Protein AF-A0A917WLJ3-F1 (afdb_monomer_lite)

Radius of gyration: 28.86 Å; chains: 1; bounding box: 69×100×86 Å

Structure (mmCIF, N/CA/C/O backbone):
data_AF-A0A917WLJ3-F1
#
_entry.id   AF-A0A917WLJ3-F1
#
loop_
_atom_site.group_PDB
_atom_site.id
_atom_site.type_symbol
_atom_site.label_atom_id
_atom_site.label_alt_id
_atom_site.label_comp_id
_atom_site.label_asym_id
_atom_site.label_entity_id
_atom_site.label_seq_id
_atom_site.pdbx_PDB_ins_code
_atom_site.Cartn_x
_atom_site.Cartn_y
_atom_site.Cartn_z
_atom_site.occupancy
_atom_site.B_iso_or_equiv
_atom_site.auth_seq_id
_atom_site.auth_comp_id
_atom_site.auth_asym_id
_atom_site.auth_atom_id
_atom_site.pdbx_PDB_model_num
ATOM 1 N N . MET A 1 1 ? -34.549 -80.863 -61.207 1.00 37.41 1 MET A N 1
ATOM 2 C CA . MET A 1 1 ? -33.464 -80.667 -60.216 1.00 37.41 1 MET A CA 1
ATOM 3 C C . MET A 1 1 ? -32.487 -79.665 -60.824 1.00 37.41 1 MET A C 1
ATOM 5 O O . MET A 1 1 ? -32.091 -79.893 -61.950 1.00 37.41 1 MET A O 1
ATOM 9 N N . GLY A 1 2 ? -32.108 -78.539 -60.227 1.00 48.56 2 GLY A N 1
ATOM 10 C CA . GLY A 1 2 ? -32.461 -77.982 -58.923 1.00 48.56 2 GLY A CA 1
ATOM 11 C C . GLY A 1 2 ? -31.238 -77.309 -58.293 1.00 48.56 2 GLY A C 1
ATOM 12 O O . GLY A 1 2 ? -30.263 -78.007 -58.033 1.00 48.56 2 GLY A O 1
ATOM 13 N N . ARG A 1 3 ? -31.310 -75.990 -58.057 1.00 46.38 3 ARG A N 1
ATOM 14 C CA . ARG A 1 3 ? -30.699 -75.239 -56.937 1.00 46.38 3 ARG A CA 1
ATOM 15 C C . ARG A 1 3 ? -30.848 -73.735 -57.172 1.00 46.38 3 ARG A C 1
ATOM 17 O O . ARG A 1 3 ? -30.334 -73.199 -58.146 1.00 46.38 3 ARG A O 1
ATOM 24 N N . HIS A 1 4 ? -31.514 -73.064 -56.237 1.00 51.62 4 HIS A N 1
ATOM 25 C CA . HIS A 1 4 ? -31.329 -71.632 -56.035 1.00 51.62 4 HIS A CA 1
ATOM 26 C C . HIS A 1 4 ? -30.008 -71.419 -55.290 1.00 51.62 4 HIS A C 1
ATOM 28 O O . HIS A 1 4 ? -29.732 -72.132 -54.327 1.00 51.62 4 HIS A O 1
ATOM 34 N N . THR A 1 5 ? -29.241 -70.404 -55.675 1.00 56.09 5 THR A N 1
ATOM 35 C CA . THR A 1 5 ? -28.225 -69.795 -54.807 1.00 56.09 5 THR A CA 1
ATOM 36 C C . THR A 1 5 ? -28.383 -68.285 -54.875 1.00 56.09 5 THR A C 1
ATOM 38 O O . THR A 1 5 ? -27.941 -67.636 -55.821 1.00 56.09 5 THR A O 1
ATOM 41 N N . THR A 1 6 ? -29.053 -67.731 -53.871 1.00 64.44 6 THR A N 1
ATOM 42 C CA . THR A 1 6 ? -29.092 -66.294 -53.599 1.00 64.44 6 THR A CA 1
ATOM 43 C C . THR A 1 6 ? -27.697 -65.804 -53.224 1.00 64.44 6 THR A C 1
ATOM 45 O O . THR A 1 6 ? -27.104 -66.317 -52.277 1.00 64.44 6 THR A O 1
ATOM 48 N N . ALA A 1 7 ? -27.191 -64.791 -53.925 1.00 54.91 7 ALA A N 1
ATOM 49 C CA . ALA A 1 7 ? -25.973 -64.081 -53.549 1.00 54.91 7 ALA A CA 1
ATOM 50 C C . ALA A 1 7 ? -26.327 -62.642 -53.147 1.00 54.91 7 ALA A C 1
ATOM 52 O O . ALA A 1 7 ? -26.515 -61.770 -53.998 1.00 54.91 7 ALA A O 1
ATOM 53 N N . GLU A 1 8 ? -26.429 -62.392 -51.841 1.00 55.44 8 GLU A N 1
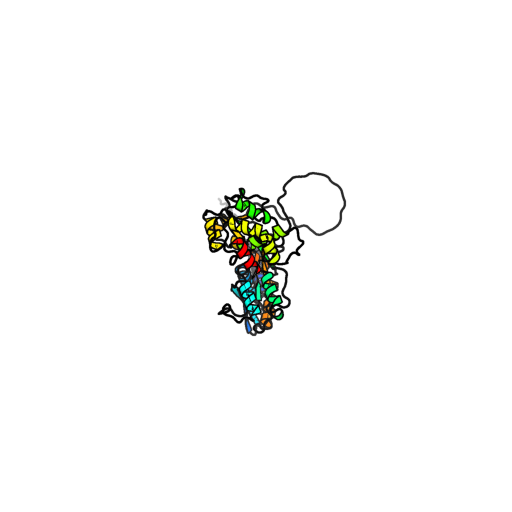ATOM 54 C CA . GLU A 1 8 ? -26.617 -61.049 -51.290 1.00 55.44 8 GLU A CA 1
ATOM 55 C C . GLU A 1 8 ? -25.382 -60.181 -51.563 1.00 55.44 8 GLU A C 1
ATOM 57 O O . GLU A 1 8 ? -24.353 -60.283 -50.889 1.00 55.44 8 GLU A O 1
ATOM 62 N N . ARG A 1 9 ? -25.467 -59.280 -52.544 1.00 50.19 9 ARG A N 1
ATOM 63 C CA . ARG A 1 9 ? -24.374 -58.346 -52.834 1.00 50.19 9 ARG A CA 1
ATOM 64 C C . ARG A 1 9 ? -24.465 -57.128 -51.912 1.00 50.19 9 ARG A C 1
ATOM 66 O O . ARG A 1 9 ? -25.058 -56.109 -52.267 1.00 50.19 9 ARG A O 1
ATOM 73 N N . ARG A 1 10 ? -23.872 -57.236 -50.716 1.00 55.09 10 ARG A N 1
ATOM 74 C CA . ARG A 1 10 ? -23.729 -56.110 -49.774 1.00 55.09 10 ARG A CA 1
ATOM 75 C C . ARG A 1 10 ? -23.063 -54.926 -50.483 1.00 55.09 10 ARG A C 1
ATOM 77 O O . ARG A 1 10 ? -21.943 -55.043 -50.977 1.00 55.09 10 ARG A O 1
ATOM 84 N N . ARG A 1 11 ? -23.753 -53.782 -50.540 1.00 56.56 11 ARG A N 1
ATOM 85 C CA . ARG A 1 11 ? -23.188 -52.526 -51.051 1.00 56.56 11 ARG A CA 1
ATOM 86 C C . ARG A 1 11 ? -22.161 -52.018 -50.042 1.00 56.56 11 ARG A C 1
ATOM 88 O O . ARG A 1 11 ? -22.536 -51.495 -48.998 1.00 56.56 11 ARG A O 1
ATOM 95 N N . GLY A 1 12 ? -20.877 -52.195 -50.346 1.00 53.56 12 GLY A N 1
ATOM 96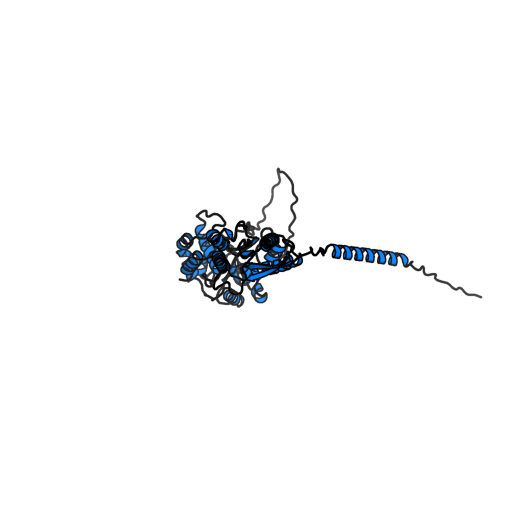 C CA . GLY A 1 12 ? -19.804 -51.585 -49.567 1.00 53.56 12 GLY A CA 1
ATOM 97 C C . GLY A 1 12 ? -19.906 -50.065 -49.655 1.00 53.56 12 GLY A C 1
ATOM 98 O O . GLY A 1 12 ? -19.843 -49.508 -50.751 1.00 53.56 12 GLY A O 1
ATOM 99 N N . VAL A 1 13 ? -20.077 -49.400 -48.512 1.00 59.03 13 VAL A N 1
ATOM 100 C CA . VAL A 1 13 ? -19.950 -47.941 -48.425 1.00 59.03 13 VAL A CA 1
ATOM 101 C C . VAL A 1 13 ? -18.511 -47.600 -48.798 1.00 59.03 13 VAL A C 1
ATOM 103 O O . VAL A 1 13 ? -17.577 -48.111 -48.180 1.00 59.03 13 VAL A O 1
ATOM 106 N N . ALA A 1 14 ? -18.320 -46.785 -49.837 1.00 62.69 14 ALA A N 1
ATOM 107 C CA . ALA A 1 14 ? -16.986 -46.382 -50.260 1.00 62.69 14 ALA A CA 1
ATOM 108 C C . ALA A 1 14 ? -16.281 -45.681 -49.089 1.00 62.69 14 ALA A C 1
ATOM 110 O O . ALA A 1 14 ? -16.811 -44.712 -48.556 1.00 62.69 14 ALA A O 1
ATOM 111 N N . ALA A 1 15 ? -15.097 -46.156 -48.692 1.00 60.97 15 ALA A N 1
ATOM 112 C CA . ALA A 1 15 ? -14.347 -45.611 -47.551 1.00 60.97 15 ALA A CA 1
ATOM 113 C C . ALA A 1 15 ? -13.700 -44.236 -47.833 1.00 60.97 15 ALA A C 1
ATOM 115 O O . ALA A 1 15 ? -13.217 -43.563 -46.925 1.00 60.97 15 ALA A O 1
ATOM 116 N N . TRP A 1 16 ? -13.725 -43.798 -49.094 1.00 67.12 16 TRP A N 1
ATOM 117 C CA . TRP A 1 16 ? -13.101 -42.570 -49.586 1.00 67.12 16 TRP A CA 1
ATOM 118 C C . TRP A 1 16 ? -13.481 -41.256 -48.856 1.00 67.12 16 TRP A C 1
ATOM 120 O O . TRP A 1 16 ? -12.560 -40.495 -48.556 1.00 67.12 16 TRP A O 1
ATOM 130 N N . PRO A 1 17 ? -14.751 -40.960 -48.488 1.00 78.00 17 PRO A N 1
ATOM 131 C CA . PRO A 1 17 ? -15.084 -39.692 -47.839 1.00 78.00 17 PRO A CA 1
ATOM 132 C C . PRO A 1 17 ? -14.521 -39.598 -46.412 1.00 78.00 17 PRO A C 1
ATOM 134 O O . PRO A 1 17 ? -14.191 -38.503 -45.967 1.00 78.00 17 PRO A O 1
ATOM 137 N N . PHE A 1 18 ? -14.332 -40.727 -45.715 1.00 78.94 18 PHE A N 1
ATOM 138 C CA . PHE A 1 18 ? -13.687 -40.745 -44.397 1.00 78.94 18 PHE A CA 1
ATOM 139 C C . PHE A 1 18 ? -12.198 -40.393 -44.488 1.00 78.94 18 PHE A C 1
ATOM 141 O O . PHE A 1 18 ? -11.689 -39.671 -43.634 1.00 78.94 18 PHE A O 1
ATOM 148 N N . VAL A 1 19 ? -11.512 -40.841 -45.546 1.00 81.06 19 VAL A N 1
ATOM 149 C CA . VAL A 1 19 ? -10.104 -40.490 -45.800 1.00 81.06 19 VAL A CA 1
ATOM 150 C C . VAL A 1 19 ? -9.968 -38.996 -46.106 1.00 81.06 19 VAL A C 1
ATOM 152 O O . VAL A 1 19 ? -9.120 -38.330 -45.518 1.00 81.06 19 VAL A O 1
ATOM 155 N N . VAL A 1 20 ? -10.835 -38.445 -46.964 1.00 84.56 20 VAL A N 1
ATOM 156 C CA . VAL A 1 20 ? -10.838 -37.005 -47.289 1.00 84.56 20 VAL A CA 1
ATOM 157 C C . VAL A 1 20 ? -11.118 -36.152 -46.045 1.00 84.56 20 VAL A C 1
ATOM 159 O O . VAL A 1 20 ? -10.416 -35.169 -45.806 1.00 84.56 20 VAL A O 1
ATOM 162 N N . LEU A 1 21 ? -12.088 -36.549 -45.213 1.00 86.06 21 LEU A N 1
ATOM 163 C CA . LEU A 1 21 ? -12.398 -35.853 -43.962 1.00 86.06 21 LEU A CA 1
ATOM 164 C C . LEU A 1 21 ? -11.223 -35.898 -42.972 1.00 86.06 21 LEU A C 1
ATOM 166 O O . LEU A 1 21 ? -10.883 -34.870 -42.390 1.00 86.06 21 LEU A O 1
ATOM 170 N N . ALA A 1 22 ? -10.567 -37.051 -42.812 1.00 84.75 22 ALA A N 1
ATOM 171 C CA . ALA A 1 22 ? -9.403 -37.188 -41.936 1.00 84.75 22 ALA A CA 1
ATOM 172 C C . ALA A 1 22 ? -8.232 -36.292 -42.379 1.00 84.75 22 ALA A C 1
ATOM 174 O O . ALA A 1 22 ? -7.613 -35.637 -41.542 1.00 84.75 22 ALA A O 1
ATOM 175 N N . VAL A 1 23 ? -7.966 -36.200 -43.689 1.00 89.38 23 VAL A N 1
ATOM 176 C CA . VAL A 1 23 ? -6.935 -35.302 -44.241 1.00 89.38 23 VAL A CA 1
ATOM 177 C C . VAL A 1 23 ? -7.280 -33.831 -43.989 1.00 89.38 23 VAL A C 1
ATOM 179 O O . VAL A 1 23 ? -6.404 -33.072 -43.581 1.00 89.38 23 VAL A O 1
ATOM 182 N N . LEU A 1 24 ? -8.544 -33.423 -44.159 1.00 89.56 24 LEU A N 1
ATOM 183 C CA . LEU A 1 24 ? -8.983 -32.053 -43.862 1.00 89.56 24 LEU A CA 1
ATOM 184 C C . LEU A 1 24 ? -8.859 -31.705 -42.372 1.00 89.56 24 LEU A C 1
ATOM 186 O O . LEU A 1 24 ? -8.386 -30.619 -42.041 1.00 89.56 24 LEU A O 1
ATOM 190 N N . VAL A 1 25 ? -9.224 -32.623 -41.471 1.00 90.75 25 VAL A N 1
ATOM 191 C CA . VAL A 1 25 ? -9.071 -32.428 -40.019 1.00 90.75 25 VAL A CA 1
ATOM 192 C C . VAL A 1 25 ? -7.594 -32.336 -39.629 1.00 90.75 25 VAL A C 1
ATOM 194 O O . VAL A 1 25 ? -7.232 -31.456 -38.853 1.00 90.75 25 VAL A O 1
ATOM 197 N N . LEU A 1 26 ? -6.724 -33.176 -40.199 1.00 90.56 26 LEU A N 1
ATOM 198 C CA . LEU A 1 26 ? -5.276 -33.100 -39.974 1.00 90.56 26 LEU A CA 1
ATOM 199 C C . LEU A 1 26 ? -4.671 -31.800 -40.521 1.00 90.56 26 LEU A C 1
ATOM 201 O O . LEU A 1 26 ? -3.852 -31.189 -39.841 1.00 90.56 26 LEU A O 1
ATOM 205 N N . ALA A 1 27 ? -5.096 -31.334 -41.698 1.00 88.00 27 ALA A N 1
ATOM 206 C CA . ALA A 1 27 ? -4.652 -30.060 -42.266 1.00 88.00 27 ALA A CA 1
ATOM 207 C C . ALA A 1 27 ? -5.114 -28.858 -41.421 1.00 88.00 27 ALA A C 1
ATOM 209 O O . ALA A 1 27 ? -4.328 -27.945 -41.158 1.00 88.00 27 ALA A O 1
ATOM 210 N N . ALA A 1 28 ? -6.361 -28.872 -40.942 1.00 86.31 28 ALA A N 1
ATOM 211 C CA . ALA A 1 28 ? -6.888 -27.854 -40.038 1.00 86.31 28 ALA A CA 1
ATOM 212 C C . ALA A 1 28 ? -6.156 -27.865 -38.686 1.00 86.31 28 ALA A C 1
ATOM 214 O O . ALA A 1 28 ? -5.726 -26.812 -38.224 1.00 86.31 28 ALA A O 1
ATOM 215 N N . ALA A 1 29 ? -5.929 -29.040 -38.091 1.00 83.69 29 ALA A N 1
ATOM 216 C CA . ALA A 1 29 ? -5.155 -29.183 -36.859 1.00 83.69 29 ALA A CA 1
ATOM 217 C C . ALA A 1 29 ? -3.704 -28.710 -37.041 1.00 83.69 29 ALA A C 1
ATOM 219 O O . ALA A 1 29 ? -3.207 -27.953 -36.213 1.00 83.69 29 ALA A O 1
ATOM 220 N N . ALA A 1 30 ? -3.048 -29.069 -38.148 1.00 82.62 30 ALA A N 1
ATOM 221 C CA . ALA A 1 30 ? -1.709 -28.590 -38.481 1.00 82.62 30 ALA A CA 1
ATOM 222 C C . ALA A 1 30 ? -1.676 -27.069 -38.690 1.00 82.62 30 ALA A C 1
ATOM 224 O O . ALA A 1 30 ? -0.732 -26.423 -38.250 1.00 82.62 30 ALA A O 1
ATOM 225 N N . THR A 1 31 ? -2.718 -26.479 -39.283 1.00 80.62 31 THR A N 1
ATOM 226 C CA . THR A 1 31 ? -2.833 -25.022 -39.461 1.00 80.62 31 THR A CA 1
ATOM 227 C C . THR A 1 31 ? -3.089 -24.314 -38.132 1.00 80.62 31 THR A C 1
ATOM 229 O O . THR A 1 31 ? -2.493 -23.274 -37.878 1.00 80.62 31 THR A O 1
ATOM 232 N N . VAL A 1 32 ? -3.908 -24.879 -37.240 1.00 82.00 32 VAL A N 1
ATOM 233 C CA . VAL A 1 32 ? -4.105 -24.349 -35.881 1.00 82.00 32 VAL A CA 1
ATOM 234 C C . VAL A 1 32 ? -2.815 -24.454 -35.070 1.00 82.00 32 VAL A C 1
ATOM 236 O O . VAL A 1 32 ? -2.413 -23.463 -34.471 1.00 82.00 32 VAL A O 1
ATOM 239 N N . VAL A 1 33 ? -2.117 -25.593 -35.100 1.00 80.06 33 VAL A N 1
ATOM 240 C CA . VAL A 1 33 ? -0.803 -25.754 -34.453 1.00 80.06 33 VAL A CA 1
ATOM 241 C C . VAL A 1 33 ? 0.205 -24.762 -35.030 1.00 80.06 33 VAL A C 1
ATOM 243 O O . VAL A 1 33 ? 0.860 -24.077 -34.257 1.00 80.06 33 VAL A O 1
ATOM 246 N N . TYR A 1 34 ? 0.279 -24.614 -36.355 1.00 75.81 34 TYR A N 1
ATOM 247 C CA . TYR A 1 34 ? 1.152 -23.654 -37.036 1.00 75.81 34 TYR A CA 1
ATOM 248 C C . TYR A 1 34 ? 0.831 -22.201 -36.671 1.00 75.81 34 TYR A C 1
ATOM 250 O O . TYR A 1 34 ? 1.738 -21.418 -36.417 1.00 75.81 34 TYR A O 1
ATOM 258 N N . LEU A 1 35 ? -0.448 -21.826 -36.589 1.00 76.88 35 LEU A N 1
ATOM 259 C CA . LEU A 1 35 ? -0.851 -20.489 -36.152 1.00 76.88 35 LEU A CA 1
ATOM 260 C C . LEU A 1 35 ? -0.588 -20.276 -34.658 1.00 76.88 35 LEU A C 1
ATOM 262 O O . LEU A 1 35 ? -0.244 -19.167 -34.272 1.00 76.88 35 LEU A O 1
ATOM 266 N N . VAL A 1 36 ? -0.703 -21.306 -33.816 1.00 72.75 36 VAL A N 1
ATOM 267 C CA . VAL A 1 36 ? -0.371 -21.237 -32.382 1.00 72.75 36 VAL A CA 1
ATOM 268 C C . VAL A 1 36 ? 1.143 -21.185 -32.153 1.00 72.75 36 VAL A C 1
ATOM 270 O O . VAL A 1 36 ? 1.576 -20.506 -31.226 1.00 72.75 36 VAL A O 1
ATOM 273 N N . THR A 1 37 ? 1.964 -21.832 -32.986 1.00 65.00 37 THR A N 1
ATOM 274 C CA . THR A 1 37 ? 3.430 -21.728 -32.906 1.00 65.00 37 THR A CA 1
ATOM 275 C C . THR A 1 37 ? 3.954 -20.430 -33.517 1.00 65.00 37 THR A C 1
ATOM 277 O O . THR A 1 37 ? 4.784 -19.795 -32.883 1.00 65.00 37 THR A O 1
ATOM 280 N N . GLN A 1 38 ? 3.424 -19.970 -34.656 1.00 55.38 38 GLN A N 1
ATOM 281 C CA . GLN A 1 38 ? 3.753 -18.661 -35.254 1.00 55.38 38 GLN A CA 1
ATOM 282 C C . GLN A 1 38 ? 3.247 -17.468 -34.423 1.00 55.38 38 GLN A C 1
ATOM 284 O O . GLN A 1 38 ? 3.805 -16.379 -34.502 1.00 55.38 38 GLN A O 1
ATOM 289 N N . ARG A 1 39 ? 2.184 -17.644 -33.620 1.00 50.78 39 ARG A N 1
ATOM 290 C CA . ARG A 1 39 ? 1.721 -16.630 -32.650 1.00 50.78 39 ARG A CA 1
ATOM 291 C C . ARG A 1 39 ? 2.501 -16.633 -31.338 1.00 50.78 39 ARG A C 1
ATOM 293 O O . ARG A 1 39 ? 2.240 -15.772 -30.503 1.00 50.78 39 ARG A O 1
ATOM 300 N N . ARG A 1 40 ? 3.465 -17.540 -31.145 1.00 44.22 40 ARG A N 1
ATOM 301 C CA . ARG A 1 40 ? 4.542 -17.287 -30.185 1.00 44.22 40 ARG A CA 1
ATOM 302 C C . ARG A 1 40 ? 5.494 -16.310 -30.871 1.00 44.22 40 ARG A C 1
ATOM 304 O O . ARG A 1 40 ? 6.042 -16.684 -31.907 1.00 44.22 40 ARG A O 1
ATOM 311 N N . PRO A 1 41 ? 5.719 -15.095 -30.345 1.00 44.91 41 PRO A N 1
ATOM 312 C CA . PRO A 1 41 ? 6.754 -14.216 -30.865 1.00 44.91 41 PRO A CA 1
ATOM 313 C C . PRO A 1 41 ? 8.134 -14.778 -30.492 1.00 44.91 41 PRO A C 1
ATOM 315 O O . PRO A 1 41 ? 8.822 -14.260 -29.624 1.00 44.91 41 PRO A O 1
ATOM 318 N N . SER A 1 42 ? 8.562 -15.846 -31.169 1.00 45.91 42 SER A N 1
ATOM 319 C CA . SER A 1 42 ? 9.942 -16.335 -31.138 1.00 45.91 42 SER A CA 1
ATOM 320 C C . SER A 1 42 ? 10.815 -15.600 -32.159 1.00 45.91 42 SER A C 1
ATOM 322 O O . SER A 1 42 ? 11.727 -16.179 -32.745 1.00 45.91 42 SER A O 1
ATOM 324 N N . THR A 1 43 ? 10.552 -14.309 -32.360 1.00 46.88 43 THR A N 1
ATOM 325 C CA . THR A 1 43 ? 11.627 -13.347 -32.575 1.00 46.88 43 THR A CA 1
ATOM 326 C C . THR A 1 43 ? 12.209 -13.047 -31.202 1.00 46.88 43 THR A C 1
ATOM 328 O O . THR A 1 43 ? 11.789 -12.097 -30.541 1.00 46.88 43 THR A O 1
ATOM 331 N N . VAL A 1 44 ? 13.174 -13.864 -30.770 1.00 51.53 44 VAL A N 1
ATOM 332 C CA . VAL A 1 44 ? 14.158 -13.379 -29.800 1.00 51.53 44 VAL A CA 1
ATOM 333 C C . VAL A 1 44 ? 14.778 -12.165 -30.478 1.00 51.53 44 VAL A C 1
ATOM 335 O O . VAL A 1 44 ? 15.461 -12.317 -31.487 1.00 51.53 44 VAL A O 1
ATOM 338 N N . ALA A 1 45 ? 14.443 -10.960 -30.020 1.00 57.19 45 ALA A N 1
ATOM 339 C CA . ALA A 1 45 ? 15.125 -9.773 -30.507 1.00 57.19 45 ALA A CA 1
ATOM 340 C C . ALA A 1 45 ? 16.609 -9.957 -30.172 1.00 57.19 45 ALA A C 1
ATOM 342 O O . ALA A 1 45 ? 16.918 -10.339 -29.043 1.00 57.19 45 ALA A O 1
ATOM 343 N N . ASP A 1 46 ? 17.497 -9.757 -31.150 1.00 68.62 46 ASP A N 1
ATOM 344 C CA . ASP A 1 46 ? 18.923 -10.081 -31.030 1.00 68.62 46 ASP A CA 1
ATOM 345 C C . ASP A 1 46 ? 19.595 -9.223 -29.946 1.00 68.62 46 ASP A C 1
ATOM 347 O O . ASP A 1 46 ? 20.145 -8.146 -30.189 1.00 68.62 46 ASP A O 1
ATOM 351 N N . CYS A 1 47 ? 19.506 -9.702 -28.709 1.00 84.00 47 CYS A N 1
ATOM 352 C CA . CYS A 1 47 ? 20.043 -9.055 -27.532 1.00 84.00 47 CYS A CA 1
ATOM 353 C C . CYS A 1 47 ? 21.561 -9.193 -27.523 1.00 84.00 47 CYS A C 1
ATOM 355 O O . CYS A 1 47 ? 22.109 -10.286 -27.393 1.00 84.00 47 CYS A O 1
ATOM 357 N N . THR A 1 48 ? 22.250 -8.058 -27.590 1.00 87.69 48 THR A N 1
ATOM 358 C CA . THR A 1 48 ? 23.708 -7.987 -27.458 1.00 87.69 48 THR A CA 1
ATOM 359 C C . THR A 1 48 ? 24.171 -8.163 -26.010 1.00 87.69 48 THR A C 1
ATOM 361 O O . THR A 1 48 ? 25.358 -8.371 -25.770 1.00 87.69 48 THR A O 1
ATOM 364 N N . ALA A 1 49 ? 23.254 -8.065 -25.041 1.00 87.94 49 ALA A N 1
ATOM 365 C CA . ALA A 1 49 ? 23.511 -8.272 -23.619 1.00 87.94 49 ALA A CA 1
ATOM 366 C C . ALA A 1 49 ? 22.264 -8.791 -22.877 1.00 87.94 49 ALA A C 1
ATOM 368 O O . ALA A 1 49 ? 21.133 -8.643 -23.341 1.00 87.94 49 ALA A O 1
ATOM 369 N N . THR A 1 50 ? 22.474 -9.343 -21.681 1.00 90.62 50 THR A N 1
ATOM 370 C CA . THR A 1 50 ? 21.422 -9.717 -20.722 1.00 90.62 50 THR A CA 1
ATOM 371 C C . THR A 1 50 ? 21.651 -8.993 -19.401 1.00 90.62 50 THR A C 1
ATOM 373 O O . THR A 1 50 ? 22.781 -8.985 -18.908 1.00 90.62 50 THR A O 1
ATOM 376 N N . ALA A 1 51 ? 20.606 -8.431 -18.799 1.00 92.38 51 ALA A N 1
ATOM 377 C CA . ALA A 1 51 ? 20.692 -7.722 -17.526 1.00 92.38 51 ALA A CA 1
ATOM 378 C C . ALA A 1 51 ? 19.496 -8.015 -16.612 1.00 92.38 51 ALA A C 1
ATOM 380 O O . ALA A 1 51 ? 18.430 -8.447 -17.043 1.00 92.38 51 ALA A O 1
ATOM 381 N N . VAL A 1 52 ? 19.670 -7.742 -15.321 1.00 94.12 52 VAL A N 1
ATOM 382 C CA . VAL A 1 52 ? 18.586 -7.803 -14.337 1.00 94.12 52 VAL A CA 1
ATOM 383 C C . VAL A 1 52 ? 17.973 -6.412 -14.178 1.00 94.12 52 VAL A C 1
ATOM 385 O O . VAL A 1 52 ? 18.695 -5.414 -14.085 1.00 94.12 52 VAL A O 1
ATOM 388 N N . LEU A 1 53 ? 16.643 -6.354 -14.109 1.00 97.12 53 LEU A N 1
ATOM 389 C CA . LEU A 1 53 ? 15.897 -5.194 -13.633 1.00 97.12 53 LEU A CA 1
ATOM 390 C C . LEU A 1 53 ? 15.678 -5.365 -12.115 1.00 97.12 53 LEU A C 1
ATOM 392 O O . LEU A 1 53 ? 14.838 -6.178 -11.723 1.00 97.12 53 LEU A O 1
ATOM 396 N N . PRO A 1 54 ? 16.440 -4.677 -11.239 1.00 96.56 54 PRO A N 1
ATOM 397 C CA . PRO A 1 54 ? 16.242 -4.776 -9.797 1.00 96.56 54 PRO A CA 1
ATOM 398 C C . PRO A 1 54 ? 14.973 -4.020 -9.391 1.00 96.56 54 PRO A C 1
ATOM 400 O O . PRO A 1 54 ? 14.876 -2.803 -9.568 1.00 96.56 54 PRO A O 1
ATOM 403 N N . VAL A 1 55 ? 14.012 -4.753 -8.831 1.00 97.75 55 VAL A N 1
ATOM 404 C CA . VAL A 1 55 ? 12.729 -4.230 -8.357 1.00 97.75 55 VAL A CA 1
ATOM 405 C C . VAL A 1 55 ? 12.663 -4.393 -6.842 1.00 97.75 55 VAL A C 1
ATOM 407 O O . VAL A 1 55 ? 12.773 -5.507 -6.331 1.00 97.75 55 VAL A O 1
ATOM 410 N N . VAL A 1 56 ? 12.452 -3.303 -6.110 1.00 97.31 56 VAL A N 1
ATOM 411 C CA . VAL A 1 56 ? 12.169 -3.357 -4.668 1.00 97.31 56 VAL A CA 1
ATOM 412 C C . VAL A 1 56 ? 10.683 -3.102 -4.471 1.00 97.31 56 VAL A C 1
ATOM 414 O O . VAL A 1 56 ? 10.187 -2.060 -4.882 1.00 97.31 56 VAL A O 1
ATOM 417 N N . ALA A 1 57 ? 9.968 -4.051 -3.871 1.00 97.19 57 ALA A N 1
ATOM 418 C CA . ALA A 1 57 ? 8.526 -3.969 -3.660 1.00 97.19 57 ALA A CA 1
ATOM 419 C C . ALA A 1 57 ? 8.185 -3.989 -2.167 1.00 97.19 57 ALA A C 1
ATOM 421 O O . ALA A 1 57 ? 8.742 -4.778 -1.398 1.00 97.19 57 ALA A O 1
ATOM 422 N N . ALA A 1 58 ? 7.242 -3.139 -1.776 1.00 95.31 58 ALA A N 1
ATOM 423 C CA . ALA A 1 58 ? 6.719 -3.096 -0.422 1.00 95.31 58 ALA A CA 1
ATOM 424 C C . ALA A 1 58 ? 5.725 -4.246 -0.151 1.00 95.31 58 ALA A C 1
ATOM 426 O O . ALA A 1 58 ? 5.125 -4.758 -1.105 1.00 95.31 58 ALA A O 1
ATOM 427 N N . PRO A 1 59 ? 5.564 -4.712 1.109 1.00 92.50 59 PRO A N 1
ATOM 428 C CA . PRO A 1 59 ? 4.941 -6.002 1.429 1.00 92.50 59 PRO A CA 1
ATOM 429 C C . PRO A 1 59 ? 3.581 -6.255 0.771 1.00 92.50 59 PRO A C 1
ATOM 431 O O . PRO A 1 59 ? 3.361 -7.352 0.259 1.00 92.50 59 PRO A O 1
ATOM 434 N N . ALA A 1 60 ? 2.722 -5.232 0.701 1.00 92.00 60 ALA A N 1
ATOM 435 C CA . ALA A 1 60 ? 1.408 -5.309 0.060 1.00 92.00 60 ALA A CA 1
ATOM 436 C C . ALA A 1 60 ? 1.463 -5.702 -1.428 1.00 92.00 60 ALA A C 1
ATOM 438 O O . ALA A 1 60 ? 0.561 -6.364 -1.934 1.00 92.00 6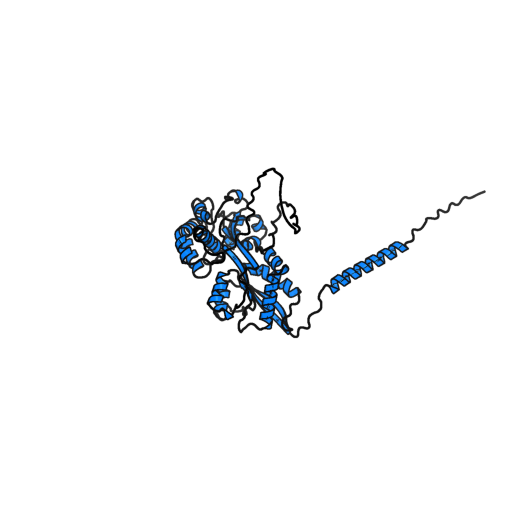0 ALA A O 1
ATOM 439 N N . ALA A 1 61 ? 2.528 -5.310 -2.132 1.00 94.88 61 ALA A N 1
ATOM 440 C CA . ALA A 1 61 ? 2.684 -5.500 -3.569 1.00 94.88 61 ALA A CA 1
ATOM 441 C C . ALA A 1 61 ? 3.567 -6.705 -3.942 1.00 94.88 61 ALA A C 1
ATOM 443 O O . ALA A 1 61 ? 3.463 -7.202 -5.062 1.00 94.88 61 ALA A O 1
ATOM 444 N N . VAL A 1 62 ? 4.428 -7.199 -3.037 1.00 95.81 62 VAL A N 1
ATOM 445 C CA . VAL A 1 62 ? 5.477 -8.199 -3.347 1.00 95.81 62 VAL A CA 1
ATOM 446 C C . VAL A 1 62 ? 4.944 -9.417 -4.103 1.00 95.81 62 VAL A C 1
ATOM 448 O O . VAL A 1 62 ? 5.552 -9.815 -5.097 1.00 95.81 62 VAL A O 1
ATOM 451 N N . GLN A 1 63 ? 3.826 -10.014 -3.674 1.00 94.81 63 GLN A N 1
ATOM 452 C CA . GLN A 1 63 ? 3.286 -11.211 -4.327 1.00 94.81 63 GLN A CA 1
ATOM 453 C C . GLN A 1 63 ? 2.781 -10.909 -5.746 1.00 94.81 63 GLN A C 1
ATOM 455 O O . GLN A 1 63 ? 3.203 -11.577 -6.690 1.00 94.81 63 GLN A O 1
ATOM 460 N N . GLY A 1 64 ? 1.922 -9.896 -5.902 1.00 95.44 64 GLY A N 1
ATOM 461 C CA . GLY A 1 64 ? 1.358 -9.507 -7.198 1.00 95.44 64 GLY A CA 1
ATOM 462 C C . GLY A 1 64 ? 2.424 -9.026 -8.185 1.00 95.44 64 GLY A C 1
ATOM 463 O O . GLY A 1 64 ? 2.435 -9.458 -9.333 1.00 95.44 64 GLY A O 1
ATOM 464 N N . VAL A 1 65 ? 3.395 -8.230 -7.723 1.00 97.81 65 VAL A N 1
ATOM 465 C CA . VAL A 1 65 ? 4.539 -7.777 -8.535 1.00 97.81 65 VAL A CA 1
ATOM 466 C C . VAL A 1 65 ? 5.458 -8.942 -8.907 1.00 97.81 65 VAL A C 1
ATOM 468 O O . VAL A 1 65 ? 5.968 -8.969 -10.019 1.00 97.81 65 VAL A O 1
ATOM 471 N N . THR A 1 66 ? 5.646 -9.942 -8.037 1.00 97.88 66 THR A N 1
ATOM 472 C CA . THR A 1 66 ? 6.428 -11.152 -8.374 1.00 97.88 66 THR A CA 1
ATOM 473 C C . THR A 1 66 ? 5.712 -12.040 -9.394 1.00 97.88 66 THR A C 1
ATOM 475 O O . THR A 1 66 ? 6.373 -12.676 -10.212 1.00 97.88 66 THR A O 1
ATOM 478 N N . ALA A 1 67 ? 4.377 -12.093 -9.373 1.00 96.44 67 ALA A N 1
ATOM 479 C CA . ALA A 1 67 ? 3.598 -12.765 -10.412 1.00 96.44 67 ALA A CA 1
ATOM 480 C C . ALA A 1 67 ? 3.683 -11.998 -11.745 1.00 96.44 67 ALA A C 1
ATOM 482 O O . ALA A 1 67 ? 4.081 -12.581 -12.751 1.00 96.44 67 ALA A O 1
ATOM 483 N N . ALA A 1 68 ? 3.439 -10.683 -11.725 1.00 97.25 68 ALA A N 1
ATOM 484 C CA . ALA A 1 68 ? 3.553 -9.812 -12.894 1.00 97.25 68 ALA A CA 1
ATOM 485 C C . ALA A 1 68 ? 4.966 -9.814 -13.506 1.00 97.25 68 ALA A C 1
ATOM 487 O O . ALA A 1 68 ? 5.101 -9.794 -14.722 1.00 97.25 68 ALA A O 1
ATOM 488 N N . ALA A 1 69 ? 6.017 -9.882 -12.682 1.00 97.81 69 ALA A N 1
ATOM 489 C CA . ALA A 1 69 ? 7.404 -9.989 -13.134 1.00 97.81 69 ALA A CA 1
ATOM 490 C C . ALA A 1 69 ? 7.633 -11.235 -13.999 1.00 97.81 69 ALA A C 1
ATOM 492 O O . ALA A 1 69 ? 8.259 -11.129 -15.044 1.00 97.81 69 ALA A O 1
ATOM 493 N N . ARG A 1 70 ? 7.071 -12.391 -13.619 1.00 97.25 70 ARG A N 1
ATOM 494 C CA . ARG A 1 70 ? 7.188 -13.634 -14.405 1.00 97.25 70 ARG A CA 1
ATOM 495 C C . ARG A 1 70 ? 6.464 -13.525 -15.744 1.00 97.25 70 ARG A C 1
ATOM 497 O O . ARG A 1 70 ? 7.029 -13.884 -16.768 1.00 97.25 70 ARG A O 1
ATOM 504 N N . GLU A 1 71 ? 5.243 -12.991 -15.737 1.00 96.31 71 GLU A N 1
ATOM 505 C CA . GLU A 1 71 ? 4.480 -12.764 -16.971 1.00 96.31 71 GLU A CA 1
ATOM 506 C C . GLU A 1 71 ? 5.163 -11.738 -17.891 1.00 96.31 71 GLU A C 1
ATOM 508 O O . GLU A 1 71 ? 5.100 -11.870 -19.110 1.00 96.31 71 GLU A O 1
ATOM 513 N N . TRP A 1 72 ? 5.840 -10.736 -17.322 1.00 96.44 72 TRP A N 1
ATOM 514 C CA . TRP A 1 72 ? 6.648 -9.769 -18.065 1.00 96.44 72 TRP A CA 1
ATOM 515 C C . TRP A 1 72 ? 7.920 -10.405 -18.636 1.00 96.44 72 TRP A C 1
ATOM 517 O O . TRP A 1 72 ? 8.205 -10.209 -19.815 1.00 96.44 72 TRP A O 1
ATOM 527 N N . ASP A 1 73 ? 8.638 -11.217 -17.856 1.00 94.69 73 ASP A N 1
ATOM 528 C CA . ASP A 1 73 ? 9.823 -11.962 -18.300 1.00 94.69 73 ASP A CA 1
ATOM 529 C C . ASP A 1 73 ? 9.492 -12.902 -19.476 1.00 94.69 73 ASP A C 1
ATOM 531 O O . ASP A 1 73 ? 10.240 -12.954 -20.455 1.00 94.69 73 ASP A O 1
ATOM 535 N N . ASP A 1 74 ? 8.326 -13.562 -19.448 1.00 93.81 74 ASP A N 1
ATOM 536 C CA . ASP A 1 74 ? 7.818 -14.396 -20.549 1.00 93.81 74 ASP A CA 1
ATOM 537 C C . ASP A 1 74 ? 7.605 -13.600 -21.859 1.00 93.81 74 ASP A C 1
ATOM 539 O O . ASP A 1 74 ? 7.665 -14.173 -22.953 1.00 93.81 74 ASP A O 1
ATOM 543 N N . THR A 1 75 ? 7.429 -12.270 -21.798 1.00 92.50 75 THR A N 1
ATOM 544 C CA . THR A 1 75 ? 7.377 -11.408 -23.000 1.00 92.50 75 THR A CA 1
ATOM 545 C C . THR A 1 75 ? 8.744 -11.137 -23.637 1.00 92.50 75 THR A C 1
ATOM 547 O O . THR A 1 75 ? 8.792 -10.536 -24.708 1.00 92.50 75 THR A O 1
ATOM 550 N N . HIS A 1 76 ? 9.838 -11.609 -23.024 1.00 91.00 76 HIS A N 1
ATOM 551 C CA . HIS A 1 76 ? 11.225 -11.389 -23.455 1.00 91.00 76 HIS A CA 1
ATOM 552 C C . HIS A 1 76 ? 11.547 -9.888 -23.628 1.00 91.00 76 HIS A C 1
ATOM 554 O O . HIS A 1 76 ? 11.844 -9.428 -24.735 1.00 91.00 76 HIS A O 1
ATOM 560 N N . PRO A 1 77 ? 11.459 -9.090 -22.548 1.00 92.44 77 PRO A N 1
ATOM 561 C CA . PRO A 1 77 ? 11.501 -7.637 -22.622 1.00 92.44 77 PRO A CA 1
ATOM 562 C C . PRO A 1 77 ? 12.899 -7.132 -22.995 1.00 92.44 77 PRO A C 1
ATOM 564 O O . PRO A 1 77 ? 13.903 -7.505 -22.385 1.00 92.44 77 PRO A O 1
ATOM 567 N N . VAL A 1 78 ? 12.961 -6.231 -23.981 1.00 91.69 78 VAL A N 1
ATOM 568 C CA . VAL A 1 78 ? 14.218 -5.661 -24.486 1.00 91.69 78 VAL A CA 1
ATOM 569 C C . VAL A 1 78 ? 14.208 -4.142 -24.405 1.00 91.69 78 VAL A C 1
ATOM 571 O O . VAL A 1 78 ? 13.310 -3.480 -24.924 1.00 91.69 78 VAL A O 1
ATOM 574 N N . ALA A 1 79 ? 15.265 -3.578 -23.823 1.00 92.88 79 ALA A N 1
ATOM 575 C CA . ALA A 1 79 ? 15.558 -2.149 -23.872 1.00 92.88 79 ALA A CA 1
ATOM 576 C C . ALA A 1 79 ? 17.031 -1.942 -24.244 1.00 92.88 79 ALA A C 1
ATOM 578 O O . ALA A 1 79 ? 17.908 -2.617 -23.713 1.00 92.88 79 ALA A O 1
ATOM 579 N N . ARG A 1 80 ? 17.317 -1.025 -25.182 1.00 91.31 80 ARG A N 1
ATOM 580 C CA . ARG A 1 80 ? 18.685 -0.726 -25.671 1.00 91.31 80 ARG A CA 1
ATOM 581 C C . ARG A 1 80 ? 19.507 -1.987 -26.019 1.00 91.31 80 ARG A C 1
ATOM 583 O O . ARG A 1 80 ? 20.626 -2.154 -25.541 1.00 91.31 80 ARG A O 1
ATOM 590 N N . SER A 1 81 ? 18.924 -2.895 -26.807 1.00 91.25 81 SER A N 1
ATOM 591 C CA . SER A 1 81 ? 19.529 -4.187 -27.201 1.00 91.25 81 SER A CA 1
ATOM 592 C C . SER A 1 81 ? 19.940 -5.100 -26.033 1.00 91.25 81 SER A C 1
ATOM 594 O O . SER A 1 81 ? 20.732 -6.025 -26.207 1.00 91.25 81 SER A O 1
ATOM 596 N N . THR A 1 82 ? 19.399 -4.854 -24.838 1.00 92.69 82 THR A N 1
ATOM 597 C CA . THR A 1 82 ? 19.617 -5.660 -23.638 1.00 92.69 82 THR A CA 1
ATOM 598 C C . THR A 1 82 ? 18.322 -6.375 -23.276 1.00 92.69 82 THR A C 1
ATOM 600 O O . THR A 1 82 ? 17.290 -5.726 -23.102 1.00 92.69 82 THR A O 1
ATOM 603 N N . CYS A 1 83 ? 18.380 -7.701 -23.167 1.00 94.12 83 CYS A N 1
ATOM 604 C CA . CYS A 1 83 ? 17.286 -8.523 -22.656 1.00 94.12 83 CYS A CA 1
ATOM 605 C C . CYS A 1 83 ? 17.236 -8.400 -21.132 1.00 94.12 83 CYS A C 1
ATOM 607 O O . CYS A 1 83 ? 18.276 -8.520 -20.476 1.00 94.12 83 CYS A O 1
ATOM 609 N N . PHE A 1 84 ? 16.049 -8.182 -20.573 1.00 95.44 84 PHE A N 1
ATOM 610 C CA . PHE A 1 84 ? 15.856 -8.012 -19.137 1.00 95.44 84 PHE A CA 1
ATOM 611 C C . PHE A 1 84 ? 15.149 -9.197 -18.478 1.00 95.44 84 PHE A C 1
ATOM 613 O O . PHE A 1 84 ? 14.342 -9.889 -19.090 1.00 95.44 84 PHE A O 1
ATOM 620 N N . THR A 1 85 ? 15.453 -9.395 -17.197 1.00 96.06 85 THR A N 1
ATOM 621 C CA . THR A 1 85 ? 14.690 -10.258 -16.285 1.00 96.06 85 THR A CA 1
ATOM 622 C C . THR A 1 85 ? 14.419 -9.487 -14.997 1.00 96.06 85 THR A C 1
ATOM 624 O O . THR A 1 85 ? 15.347 -8.913 -14.413 1.00 96.06 85 THR A O 1
ATOM 627 N N . ALA A 1 86 ? 13.168 -9.431 -14.550 1.00 97.19 86 ALA A N 1
ATOM 628 C CA . ALA A 1 86 ? 12.761 -8.703 -13.357 1.00 97.19 86 ALA A CA 1
ATOM 629 C C . ALA A 1 86 ? 13.105 -9.484 -12.080 1.00 97.19 86 ALA A C 1
ATOM 631 O O . ALA A 1 86 ? 12.693 -10.622 -11.868 1.00 97.19 86 ALA A O 1
ATOM 632 N N . GLN A 1 87 ? 13.849 -8.849 -11.172 1.00 96.44 87 GLN A N 1
ATOM 633 C CA . GLN A 1 87 ? 14.187 -9.432 -9.877 1.00 96.44 87 GLN A CA 1
ATOM 634 C C . GLN A 1 87 ? 13.547 -8.635 -8.746 1.00 96.44 87 GLN A C 1
ATOM 636 O O . GLN A 1 87 ? 14.067 -7.601 -8.330 1.00 96.44 87 GLN A O 1
ATOM 641 N N . VAL A 1 88 ? 12.449 -9.167 -8.210 1.00 97.12 88 VAL A N 1
ATOM 642 C CA . VAL A 1 88 ? 11.728 -8.574 -7.079 1.00 97.12 88 VAL A CA 1
ATOM 643 C C . VAL A 1 88 ? 12.419 -8.900 -5.748 1.00 97.12 88 VAL A C 1
ATOM 645 O O . VAL A 1 88 ? 12.869 -10.030 -5.506 1.00 97.12 88 VAL A O 1
ATOM 648 N N . ARG A 1 89 ? 12.510 -7.902 -4.866 1.00 95.12 89 ARG A N 1
ATOM 649 C CA . ARG A 1 89 ? 12.981 -8.015 -3.480 1.00 95.12 89 ARG A CA 1
ATOM 650 C C . ARG A 1 89 ? 12.013 -7.308 -2.523 1.00 95.12 89 ARG A C 1
ATOM 652 O O . ARG A 1 89 ? 11.644 -6.169 -2.801 1.00 95.12 89 ARG A O 1
ATOM 659 N N . PRO A 1 90 ? 11.604 -7.948 -1.412 1.00 94.25 90 PRO A N 1
ATOM 660 C CA . PRO A 1 90 ? 10.759 -7.313 -0.409 1.00 94.25 90 PRO A CA 1
ATOM 661 C C . PRO A 1 90 ? 11.560 -6.318 0.442 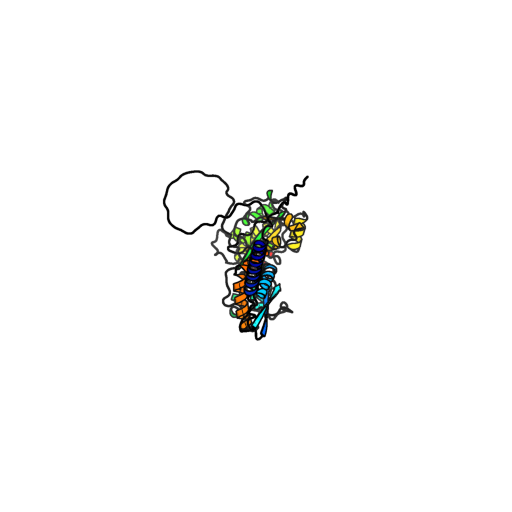1.00 94.25 90 PRO A C 1
ATOM 663 O O . PRO A 1 90 ? 12.638 -6.653 0.933 1.00 94.25 90 PRO A O 1
ATOM 666 N N . MET A 1 91 ? 11.016 -5.122 0.665 1.00 92.62 91 MET A N 1
ATOM 667 C CA . MET A 1 91 ? 11.531 -4.142 1.633 1.00 92.62 91 MET A CA 1
ATOM 668 C C . MET A 1 91 ? 10.389 -3.214 2.064 1.00 92.62 91 MET A C 1
ATOM 670 O O . MET A 1 91 ? 9.584 -2.825 1.229 1.00 92.62 91 MET A O 1
ATOM 674 N N . ALA A 1 92 ? 10.294 -2.845 3.344 1.00 90.62 92 ALA A N 1
ATOM 675 C CA . ALA A 1 92 ? 9.239 -1.936 3.812 1.00 90.62 92 ALA A CA 1
ATOM 676 C C . ALA A 1 92 ? 9.311 -0.563 3.107 1.00 90.62 92 ALA A C 1
ATOM 678 O O . ALA A 1 92 ? 10.417 -0.059 2.877 1.00 90.62 92 ALA A O 1
ATOM 679 N N . GLY A 1 93 ? 8.156 0.047 2.801 1.00 91.62 93 GLY A N 1
ATOM 680 C CA . GLY A 1 93 ? 8.050 1.336 2.100 1.00 91.62 93 GLY A CA 1
ATOM 681 C C . GLY A 1 93 ? 8.926 2.422 2.728 1.00 91.62 93 GLY A C 1
ATOM 682 O O . GLY A 1 93 ? 9.874 2.888 2.098 1.00 91.62 93 GLY A O 1
ATOM 683 N N . GLU A 1 94 ? 8.719 2.709 4.015 1.00 90.38 94 GLU A N 1
ATOM 684 C CA . GLU A 1 94 ? 9.477 3.716 4.772 1.00 90.38 94 GLU A CA 1
ATOM 685 C C . GLU A 1 94 ? 10.995 3.440 4.796 1.00 90.38 94 GLU A C 1
ATOM 687 O O . GLU A 1 94 ? 11.816 4.361 4.761 1.00 90.38 94 GLU A O 1
ATOM 692 N N . ALA A 1 95 ? 11.400 2.166 4.840 1.00 91.25 95 ALA A N 1
ATOM 693 C CA . ALA A 1 95 ? 12.812 1.788 4.804 1.00 91.25 95 ALA A CA 1
ATOM 694 C C . ALA A 1 95 ? 13.418 2.018 3.409 1.00 91.25 95 ALA A C 1
ATOM 696 O O . ALA A 1 95 ? 14.553 2.485 3.304 1.00 91.25 95 ALA A O 1
ATOM 697 N N . THR A 1 96 ? 12.650 1.740 2.352 1.00 94.06 96 THR A N 1
ATOM 698 C CA . THR A 1 96 ? 13.037 1.990 0.957 1.00 94.06 96 THR A CA 1
ATOM 699 C C . THR A 1 96 ? 13.121 3.488 0.675 1.00 94.06 96 THR A C 1
ATOM 701 O O . THR A 1 96 ? 14.125 3.946 0.136 1.00 94.06 96 THR A O 1
ATOM 704 N N . ALA A 1 97 ? 12.139 4.274 1.124 1.00 93.88 97 ALA A N 1
ATOM 705 C CA . ALA A 1 97 ? 12.134 5.730 1.002 1.00 93.88 97 ALA A CA 1
ATOM 706 C C . ALA A 1 97 ? 13.357 6.360 1.689 1.00 93.88 97 ALA A C 1
ATOM 708 O O . ALA A 1 97 ? 14.097 7.130 1.073 1.00 93.88 97 ALA A O 1
ATOM 709 N N . ARG A 1 98 ? 13.652 5.959 2.937 1.00 92.94 98 ARG A N 1
ATOM 710 C CA . ARG A 1 98 ? 14.872 6.388 3.644 1.00 92.94 98 ARG A CA 1
ATOM 711 C C . ARG A 1 98 ? 16.152 5.973 2.916 1.00 92.94 98 ARG A C 1
ATOM 713 O O . ARG A 1 98 ? 17.096 6.759 2.872 1.00 92.94 98 ARG A O 1
ATOM 720 N N . ALA A 1 99 ? 16.196 4.776 2.331 1.00 94.12 99 ALA A N 1
ATOM 721 C CA . ALA A 1 99 ? 17.342 4.321 1.547 1.00 94.12 99 ALA A CA 1
ATOM 722 C C . ALA A 1 99 ? 17.528 5.134 0.252 1.00 94.12 99 ALA A C 1
ATOM 724 O O . ALA A 1 99 ? 18.659 5.503 -0.059 1.00 94.12 99 ALA A O 1
ATOM 725 N N . LEU A 1 100 ? 16.451 5.469 -0.468 1.00 95.06 100 LEU A N 1
ATOM 726 C CA . LEU A 1 100 ? 16.494 6.310 -1.671 1.00 95.06 100 LEU A CA 1
ATOM 727 C C . LEU A 1 100 ? 16.981 7.731 -1.354 1.00 95.06 100 LEU A C 1
ATOM 729 O O . LEU A 1 100 ? 17.904 8.209 -2.012 1.00 95.06 100 LEU A O 1
ATOM 733 N N . VAL A 1 101 ? 16.451 8.363 -0.299 1.00 94.50 101 VAL A N 1
ATOM 734 C CA . VAL A 1 101 ? 16.905 9.690 0.168 1.00 94.50 101 VAL A CA 1
ATOM 735 C C . VAL A 1 101 ? 18.375 9.665 0.613 1.00 94.50 101 VAL A C 1
ATOM 737 O O . VAL A 1 101 ? 19.125 10.593 0.322 1.00 94.50 101 VAL A O 1
ATOM 740 N N . ALA A 1 102 ? 18.838 8.574 1.232 1.00 92.88 102 ALA A N 1
ATOM 741 C CA . ALA A 1 102 ? 20.252 8.359 1.561 1.00 92.88 102 ALA A CA 1
ATOM 742 C C . ALA A 1 102 ? 21.137 7.977 0.347 1.00 92.88 102 ALA A C 1
ATOM 744 O O . ALA A 1 102 ? 22.303 7.606 0.514 1.00 92.88 102 ALA A O 1
ATOM 745 N N . GLY A 1 103 ? 20.608 8.017 -0.882 1.00 91.81 103 GLY A N 1
ATOM 746 C CA . GLY A 1 103 ? 21.336 7.658 -2.101 1.00 91.81 103 GLY A CA 1
ATOM 747 C C . GLY A 1 103 ? 21.802 6.198 -2.121 1.00 91.81 103 GLY A C 1
ATOM 748 O O . GLY A 1 103 ? 22.922 5.930 -2.556 1.00 91.81 103 GLY A O 1
ATOM 749 N N . TRP A 1 104 ? 20.972 5.296 -1.592 1.00 91.75 104 TRP A N 1
ATOM 750 C CA . TRP A 1 104 ? 21.174 3.850 -1.425 1.00 91.75 104 TRP A CA 1
ATOM 751 C C . TRP A 1 104 ? 22.434 3.440 -0.641 1.00 91.75 104 TRP A C 1
ATOM 753 O O . TRP A 1 104 ? 23.061 2.416 -0.912 1.00 91.75 104 TRP A O 1
ATOM 763 N N . ARG A 1 105 ? 22.823 4.248 0.354 1.00 74.69 105 ARG A N 1
ATOM 764 C CA . ARG A 1 105 ? 23.981 3.997 1.228 1.00 74.69 105 ARG A CA 1
ATOM 765 C C . ARG A 1 105 ? 23.531 3.913 2.688 1.00 74.69 105 ARG A C 1
ATOM 767 O O . ARG A 1 105 ? 23.247 4.935 3.303 1.00 74.69 105 ARG A O 1
ATOM 774 N N . GLY A 1 106 ? 23.487 2.713 3.274 1.00 61.88 106 GLY A N 1
ATOM 775 C CA . GLY A 1 106 ? 23.178 2.580 4.704 1.00 61.88 106 GLY A CA 1
ATOM 776 C C . GLY A 1 106 ? 22.997 1.154 5.228 1.00 61.88 106 GLY A C 1
ATOM 777 O O . GLY A 1 106 ? 22.860 0.199 4.463 1.00 61.88 106 GLY A O 1
ATOM 778 N N . ALA A 1 107 ? 22.931 1.029 6.557 1.00 51.72 107 ALA A N 1
ATOM 779 C CA . ALA A 1 107 ? 22.888 -0.239 7.301 1.00 51.72 107 ALA A CA 1
ATOM 780 C C . ALA A 1 107 ? 21.618 -1.103 7.099 1.00 51.72 107 ALA A C 1
ATOM 782 O O . ALA A 1 107 ? 21.513 -2.169 7.694 1.00 51.72 107 ALA A O 1
ATOM 783 N N . GLY A 1 108 ? 20.664 -0.656 6.273 1.00 57.09 108 GLY A N 1
ATOM 784 C CA . GLY A 1 108 ? 19.470 -1.413 5.865 1.00 57.09 108 GLY A CA 1
ATOM 785 C C . GLY A 1 108 ? 19.450 -1.834 4.388 1.00 57.09 108 GLY A C 1
ATOM 786 O O . GLY A 1 108 ? 18.465 -2.407 3.944 1.00 57.09 108 GLY A O 1
ATOM 787 N N . THR A 1 109 ? 20.510 -1.541 3.623 1.00 64.94 109 THR A N 1
ATOM 788 C CA . THR A 1 109 ? 20.639 -1.903 2.189 1.00 64.94 109 THR A CA 1
ATOM 789 C C . THR A 1 109 ? 21.614 -3.065 1.949 1.00 64.94 109 THR A C 1
ATOM 791 O O . THR A 1 109 ? 21.873 -3.456 0.813 1.00 64.94 109 THR A O 1
ATOM 794 N N . SER A 1 110 ? 22.171 -3.644 3.016 1.00 58.78 110 SER A N 1
ATOM 795 C CA . SER A 1 110 ? 23.152 -4.730 2.965 1.00 58.78 110 SER A CA 1
ATOM 796 C C . SER A 1 110 ? 22.592 -5.974 2.265 1.00 58.78 110 SER A C 1
ATOM 798 O O . SER A 1 110 ? 21.769 -6.701 2.813 1.00 58.78 110 SER A O 1
ATOM 800 N N . GLY A 1 111 ? 23.074 -6.232 1.046 1.00 69.75 111 GLY A N 1
ATOM 801 C CA . GLY A 1 111 ? 22.658 -7.369 0.217 1.00 69.75 111 GLY A CA 1
ATOM 802 C C . GLY A 1 111 ? 21.469 -7.101 -0.716 1.00 69.75 111 GLY A C 1
ATOM 803 O O . GLY A 1 111 ? 21.120 -7.989 -1.493 1.00 69.75 111 GLY A O 1
ATOM 804 N N . VAL A 1 112 ? 20.880 -5.898 -0.700 1.00 79.69 112 VAL A N 1
ATOM 805 C CA . VAL A 1 112 ? 19.826 -5.490 -1.647 1.00 79.69 112 VAL A CA 1
ATOM 806 C C . VAL A 1 112 ? 20.399 -4.445 -2.616 1.00 79.69 112 VAL A C 1
ATOM 808 O O . VAL A 1 112 ? 20.734 -3.340 -2.180 1.00 79.69 112 VAL A O 1
ATOM 811 N N . PRO A 1 113 ? 20.550 -4.758 -3.919 1.00 84.00 113 PRO A N 1
ATOM 812 C CA . PRO A 1 113 ? 21.051 -3.793 -4.895 1.00 84.00 113 PRO A CA 1
ATOM 813 C C . PRO A 1 113 ? 20.084 -2.613 -5.046 1.00 84.00 113 PRO A C 1
ATOM 815 O O . PRO A 1 113 ? 18.883 -2.755 -4.816 1.00 84.00 113 PRO A O 1
ATOM 818 N N . GLY A 1 114 ? 20.613 -1.458 -5.456 1.00 90.69 114 GLY A N 1
ATOM 819 C CA . GLY A 1 114 ? 19.802 -0.270 -5.714 1.00 90.69 114 GLY A CA 1
ATOM 820 C C . GLY A 1 114 ? 18.715 -0.558 -6.758 1.00 90.69 114 GLY A C 1
ATOM 821 O O . GLY A 1 114 ? 19.047 -1.078 -7.828 1.00 90.69 114 GLY A O 1
ATOM 822 N N . PRO A 1 115 ? 17.433 -0.260 -6.478 1.00 96.31 115 PRO A N 1
ATOM 823 C CA . PRO A 1 115 ? 16.353 -0.512 -7.418 1.00 96.31 115 PRO A CA 1
ATOM 824 C C . PRO A 1 115 ? 16.474 0.379 -8.653 1.00 96.31 115 PRO A C 1
ATOM 826 O O . PRO A 1 115 ? 16.934 1.519 -8.576 1.00 96.31 115 PRO A O 1
ATOM 829 N N . ALA A 1 116 ? 16.000 -0.160 -9.771 1.00 96.94 116 ALA A N 1
ATOM 830 C CA . ALA A 1 116 ? 15.628 0.570 -10.978 1.00 96.94 116 ALA A CA 1
ATOM 831 C C . ALA A 1 116 ? 14.113 0.849 -11.002 1.00 96.94 116 ALA A C 1
ATOM 833 O O . ALA A 1 116 ? 13.670 1.814 -11.615 1.00 96.94 116 ALA A O 1
ATOM 834 N N . LEU A 1 117 ? 13.327 0.028 -10.295 1.00 97.75 117 LEU A N 1
ATOM 835 C CA . LEU A 1 117 ? 11.918 0.269 -9.999 1.00 97.75 117 LEU A CA 1
ATOM 836 C C . LEU A 1 117 ? 11.671 0.054 -8.502 1.00 97.75 117 LEU A C 1
ATOM 838 O O . LEU A 1 117 ? 12.002 -1.001 -7.954 1.00 97.75 117 LEU A O 1
ATOM 842 N N . TRP A 1 118 ? 11.065 1.037 -7.850 1.00 98.00 118 TRP A N 1
ATOM 843 C CA . TRP A 1 118 ? 10.473 0.883 -6.528 1.00 98.00 118 TRP A CA 1
ATOM 844 C C . TRP A 1 118 ? 8.961 0.720 -6.689 1.00 98.00 118 TRP A C 1
ATOM 846 O O . TRP A 1 118 ? 8.332 1.488 -7.407 1.00 98.00 118 TRP A O 1
ATOM 856 N N . VAL A 1 119 ? 8.370 -0.284 -6.046 1.00 97.69 119 VAL A N 1
ATOM 857 C CA . VAL A 1 119 ? 6.917 -0.396 -5.903 1.00 97.69 119 VAL A CA 1
ATOM 858 C C . VAL A 1 119 ? 6.559 -0.086 -4.454 1.00 97.69 119 VAL A C 1
ATOM 860 O O . VAL A 1 119 ? 6.756 -0.921 -3.566 1.00 97.69 119 VAL A O 1
ATOM 863 N N . ALA A 1 120 ? 6.094 1.138 -4.221 1.00 96.25 120 ALA A N 1
ATOM 864 C CA . ALA A 1 120 ? 5.663 1.631 -2.919 1.00 96.25 120 ALA A CA 1
ATOM 865 C C . ALA A 1 120 ? 4.262 1.109 -2.567 1.00 96.25 120 ALA A C 1
ATOM 867 O O . ALA A 1 120 ? 3.479 0.790 -3.460 1.00 96.25 120 ALA A O 1
ATOM 868 N N . ASP A 1 121 ? 3.946 1.053 -1.273 1.00 93.56 121 ASP A N 1
ATOM 869 C CA . ASP A 1 121 ? 2.613 0.769 -0.725 1.00 93.56 121 ASP A CA 1
ATOM 870 C C . ASP A 1 121 ? 1.979 1.969 0.008 1.00 93.56 121 ASP A C 1
ATOM 872 O O . ASP A 1 121 ? 0.884 1.841 0.559 1.00 93.56 121 ASP A O 1
ATOM 876 N N . SER A 1 122 ? 2.627 3.140 -0.012 1.00 91.62 122 SER A N 1
ATOM 877 C CA . SER A 1 122 ? 2.061 4.411 0.452 1.00 91.62 122 SER A CA 1
ATOM 878 C C . SER A 1 122 ? 2.560 5.594 -0.374 1.00 91.62 122 SER A C 1
ATOM 880 O O . SER A 1 122 ? 3.769 5.769 -0.552 1.00 91.62 122 SER A O 1
ATOM 882 N N . SER A 1 123 ? 1.649 6.479 -0.785 1.00 91.81 123 SER A N 1
ATOM 883 C CA . SER A 1 123 ? 2.011 7.766 -1.391 1.00 91.81 123 SER A CA 1
ATOM 884 C C . SER A 1 123 ? 2.728 8.717 -0.417 1.00 91.81 123 SER A C 1
ATOM 886 O O . SER A 1 123 ? 3.490 9.575 -0.863 1.00 91.81 123 SER A O 1
ATOM 888 N N . SER A 1 124 ? 2.584 8.545 0.907 1.00 89.12 124 SER A N 1
ATOM 889 C CA . SER A 1 124 ? 3.314 9.350 1.908 1.00 89.12 124 SER A CA 1
ATOM 890 C C . SER A 1 124 ? 4.821 9.075 1.910 1.00 89.12 124 SER A C 1
ATOM 892 O O . SER A 1 124 ? 5.631 9.980 2.134 1.00 89.12 124 SER A O 1
ATOM 894 N N . ASP A 1 125 ? 5.208 7.830 1.631 1.00 91.88 125 ASP A N 1
ATOM 895 C CA . ASP A 1 125 ? 6.609 7.437 1.522 1.00 91.88 125 ASP A CA 1
ATOM 896 C C . ASP A 1 125 ? 7.205 7.944 0.207 1.00 91.88 125 ASP A C 1
ATOM 898 O O . ASP A 1 125 ? 8.338 8.426 0.202 1.00 91.88 125 ASP A O 1
ATOM 902 N N . VAL A 1 126 ? 6.432 7.932 -0.887 1.00 94.00 126 VAL A N 1
ATOM 903 C CA . VAL A 1 126 ? 6.839 8.539 -2.167 1.00 94.00 126 VAL A CA 1
ATOM 904 C C . VAL A 1 126 ? 7.060 10.046 -2.001 1.00 94.00 126 VAL A C 1
ATOM 906 O O . VAL A 1 126 ? 8.153 10.527 -2.290 1.00 94.00 126 VAL A O 1
ATOM 909 N N . ALA A 1 127 ? 6.116 10.757 -1.374 1.00 91.88 127 ALA A N 1
ATOM 910 C CA . ALA A 1 127 ? 6.245 12.184 -1.067 1.00 91.88 127 ALA A CA 1
ATOM 911 C C . ALA A 1 127 ? 7.455 12.517 -0.166 1.00 91.88 127 ALA A C 1
ATOM 913 O O . ALA A 1 127 ? 8.013 13.614 -0.235 1.00 91.88 127 ALA A O 1
ATOM 914 N N . THR A 1 128 ? 7.904 11.570 0.667 1.00 91.44 128 THR A N 1
ATOM 915 C CA . THR A 1 128 ? 9.144 11.713 1.448 1.00 91.44 128 THR A CA 1
ATOM 916 C C . THR A 1 128 ? 10.386 11.677 0.547 1.00 91.44 128 THR A C 1
ATOM 918 O O . THR A 1 128 ? 11.341 12.422 0.785 1.00 91.44 128 THR A O 1
ATOM 921 N N . VAL A 1 129 ? 10.379 10.857 -0.511 1.00 94.94 129 VAL A N 1
ATOM 922 C CA . VAL A 1 129 ? 11.450 10.831 -1.521 1.00 94.94 129 VAL A CA 1
ATOM 923 C C . VAL A 1 129 ? 11.378 12.051 -2.442 1.00 94.94 129 VAL A C 1
ATOM 925 O O . VAL A 1 129 ? 12.425 12.629 -2.716 1.00 94.94 129 VAL A O 1
ATOM 928 N N . ASP A 1 130 ? 10.190 12.521 -2.829 1.00 94.81 130 ASP A N 1
ATOM 929 C CA . ASP A 1 130 ? 10.032 13.774 -3.588 1.00 94.81 130 ASP A CA 1
ATOM 930 C C . ASP A 1 130 ? 10.603 14.985 -2.840 1.00 94.81 130 ASP A C 1
ATOM 932 O O . ASP A 1 130 ? 11.259 15.842 -3.429 1.00 94.81 130 ASP A O 1
ATOM 936 N N . ALA A 1 131 ? 10.391 15.055 -1.523 1.00 93.88 131 ALA A N 1
ATOM 937 C CA . ALA A 1 131 ? 10.920 16.137 -0.699 1.00 93.88 131 ALA A CA 1
ATOM 938 C C . ALA A 1 131 ? 12.440 16.030 -0.465 1.00 93.88 131 ALA A C 1
ATOM 940 O O . ALA A 1 131 ? 13.126 17.051 -0.405 1.00 93.88 131 ALA A O 1
ATOM 941 N N . GLY A 1 132 ? 12.972 14.813 -0.295 1.00 95.31 132 GLY A N 1
ATOM 942 C CA . GLY A 1 132 ? 14.375 14.585 0.076 1.00 95.31 132 GLY A CA 1
ATOM 943 C C . GLY A 1 132 ? 15.342 14.367 -1.094 1.00 95.31 132 GLY A C 1
ATOM 944 O O . GLY A 1 132 ? 16.522 14.694 -0.982 1.00 95.31 132 GLY A O 1
ATOM 945 N N . ALA A 1 133 ? 14.867 13.801 -2.203 1.00 95.12 133 ALA A N 1
ATOM 946 C CA . ALA A 1 133 ? 15.667 13.396 -3.358 1.00 95.12 133 ALA A CA 1
ATOM 947 C C . ALA A 1 133 ? 14.837 13.369 -4.670 1.00 95.12 133 ALA A C 1
ATOM 949 O O . ALA A 1 133 ? 14.816 12.344 -5.355 1.00 95.12 133 ALA A O 1
ATOM 950 N N . PRO A 1 134 ? 14.197 14.481 -5.088 1.00 95.00 134 PRO A N 1
ATOM 951 C CA . PRO A 1 134 ? 13.243 14.498 -6.210 1.00 95.00 134 PRO A CA 1
ATOM 952 C C . PRO A 1 134 ? 13.824 13.989 -7.539 1.00 95.00 134 PRO A C 1
ATOM 954 O O . PRO A 1 134 ? 13.127 13.373 -8.337 1.00 95.00 134 PRO A O 1
ATOM 957 N N . ALA A 1 135 ? 15.124 14.190 -7.777 1.00 94.00 135 ALA A N 1
ATOM 958 C CA . ALA A 1 135 ? 15.806 13.707 -8.981 1.00 94.00 135 ALA A CA 1
ATOM 959 C C . ALA A 1 135 ? 15.912 12.168 -9.075 1.00 94.00 135 ALA A C 1
ATOM 961 O O . ALA A 1 135 ? 16.208 11.645 -10.146 1.00 94.00 135 ALA A O 1
ATOM 962 N N . VAL A 1 136 ? 15.692 11.440 -7.972 1.00 94.62 136 VAL A N 1
ATOM 963 C CA . VAL A 1 136 ? 15.766 9.969 -7.907 1.00 94.62 136 VAL A CA 1
ATOM 964 C C . VAL A 1 136 ? 14.480 9.305 -8.405 1.00 94.62 136 VAL A C 1
ATOM 966 O O . VAL A 1 136 ? 14.543 8.165 -8.851 1.00 94.62 136 VAL A O 1
ATOM 969 N N . VAL A 1 137 ? 13.341 10.001 -8.352 1.00 94.06 137 VAL A N 1
ATOM 970 C CA . VAL A 1 137 ? 12.002 9.475 -8.696 1.00 94.06 137 VAL A CA 1
ATOM 971 C C . VAL A 1 137 ? 11.274 10.338 -9.739 1.00 94.06 137 VAL A C 1
ATOM 973 O O . VAL A 1 137 ? 10.069 10.210 -9.944 1.00 94.06 137 VAL A O 1
ATOM 976 N N . ALA A 1 138 ? 11.994 11.248 -10.398 1.00 90.06 138 ALA A N 1
ATOM 977 C CA . ALA A 1 138 ? 11.416 12.311 -11.213 1.00 90.06 138 ALA A CA 1
ATOM 978 C C . ALA A 1 138 ? 10.482 11.787 -12.322 1.00 90.06 138 ALA A C 1
ATOM 980 O O . ALA A 1 138 ? 10.887 11.011 -13.186 1.00 90.06 138 ALA A O 1
ATOM 981 N N . GLY A 1 139 ? 9.241 12.284 -12.335 1.00 85.19 139 GLY A N 1
ATOM 982 C CA . GLY A 1 139 ? 8.244 11.945 -13.356 1.00 85.19 139 GLY A CA 1
ATOM 983 C C . GLY A 1 139 ? 7.453 10.657 -13.099 1.00 85.19 139 GLY A C 1
ATOM 984 O O . GLY A 1 139 ? 6.773 10.195 -14.013 1.00 85.19 139 GLY A O 1
ATOM 985 N N . HIS A 1 140 ? 7.519 10.085 -11.892 1.00 92.56 140 HIS A N 1
ATOM 986 C CA . HIS A 1 140 ? 6.672 8.955 -11.502 1.00 92.56 140 HIS A CA 1
ATOM 987 C C . HIS A 1 140 ? 5.164 9.291 -11.546 1.00 92.56 140 HIS A C 1
ATOM 989 O O . HIS A 1 140 ? 4.750 10.449 -11.452 1.00 92.56 140 HIS A O 1
ATOM 995 N N . SER A 1 141 ? 4.322 8.257 -11.647 1.00 89.19 141 SER A N 1
ATOM 996 C CA . SER A 1 141 ? 2.867 8.404 -11.517 1.00 89.19 141 SER A CA 1
ATOM 997 C C . SER A 1 141 ? 2.463 8.664 -10.063 1.00 89.19 141 SER A C 1
ATOM 999 O O . SER A 1 141 ? 2.954 8.006 -9.145 1.00 89.19 141 SER A O 1
ATOM 1001 N N . THR A 1 142 ? 1.514 9.577 -9.850 1.00 86.88 142 THR A N 1
ATOM 1002 C CA . THR A 1 142 ? 0.843 9.793 -8.554 1.00 86.88 142 THR A CA 1
ATOM 1003 C C . THR A 1 142 ? -0.447 8.980 -8.402 1.00 86.88 142 THR A C 1
ATOM 1005 O O . THR A 1 142 ? -1.086 9.036 -7.355 1.00 86.88 142 THR A O 1
ATOM 1008 N N . VAL A 1 143 ? -0.849 8.228 -9.433 1.00 87.94 143 VAL A N 1
ATOM 1009 C CA . VAL A 1 143 ? -2.057 7.391 -9.428 1.00 87.94 143 VAL A CA 1
ATOM 1010 C C . VAL A 1 143 ? -1.678 5.955 -9.046 1.00 87.94 143 VAL A C 1
ATOM 1012 O O . VAL A 1 143 ? -0.901 5.340 -9.782 1.00 87.94 143 VAL A O 1
ATOM 1015 N N . PRO A 1 144 ? -2.225 5.387 -7.951 1.00 91.88 144 PRO A N 1
ATOM 1016 C CA . PRO A 1 144 ? -1.976 3.996 -7.583 1.00 91.88 144 PRO A CA 1
ATOM 1017 C C . PRO A 1 144 ? -2.516 3.013 -8.632 1.00 91.88 144 PRO A C 1
ATOM 1019 O O . PRO A 1 144 ? -3.659 3.130 -9.081 1.00 91.88 144 PRO A O 1
ATOM 1022 N N . VAL A 1 145 ? -1.719 2.001 -8.986 1.00 93.50 145 VAL A N 1
ATOM 1023 C CA . VAL A 1 145 ? -2.130 0.916 -9.902 1.00 93.50 145 VAL A CA 1
ATOM 1024 C C . VAL A 1 145 ? -3.042 -0.103 -9.216 1.00 93.50 145 VAL A C 1
ATOM 1026 O O . VAL A 1 145 ? -3.842 -0.771 -9.872 1.00 93.50 145 VAL A O 1
ATOM 1029 N N . ALA A 1 146 ? -2.942 -0.203 -7.890 1.00 94.81 146 ALA A N 1
ATOM 1030 C CA . ALA A 1 146 ? -3.808 -1.008 -7.043 1.00 94.81 146 ALA A CA 1
ATOM 1031 C C . ALA A 1 146 ? -3.898 -0.395 -5.636 1.00 94.81 146 ALA A C 1
ATOM 1033 O O . ALA A 1 146 ? -3.054 0.410 -5.249 1.00 94.81 146 ALA A O 1
ATOM 1034 N N . THR A 1 147 ? -4.892 -0.786 -4.848 1.00 94.81 147 THR A N 1
ATOM 1035 C CA . THR A 1 147 ? -5.045 -0.378 -3.448 1.00 94.81 147 THR A CA 1
ATOM 1036 C C . THR A 1 147 ? -5.489 -1.549 -2.576 1.00 94.81 147 THR A C 1
ATOM 1038 O O . THR A 1 147 ? -5.923 -2.590 -3.064 1.00 94.81 147 THR A O 1
ATOM 1041 N N . SER A 1 148 ? -5.381 -1.398 -1.262 1.00 95.00 148 SER A N 1
ATOM 1042 C CA . SER A 1 148 ? -5.956 -2.326 -0.292 1.00 95.00 148 SER A CA 1
ATOM 1043 C C . SER A 1 148 ? -6.404 -1.539 0.939 1.00 95.00 148 SER A C 1
ATOM 1045 O O . SER A 1 148 ? -5.566 -1.276 1.808 1.00 95.00 148 SER A O 1
ATOM 1047 N N . PRO A 1 149 ? -7.688 -1.147 1.037 1.00 94.44 149 PRO A N 1
ATOM 1048 C CA . PRO A 1 149 ? -8.218 -0.468 2.214 1.00 94.44 149 PRO A CA 1
ATOM 1049 C C . PRO A 1 149 ? -8.025 -1.289 3.494 1.00 94.44 149 PRO A C 1
ATOM 1051 O O . PRO A 1 149 ? -7.952 -2.524 3.468 1.00 94.44 149 PRO A O 1
ATOM 1054 N N . ALA A 1 150 ? -7.996 -0.589 4.626 1.00 95.25 150 ALA A N 1
ATOM 1055 C CA . ALA A 1 150 ? -8.219 -1.200 5.922 1.00 95.25 150 ALA A CA 1
ATOM 1056 C C . ALA A 1 150 ? -9.642 -1.758 6.027 1.00 95.25 150 ALA A C 1
ATOM 1058 O O . ALA A 1 150 ? -10.610 -1.196 5.514 1.00 95.25 150 ALA A O 1
ATOM 1059 N N . VAL A 1 151 ? -9.758 -2.861 6.750 1.00 94.81 151 VAL A N 1
ATOM 1060 C CA . VAL A 1 151 ? -10.996 -3.555 7.088 1.00 94.81 151 VAL A CA 1
ATOM 1061 C C . VAL A 1 151 ? -10.899 -4.059 8.523 1.00 94.81 151 VAL A C 1
ATOM 1063 O O . VAL A 1 151 ? -9.816 -4.144 9.107 1.00 94.81 151 VAL A O 1
ATOM 1066 N N . LEU A 1 152 ? -12.034 -4.436 9.100 1.00 94.31 152 LEU A N 1
ATOM 1067 C CA . LEU A 1 152 ? -12.051 -5.239 10.315 1.00 94.31 152 LEU A CA 1
ATOM 1068 C C . LEU A 1 152 ? -12.243 -6.697 9.919 1.00 94.31 152 LEU A C 1
ATOM 1070 O O . LEU A 1 152 ? -13.299 -7.090 9.425 1.00 94.31 152 LEU A O 1
ATOM 1074 N N . ALA A 1 153 ? -11.215 -7.504 10.143 1.00 94.50 153 ALA A N 1
ATOM 1075 C CA . ALA A 1 153 ? -11.336 -8.946 10.109 1.00 94.50 153 ALA A CA 1
ATOM 1076 C C . ALA A 1 153 ? -12.153 -9.389 11.323 1.00 94.50 153 ALA A C 1
ATOM 1078 O O . ALA A 1 153 ? -11.782 -9.096 12.459 1.00 94.50 153 ALA A O 1
ATOM 1079 N N . VAL A 1 154 ? -13.256 -10.092 11.093 1.00 93.06 154 VAL A N 1
ATOM 1080 C CA . VAL A 1 154 ? -14.104 -10.685 12.139 1.00 93.06 154 VAL A CA 1
ATOM 1081 C C . VAL A 1 154 ? -14.285 -12.170 11.855 1.00 93.06 154 VAL A C 1
ATOM 1083 O O . VAL A 1 154 ? -14.117 -12.602 10.714 1.00 93.06 154 VAL A O 1
ATOM 1086 N N . THR A 1 155 ? -14.637 -12.979 12.854 1.00 90.25 155 THR A N 1
ATOM 1087 C CA . THR A 1 155 ? -14.999 -14.377 12.571 1.00 90.25 155 THR A CA 1
ATOM 1088 C C . THR A 1 155 ? -16.313 -14.429 11.788 1.00 90.25 155 THR A C 1
ATOM 1090 O O . THR A 1 155 ? -17.208 -13.608 11.998 1.00 90.25 155 THR A O 1
ATOM 1093 N N . THR A 1 156 ? -16.472 -15.408 10.895 1.00 84.62 156 THR A N 1
ATOM 1094 C CA . THR A 1 156 ? -17.712 -15.589 10.115 1.00 84.62 156 THR A CA 1
ATOM 1095 C C . THR A 1 156 ? -18.939 -15.789 11.008 1.00 84.62 156 THR A C 1
ATOM 1097 O O . THR A 1 156 ? -20.027 -15.343 10.654 1.00 84.62 156 THR A O 1
ATOM 1100 N N . ALA A 1 157 ? -18.756 -16.377 12.195 1.00 81.19 157 ALA A N 1
ATOM 1101 C CA . ALA A 1 157 ? -19.796 -16.512 13.213 1.00 81.19 157 ALA A CA 1
ATOM 1102 C C . ALA A 1 157 ? -20.147 -15.188 13.924 1.00 81.19 157 ALA A C 1
ATOM 1104 O O . ALA A 1 157 ? -21.295 -15.006 14.320 1.00 81.19 157 ALA A O 1
ATOM 1105 N N . ALA A 1 158 ? -19.192 -14.263 14.085 1.00 80.69 158 ALA A N 1
ATOM 1106 C CA . ALA A 1 158 ? -19.432 -12.954 14.701 1.00 80.69 158 ALA A CA 1
ATOM 1107 C C . ALA A 1 158 ? -19.951 -11.901 13.707 1.00 80.69 158 ALA A C 1
ATOM 1109 O O . ALA A 1 158 ? -20.587 -10.939 14.130 1.00 80.69 158 ALA A O 1
ATOM 1110 N N . ALA A 1 159 ? -19.714 -12.080 12.401 1.00 78.12 159 ALA A N 1
ATOM 1111 C CA . ALA A 1 159 ? -20.086 -11.117 11.363 1.00 78.12 159 ALA A CA 1
ATOM 1112 C C . ALA A 1 159 ? -21.560 -10.640 11.407 1.00 78.12 159 ALA A C 1
ATOM 1114 O O . ALA A 1 159 ? -21.763 -9.437 11.263 1.00 78.12 159 ALA A O 1
ATOM 1115 N N . PRO A 1 160 ? -22.583 -11.487 11.671 1.00 77.31 160 PRO A N 1
ATOM 1116 C CA . PRO A 1 160 ? -23.975 -11.030 11.785 1.00 77.31 160 PRO A CA 1
ATOM 1117 C C . PRO A 1 160 ? -24.260 -10.132 13.000 1.00 77.31 160 PRO A C 1
ATOM 1119 O O . PRO A 1 160 ? -25.291 -9.470 13.038 1.00 77.31 160 PRO A O 1
ATOM 1122 N N . GLY A 1 161 ? -23.378 -10.128 14.006 1.00 75.31 161 GLY A N 1
ATOM 1123 C CA . GLY A 1 161 ? -23.467 -9.256 15.181 1.00 75.31 161 GLY A CA 1
ATOM 1124 C C . GLY A 1 161 ? -22.780 -7.899 15.004 1.00 75.31 161 GLY A C 1
ATOM 1125 O O . GLY A 1 161 ? -22.848 -7.064 15.905 1.00 75.31 161 GLY A O 1
ATOM 1126 N N . VAL A 1 162 ? -22.108 -7.669 13.871 1.00 78.31 162 VAL A N 1
ATOM 1127 C CA . VAL A 1 162 ? -21.479 -6.382 13.555 1.00 78.31 162 VAL A CA 1
ATOM 1128 C C . VAL A 1 162 ? -22.511 -5.482 12.864 1.00 78.31 162 VAL A C 1
ATOM 1130 O O . VAL A 1 162 ? -23.135 -5.934 11.903 1.00 78.31 162 VAL A O 1
ATOM 1133 N N . PRO A 1 163 ? -22.709 -4.222 13.304 1.00 80.25 163 PRO A N 1
ATOM 1134 C CA . PRO A 1 163 ? -23.635 -3.304 12.644 1.00 80.25 163 PRO A CA 1
ATOM 1135 C C . PRO A 1 163 ? -23.282 -3.114 11.162 1.00 80.25 163 PRO A C 1
ATOM 1137 O O . PRO A 1 163 ? -22.128 -2.844 10.829 1.00 80.25 163 PRO A O 1
ATOM 1140 N N . GLY A 1 164 ? -24.269 -3.248 10.271 1.00 77.50 164 GLY A N 1
ATOM 1141 C CA . GLY A 1 164 ? -24.069 -3.082 8.822 1.00 77.50 164 GLY A CA 1
ATOM 1142 C C . GLY A 1 164 ? -23.769 -1.638 8.398 1.00 77.50 164 GLY A C 1
ATOM 1143 O O . GLY A 1 164 ? -23.282 -1.407 7.297 1.00 77.50 164 GLY A O 1
ATOM 1144 N N . ASP A 1 165 ? -24.038 -0.685 9.287 1.00 82.62 165 ASP A N 1
ATOM 1145 C CA . ASP A 1 165 ? -23.780 0.752 9.193 1.00 82.62 165 ASP A CA 1
ATOM 1146 C C . ASP A 1 165 ? -22.545 1.200 10.002 1.00 82.62 165 ASP A C 1
ATOM 1148 O O . ASP A 1 165 ? -22.296 2.399 10.129 1.00 82.62 165 ASP A O 1
ATOM 1152 N N . LEU A 1 166 ? -21.757 0.256 10.539 1.00 89.31 166 LEU A N 1
ATOM 1153 C CA . LEU A 1 166 ? -20.524 0.529 11.283 1.00 89.31 166 LEU A CA 1
ATOM 1154 C C . LEU A 1 166 ? -19.633 1.526 10.530 1.00 89.31 166 LEU A C 1
ATOM 1156 O O . LEU A 1 166 ? -19.168 1.216 9.438 1.00 89.31 166 LEU A O 1
ATOM 1160 N N . SER A 1 167 ? -19.311 2.671 11.136 1.00 91.94 167 SER A N 1
ATOM 1161 C CA . SER A 1 167 ? -18.318 3.612 10.605 1.00 91.94 167 SER A CA 1
ATOM 1162 C C . SER A 1 167 ? -16.985 3.540 11.357 1.00 91.94 167 SER A C 1
ATOM 1164 O O . SER A 1 167 ? -16.925 3.131 12.522 1.00 91.94 167 SER A O 1
ATOM 1166 N N . TRP A 1 168 ? -15.901 4.006 10.728 1.00 92.69 168 TRP A N 1
ATOM 1167 C CA . TRP A 1 168 ? -14.623 4.185 11.431 1.00 92.69 168 TRP A CA 1
ATOM 1168 C C . TRP A 1 168 ? -14.729 5.172 12.603 1.00 92.69 168 TRP A C 1
ATOM 1170 O O . TRP A 1 168 ? -14.064 4.984 13.619 1.00 92.69 168 TRP A O 1
ATOM 1180 N N . ALA A 1 169 ? -15.588 6.192 12.510 1.00 90.75 169 ALA A N 1
ATOM 1181 C CA . ALA A 1 169 ? -15.782 7.169 13.583 1.00 90.75 169 ALA A CA 1
ATOM 1182 C C . ALA A 1 169 ? -16.467 6.561 14.827 1.00 90.75 169 ALA A C 1
ATOM 1184 O O . ALA A 1 169 ? -16.187 6.980 15.954 1.00 90.75 169 ALA A O 1
ATOM 1185 N N . ASP A 1 170 ? -17.312 5.542 14.641 1.00 91.19 170 ASP A N 1
ATOM 1186 C CA . ASP A 1 170 ? -18.028 4.855 15.724 1.00 91.19 170 ASP A CA 1
ATOM 1187 C C . ASP A 1 170 ? -17.203 3.765 16.413 1.00 91.19 170 ASP A C 1
ATOM 1189 O O . ASP A 1 170 ? -17.475 3.423 17.570 1.00 91.19 170 ASP A O 1
ATOM 1193 N N . LEU A 1 171 ? -16.179 3.232 15.735 1.00 91.94 171 LEU A N 1
ATOM 1194 C CA . LEU A 1 171 ? -15.368 2.113 16.216 1.00 91.94 171 LEU A CA 1
ATOM 1195 C C . LEU A 1 171 ? -14.806 2.311 17.642 1.00 91.94 171 LEU A C 1
ATOM 1197 O O . LEU A 1 171 ? -14.969 1.391 18.446 1.00 91.94 171 LEU A O 1
ATOM 1201 N N . PRO A 1 172 ? -14.235 3.472 18.039 1.00 92.62 172 PRO A N 1
ATOM 1202 C CA . PRO A 1 172 ? -13.773 3.677 19.415 1.00 92.62 172 PRO A CA 1
ATOM 1203 C C . PRO A 1 172 ? -14.900 3.550 20.450 1.00 92.62 172 PRO A C 1
ATOM 1205 O O . PRO A 1 172 ? -14.693 3.030 21.545 1.00 92.62 172 PRO A O 1
ATOM 1208 N N . SER A 1 173 ? -16.108 4.003 20.107 1.00 91.62 173 SER A N 1
ATOM 1209 C CA . SER A 1 173 ? -17.280 3.972 20.990 1.00 91.62 173 SER A CA 1
ATOM 1210 C C . SER A 1 173 ? -17.888 2.568 21.088 1.00 91.62 173 SER A C 1
ATOM 1212 O O . SER A 1 173 ? -18.327 2.157 22.161 1.00 91.62 173 SER A O 1
ATOM 1214 N N . LEU A 1 174 ? -17.901 1.814 19.984 1.00 90.19 174 LEU A N 1
ATOM 1215 C CA . LEU A 1 174 ? -18.340 0.414 19.949 1.00 90.19 174 LEU A CA 1
ATOM 1216 C C . LEU A 1 174 ? -17.359 -0.519 20.662 1.00 90.19 174 LEU A C 1
ATOM 1218 O O . LEU A 1 174 ? -17.794 -1.445 21.350 1.00 90.19 174 LEU A O 1
ATOM 1222 N N . ALA A 1 175 ? -16.059 -0.243 20.554 1.00 89.81 175 ALA A N 1
ATOM 1223 C CA . ALA A 1 175 ? -15.035 -0.959 21.298 1.00 89.81 175 ALA A CA 1
ATOM 1224 C C . ALA A 1 175 ? -15.177 -0.716 22.809 1.00 89.81 175 ALA A C 1
ATOM 1226 O O . ALA A 1 175 ? -15.225 -1.671 23.581 1.00 89.81 175 ALA A O 1
ATOM 1227 N N . GLN A 1 176 ? -15.353 0.540 23.243 1.00 90.31 176 GLN A N 1
ATOM 1228 C CA . GLN A 1 176 ? -15.547 0.858 24.666 1.00 90.31 176 GLN A CA 1
ATOM 1229 C C . GLN A 1 176 ? -16.799 0.229 25.287 1.00 90.31 176 GLN A C 1
ATOM 1231 O O . GLN A 1 176 ? -16.782 -0.123 26.464 1.00 90.31 176 GLN A O 1
ATOM 1236 N N . ARG A 1 177 ? -17.880 0.058 24.516 1.00 89.12 177 ARG A N 1
ATOM 1237 C CA . ARG A 1 177 ? -19.086 -0.656 24.971 1.00 89.12 177 ARG A CA 1
ATOM 1238 C C . ARG A 1 177 ? -18.931 -2.183 24.981 1.00 89.12 177 ARG A C 1
ATOM 1240 O O . ARG A 1 177 ? -19.872 -2.875 25.353 1.00 89.12 177 ARG A O 1
ATOM 1247 N N . GLY A 1 178 ? -17.795 -2.718 24.530 1.00 85.69 178 GLY A N 1
ATOM 1248 C CA . GLY A 1 178 ? -17.572 -4.156 24.365 1.00 85.69 178 GLY A CA 1
ATOM 1249 C C . GLY A 1 178 ? -18.348 -4.789 23.204 1.00 85.69 178 GLY A C 1
ATOM 1250 O O . GLY A 1 178 ? -18.268 -6.000 23.023 1.00 85.69 178 GLY A O 1
ATOM 1251 N N . THR A 1 179 ? -19.072 -3.995 22.401 1.00 86.38 179 THR A N 1
ATOM 1252 C CA . THR A 1 179 ? -19.814 -4.464 21.217 1.00 86.38 179 THR A CA 1
ATOM 1253 C C . THR A 1 179 ? -18.865 -4.992 20.141 1.00 86.38 179 THR A C 1
ATOM 1255 O O . THR A 1 179 ? -19.179 -5.961 19.459 1.00 86.38 179 THR A O 1
ATOM 1258 N N . VAL A 1 180 ? -17.681 -4.383 20.018 1.00 87.00 180 VAL A N 1
ATOM 1259 C CA . VAL A 1 180 ? -16.583 -4.868 19.173 1.00 87.00 180 VAL A CA 1
ATOM 1260 C C . VAL A 1 180 ? -15.359 -5.097 20.055 1.00 87.00 180 VAL A C 1
ATOM 1262 O O . VAL A 1 180 ? -14.684 -4.153 20.452 1.00 87.00 180 VAL A O 1
ATOM 1265 N N . ARG A 1 181 ? -15.045 -6.355 20.370 1.00 89.50 181 ARG A N 1
ATOM 1266 C CA . ARG A 1 181 ? -13.838 -6.705 21.127 1.00 89.50 181 ARG A CA 1
ATOM 1267 C C . ARG A 1 181 ? -12.634 -6.686 20.185 1.00 89.50 181 ARG A C 1
ATOM 1269 O O . ARG A 1 181 ? -12.360 -7.666 19.497 1.00 89.50 181 ARG A O 1
ATOM 1276 N N . LEU A 1 182 ? -11.956 -5.545 20.120 1.00 90.88 182 LEU A N 1
ATOM 1277 C CA . LEU A 1 182 ? -10.844 -5.307 19.202 1.00 90.88 182 LEU A CA 1
ATOM 1278 C C . LEU A 1 182 ? -9.531 -5.881 19.757 1.00 90.88 182 LEU A C 1
ATOM 1280 O O . LEU A 1 182 ? -9.115 -5.491 20.846 1.00 90.88 182 LEU A O 1
ATOM 1284 N N . ALA A 1 183 ? -8.852 -6.745 19.009 1.00 93.38 183 ALA A N 1
ATOM 1285 C CA . ALA A 1 183 ? -7.432 -7.014 19.225 1.00 93.38 183 ALA A CA 1
ATOM 1286 C C . ALA A 1 183 ? -6.618 -6.085 18.313 1.00 93.38 183 ALA A C 1
ATOM 1288 O O . ALA A 1 183 ? -6.876 -6.021 17.111 1.00 93.38 183 ALA A O 1
ATOM 1289 N N . LEU A 1 184 ? -5.676 -5.334 18.888 1.00 93.81 184 LEU A N 1
ATOM 1290 C CA . LEU A 1 184 ? -5.003 -4.222 18.211 1.00 93.81 184 LEU A CA 1
ATOM 1291 C C . LEU A 1 184 ? -3.472 -4.387 18.271 1.00 93.81 184 LEU A C 1
ATOM 1293 O O . LEU A 1 184 ? -2.880 -4.087 19.314 1.00 93.81 184 LEU A O 1
ATOM 1297 N N . PRO A 1 185 ? -2.840 -4.868 17.181 1.00 94.50 185 PRO A N 1
ATOM 1298 C CA . PRO A 1 185 ? -1.384 -4.912 17.032 1.00 94.50 185 PRO A CA 1
ATOM 1299 C C . PRO A 1 185 ? -0.686 -3.545 17.208 1.00 94.50 185 PRO A C 1
ATOM 1301 O O . PRO A 1 185 ? -1.347 -2.500 17.239 1.00 94.50 185 PRO A O 1
ATOM 1304 N N . PRO A 1 186 ? 0.657 -3.500 17.334 1.00 94.38 186 PRO A N 1
ATOM 1305 C CA . PRO A 1 186 ? 1.382 -2.254 17.561 1.00 94.38 186 PRO A CA 1
ATOM 1306 C C . PRO A 1 186 ? 1.270 -1.287 16.372 1.00 94.38 186 PRO A C 1
ATOM 1308 O O . PRO A 1 186 ? 1.823 -1.528 15.302 1.00 94.38 186 PRO A O 1
ATOM 1311 N N . VAL A 1 187 ? 0.617 -0.141 16.574 1.00 94.62 187 VAL A N 1
ATOM 1312 C CA . VAL A 1 187 ? 0.367 0.892 15.544 1.00 94.62 187 VAL A CA 1
ATOM 1313 C C . VAL A 1 187 ? 1.671 1.458 14.962 1.00 94.62 187 VAL A C 1
ATOM 1315 O O . VAL A 1 187 ? 1.702 1.924 13.826 1.00 94.62 187 VAL A O 1
ATOM 1318 N N . ALA A 1 188 ? 2.768 1.395 15.720 1.00 92.00 188 ALA A N 1
ATOM 1319 C CA . ALA A 1 188 ? 4.088 1.822 15.263 1.00 92.00 188 ALA A CA 1
ATOM 1320 C C . ALA A 1 188 ? 4.684 0.917 14.167 1.00 92.00 188 ALA A C 1
ATOM 1322 O O . ALA A 1 188 ? 5.494 1.393 13.372 1.00 92.00 188 ALA A O 1
ATOM 1323 N N . THR A 1 189 ? 4.314 -0.368 14.125 1.00 90.00 189 THR A N 1
ATOM 1324 C CA . THR A 1 189 ? 4.957 -1.386 13.270 1.00 90.00 189 THR A CA 1
ATOM 1325 C C . THR A 1 189 ? 3.986 -2.195 12.411 1.00 90.00 189 THR A C 1
ATOM 1327 O O . THR A 1 189 ? 4.442 -2.963 11.572 1.00 90.00 189 THR A O 1
ATOM 1330 N N . ASP A 1 190 ? 2.676 -2.044 12.610 1.00 92.75 190 ASP A N 1
ATOM 1331 C CA . ASP A 1 190 ? 1.636 -2.747 11.861 1.00 92.75 190 ASP A CA 1
ATOM 1332 C C . ASP A 1 190 ? 0.800 -1.782 11.006 1.00 92.75 190 ASP A C 1
ATOM 1334 O O . ASP A 1 190 ? 0.070 -0.932 11.526 1.00 92.75 190 ASP A O 1
ATOM 1338 N N . ASP A 1 191 ? 0.888 -1.934 9.682 1.00 92.69 191 ASP A N 1
ATOM 1339 C CA . ASP A 1 191 ? 0.224 -1.052 8.714 1.00 92.69 191 ASP A CA 1
ATOM 1340 C C . ASP A 1 191 ? -1.306 -1.099 8.818 1.00 92.69 191 ASP A C 1
ATOM 1342 O O . ASP A 1 191 ? -1.962 -0.075 8.645 1.00 92.69 191 ASP A O 1
ATOM 1346 N N . ALA A 1 192 ? -1.891 -2.254 9.150 1.00 94.44 192 ALA A N 1
ATOM 1347 C CA . ALA A 1 192 ? -3.339 -2.396 9.295 1.00 94.44 192 ALA A CA 1
ATOM 1348 C C . ALA A 1 192 ? -3.875 -1.631 10.513 1.00 94.44 192 ALA A C 1
ATOM 1350 O O . ALA A 1 192 ? -4.869 -0.907 10.419 1.00 94.44 192 ALA A O 1
ATOM 1351 N N . SER A 1 193 ? -3.187 -1.738 11.650 1.00 95.31 193 SER A N 1
ATOM 1352 C CA . SER A 1 193 ? -3.496 -0.989 12.870 1.00 95.31 193 SER A CA 1
ATOM 1353 C C . SER A 1 193 ? -3.284 0.514 12.674 1.00 95.31 193 SER A C 1
ATOM 1355 O O . SER A 1 193 ? -4.109 1.317 13.118 1.00 95.31 193 SER A O 1
ATOM 1357 N N . ALA A 1 194 ? -2.230 0.904 11.952 1.00 95.12 194 ALA A N 1
ATOM 1358 C CA . ALA A 1 194 ? -1.973 2.292 11.581 1.00 95.12 194 ALA A CA 1
ATOM 1359 C C . ALA A 1 194 ? -3.042 2.856 10.627 1.00 95.12 194 ALA A C 1
ATOM 1361 O O . ALA A 1 194 ? -3.521 3.971 10.839 1.00 95.12 194 ALA A O 1
ATOM 1362 N N . ALA A 1 195 ? -3.478 2.080 9.631 1.00 95.12 195 ALA A N 1
ATOM 1363 C CA . ALA A 1 195 ? -4.547 2.452 8.708 1.00 95.12 195 ALA A CA 1
ATOM 1364 C C . ALA A 1 195 ? -5.913 2.558 9.405 1.00 95.12 195 ALA A C 1
ATOM 1366 O O . ALA A 1 195 ? -6.646 3.519 9.177 1.00 95.12 195 ALA A O 1
ATOM 1367 N N . ALA A 1 196 ? -6.251 1.633 10.306 1.00 95.38 196 ALA A N 1
ATOM 1368 C CA . ALA A 1 196 ? -7.473 1.720 11.105 1.00 95.38 196 ALA A CA 1
ATOM 1369 C C . ALA A 1 196 ? -7.469 2.965 12.009 1.00 95.38 196 ALA A C 1
ATOM 1371 O O . ALA A 1 196 ? -8.438 3.725 12.014 1.00 95.38 196 ALA A O 1
ATOM 1372 N N . ALA A 1 197 ? -6.362 3.234 12.712 1.00 95.75 197 ALA A N 1
ATOM 1373 C CA . ALA A 1 197 ? -6.218 4.440 13.527 1.00 95.75 197 ALA A CA 1
ATOM 1374 C C . ALA A 1 197 ? -6.311 5.724 12.678 1.00 95.75 197 ALA A C 1
ATOM 1376 O O . ALA A 1 197 ? -7.034 6.647 13.047 1.00 95.75 197 ALA A O 1
ATOM 1377 N N . ALA A 1 198 ? -5.665 5.766 11.507 1.00 94.56 198 ALA A N 1
ATOM 1378 C CA . ALA A 1 198 ? -5.792 6.871 10.556 1.00 94.56 198 ALA A CA 1
ATOM 1379 C C . ALA A 1 198 ? -7.236 7.064 10.066 1.00 94.56 198 ALA A C 1
ATOM 1381 O O . ALA A 1 198 ? -7.714 8.194 10.013 1.00 94.56 198 ALA A O 1
ATOM 1382 N N . SER A 1 199 ? -7.959 5.980 9.778 1.00 94.06 199 SER A N 1
ATOM 1383 C CA . SER A 1 199 ? -9.363 6.022 9.341 1.00 94.06 199 SER A CA 1
ATOM 1384 C C . SER A 1 199 ? -10.288 6.598 10.422 1.00 94.06 199 SER A C 1
ATOM 1386 O O . SER A 1 199 ? -11.190 7.373 10.110 1.00 94.06 199 SER A O 1
ATOM 1388 N N . VAL A 1 200 ? -10.015 6.329 11.708 1.00 94.00 200 VAL A N 1
ATOM 1389 C CA . VAL A 1 200 ? -10.692 7.006 12.835 1.00 94.00 200 VAL A CA 1
ATOM 1390 C C . VAL A 1 200 ? -10.425 8.519 12.813 1.00 94.00 200 VAL A C 1
ATOM 1392 O O . VAL A 1 200 ? -11.359 9.301 12.995 1.00 94.00 200 VAL A O 1
ATOM 1395 N N . VAL A 1 201 ? -9.182 8.957 12.562 1.00 93.38 201 VAL A N 1
ATOM 1396 C CA . VAL A 1 201 ? -8.841 10.393 12.464 1.00 93.38 201 VAL A CA 1
ATOM 1397 C C . VAL A 1 201 ? -9.523 11.047 11.263 1.00 93.38 201 VAL A C 1
ATOM 1399 O O . VAL A 1 201 ? -10.117 12.115 11.415 1.00 93.38 201 VAL A O 1
ATOM 1402 N N . TYR A 1 202 ? -9.483 10.418 10.086 1.00 88.62 202 TYR A N 1
ATOM 1403 C CA . TYR A 1 202 ? -10.139 10.934 8.885 1.00 88.62 202 TYR A CA 1
ATOM 1404 C C . TYR A 1 202 ? -11.665 11.010 9.059 1.00 88.62 202 TYR A C 1
ATOM 1406 O O . TYR A 1 202 ? -12.259 12.036 8.735 1.00 88.62 202 TYR A O 1
ATOM 1414 N N . GLY A 1 203 ? -12.293 9.984 9.647 1.00 84.62 203 GLY A N 1
ATOM 1415 C CA . GLY A 1 203 ? -13.721 9.985 9.979 1.00 84.62 203 GLY A CA 1
ATOM 1416 C C . GLY A 1 203 ? -14.109 11.087 10.970 1.00 84.62 203 GLY A C 1
ATOM 1417 O O . GLY A 1 203 ? -15.099 11.783 10.759 1.00 84.62 203 GLY A O 1
ATOM 1418 N N . ALA A 1 204 ? -13.294 11.323 12.004 1.00 80.06 204 ALA A N 1
ATOM 1419 C CA . ALA A 1 204 ? -13.485 12.436 12.939 1.00 80.06 204 ALA A CA 1
ATOM 1420 C C . ALA A 1 204 ? -13.236 13.823 12.307 1.00 80.06 204 ALA A C 1
ATOM 1422 O O . ALA A 1 204 ? -13.748 14.825 12.804 1.00 80.06 204 ALA A O 1
ATOM 1423 N N . SER A 1 205 ? -12.463 13.884 11.218 1.00 70.50 205 SER A N 1
ATOM 1424 C CA . SER A 1 205 ? -12.074 15.122 10.525 1.00 70.50 205 SER A CA 1
ATOM 1425 C C . SER A 1 205 ? -12.968 15.479 9.334 1.00 70.50 205 SER A C 1
ATOM 1427 O O . SER A 1 205 ? -12.728 16.503 8.700 1.00 70.50 205 SER A O 1
ATOM 1429 N N . ALA A 1 206 ? -14.000 14.686 9.022 1.00 58.94 206 ALA A N 1
ATOM 1430 C CA . ALA A 1 206 ? -14.839 14.844 7.826 1.00 58.94 206 ALA A CA 1
ATOM 1431 C C . ALA A 1 206 ? -15.647 16.165 7.751 1.00 58.94 206 ALA A C 1
ATOM 1433 O O . ALA A 1 206 ? -16.281 16.447 6.738 1.00 58.94 206 ALA A O 1
ATOM 1434 N N . SER A 1 207 ? -15.608 16.997 8.797 1.00 46.44 207 SER A N 1
ATOM 1435 C CA . SER A 1 207 ? -16.108 18.379 8.802 1.00 46.44 207 SER A CA 1
ATOM 1436 C C . SER A 1 207 ? -15.129 19.406 8.203 1.00 46.44 207 SER A C 1
ATOM 1438 O O . SER A 1 207 ? -15.521 20.547 7.963 1.00 46.44 207 SER A O 1
ATOM 1440 N N . GLY A 1 208 ? -13.871 19.028 7.950 1.00 40.28 208 GLY A N 1
ATOM 1441 C CA . GLY A 1 208 ? -12.861 19.845 7.274 1.00 40.28 208 GLY A CA 1
ATOM 1442 C C . GLY A 1 208 ? -12.515 19.269 5.902 1.00 40.28 208 GLY A C 1
ATOM 1443 O O . GLY A 1 208 ? -12.027 18.145 5.809 1.00 40.28 208 GLY A O 1
ATOM 1444 N N . GLY A 1 209 ? -12.748 20.043 4.838 1.00 36.44 209 GLY A N 1
ATOM 1445 C CA . GLY A 1 209 ? -12.572 19.625 3.440 1.00 36.44 209 GLY A CA 1
ATOM 1446 C C . GLY A 1 209 ? -11.115 19.424 3.012 1.00 36.44 209 GLY A C 1
ATOM 1447 O O . GLY A 1 209 ? -10.583 20.214 2.238 1.00 36.44 209 GLY A O 1
ATOM 1448 N N . GLY A 1 210 ? -10.471 18.368 3.510 1.00 42.38 210 GLY A N 1
ATOM 1449 C CA . GLY A 1 210 ? -9.185 17.897 3.004 1.00 42.38 210 GLY A CA 1
ATOM 1450 C C . GLY A 1 210 ? -9.329 17.293 1.606 1.00 42.38 210 GLY A C 1
ATOM 1451 O O . GLY A 1 210 ? -10.245 16.511 1.351 1.00 42.38 210 GLY A O 1
ATOM 1452 N N . SER A 1 211 ? -8.414 17.641 0.703 1.00 44.19 211 SER A N 1
ATOM 1453 C CA . SER A 1 211 ? -8.338 17.050 -0.635 1.00 44.19 211 SER A CA 1
ATOM 1454 C C . SER A 1 211 ? -8.111 15.538 -0.549 1.00 44.19 211 SER A C 1
ATOM 1456 O O . SER A 1 211 ? -7.231 15.086 0.188 1.00 44.19 211 SER A O 1
ATOM 1458 N N . ALA A 1 212 ? -8.852 14.755 -1.336 1.00 46.16 212 ALA A N 1
ATOM 1459 C CA . ALA A 1 212 ? -8.564 13.331 -1.500 1.00 46.16 212 ALA A CA 1
ATOM 1460 C C . ALA A 1 212 ? -7.107 13.142 -1.972 1.00 46.16 212 ALA A C 1
ATOM 1462 O O . ALA A 1 212 ? -6.661 13.841 -2.881 1.00 46.16 212 ALA A O 1
ATOM 1463 N N . GLY A 1 213 ? -6.369 12.236 -1.323 1.00 52.78 213 GLY A N 1
ATOM 1464 C CA . GLY A 1 213 ? -4.933 12.017 -1.553 1.00 52.78 213 GLY A CA 1
ATOM 1465 C C . GLY A 1 213 ? -3.987 12.814 -0.640 1.00 52.78 213 GLY A C 1
ATOM 1466 O O . GLY A 1 213 ? -2.791 12.545 -0.633 1.00 52.78 213 GLY A O 1
ATOM 1467 N N . ALA A 1 214 ? -4.476 13.753 0.181 1.00 66.69 214 ALA A N 1
ATOM 1468 C CA . ALA A 1 214 ? -3.642 14.381 1.207 1.00 66.69 214 ALA A CA 1
ATOM 1469 C C . ALA A 1 214 ? -3.448 13.444 2.421 1.00 66.69 214 ALA A C 1
ATOM 1471 O O . ALA A 1 214 ? -4.408 13.054 3.095 1.00 66.69 214 ALA A O 1
ATOM 1472 N N . GLY A 1 215 ? -2.193 13.097 2.722 1.00 76.12 215 GLY A N 1
ATOM 1473 C CA . GLY A 1 215 ? -1.832 12.327 3.918 1.00 76.12 215 GLY A CA 1
ATOM 1474 C C . GLY A 1 215 ? -2.136 13.073 5.227 1.00 76.12 215 GLY A C 1
ATOM 1475 O O . GLY A 1 215 ? -2.184 14.304 5.263 1.00 76.12 215 GLY A O 1
ATOM 1476 N N . LEU A 1 216 ? -2.337 12.328 6.320 1.00 87.88 216 LEU A N 1
ATOM 1477 C CA . LEU A 1 216 ? -2.545 12.910 7.652 1.00 87.88 216 LEU A CA 1
ATOM 1478 C C . LEU A 1 216 ? -1.354 13.755 8.112 1.00 87.88 216 LEU A C 1
ATOM 1480 O O . LEU A 1 216 ? -0.197 13.387 7.935 1.00 87.88 216 LEU A O 1
ATOM 1484 N N . THR A 1 217 ? -1.650 14.840 8.823 1.00 89.75 217 THR A N 1
ATOM 1485 C CA . THR A 1 217 ? -0.663 15.631 9.565 1.00 89.75 217 THR A CA 1
ATOM 1486 C C . THR A 1 217 ? -0.674 15.281 11.054 1.00 89.75 217 THR A C 1
ATOM 1488 O O . THR A 1 217 ? -1.703 14.911 11.624 1.00 89.75 217 THR A O 1
ATOM 1491 N N . VAL A 1 218 ? 0.457 15.497 11.734 1.00 91.88 218 VAL A N 1
ATOM 1492 C CA . VAL A 1 218 ? 0.571 15.363 13.202 1.00 91.88 218 VAL A CA 1
ATOM 1493 C C . VAL A 1 218 ? -0.463 16.236 13.938 1.00 91.88 218 VAL A C 1
ATOM 1495 O O . VAL A 1 218 ? -0.975 15.842 14.982 1.00 91.88 218 VAL A O 1
ATOM 1498 N N . ALA A 1 219 ? -0.831 17.397 13.384 1.00 90.81 219 ALA A N 1
ATOM 1499 C CA . ALA A 1 219 ? -1.851 18.273 13.962 1.00 90.81 219 ALA A CA 1
ATOM 1500 C C . ALA A 1 219 ? -3.262 17.649 13.935 1.00 90.81 219 ALA A C 1
ATOM 1502 O O . ALA A 1 219 ? -3.968 17.719 14.940 1.00 90.81 219 ALA A O 1
ATOM 1503 N N . GLN A 1 220 ? -3.650 16.996 12.832 1.00 91.62 220 GLN A N 1
ATOM 1504 C CA . GLN A 1 220 ? -4.923 16.263 12.724 1.00 91.62 220 GLN A CA 1
ATOM 1505 C C . GLN A 1 220 ? -4.949 15.027 13.634 1.00 91.62 220 GLN A C 1
ATOM 1507 O O . GLN A 1 220 ? -5.958 14.734 14.270 1.00 91.62 220 GLN A O 1
ATOM 1512 N N . VAL A 1 221 ? -3.822 14.322 13.758 1.00 94.12 221 VAL A N 1
ATOM 1513 C CA . VAL A 1 221 ? -3.699 13.198 14.697 1.00 94.12 221 VAL A CA 1
ATOM 1514 C C . VAL A 1 221 ? -3.887 13.673 16.147 1.00 94.12 221 VAL A C 1
ATOM 1516 O O . VAL A 1 221 ? -4.651 13.071 16.901 1.00 94.12 221 VAL A O 1
ATOM 1519 N N . ARG A 1 222 ? -3.280 14.808 16.524 1.00 94.12 222 ARG A N 1
ATOM 1520 C CA . ARG A 1 222 ? -3.432 15.411 17.861 1.00 94.12 222 ARG A CA 1
ATOM 1521 C C . ARG A 1 222 ? -4.841 15.925 18.150 1.00 94.12 222 ARG A C 1
ATOM 1523 O O . ARG A 1 222 ? -5.309 15.751 19.273 1.00 94.12 222 ARG A O 1
ATOM 1530 N N . SER A 1 223 ? -5.548 16.513 17.181 1.00 92.44 223 SER A N 1
ATOM 1531 C CA . SER A 1 223 ? -6.946 16.924 17.396 1.00 92.44 223 SER A CA 1
ATOM 1532 C C . SER A 1 223 ? -7.877 15.722 17.622 1.00 92.44 223 SER A C 1
ATOM 1534 O O . SER A 1 223 ? -8.838 15.823 18.385 1.00 92.44 223 SER A O 1
ATOM 1536 N N . ALA A 1 224 ? -7.543 14.554 17.064 1.00 93.00 224 ALA A N 1
ATOM 1537 C CA . ALA A 1 224 ? -8.240 13.286 17.283 1.00 93.00 224 ALA A CA 1
ATOM 1538 C C . ALA A 1 224 ? -7.754 12.474 18.510 1.00 93.00 224 ALA A C 1
ATOM 1540 O O . ALA A 1 224 ? -8.172 11.326 18.692 1.00 93.00 224 ALA A O 1
ATOM 1541 N N . ALA A 1 225 ? -6.932 13.047 19.401 1.00 94.81 225 ALA A N 1
ATOM 1542 C CA . ALA A 1 225 ? -6.372 12.343 20.563 1.00 94.81 225 ALA A CA 1
ATOM 1543 C C . ALA A 1 225 ? -7.423 11.687 21.481 1.00 94.81 225 ALA A C 1
ATOM 1545 O O . ALA A 1 225 ? -7.180 10.614 22.031 1.00 94.81 225 ALA A O 1
ATOM 1546 N N . GLY A 1 226 ? -8.602 12.300 21.639 1.00 94.31 226 GLY A N 1
ATOM 1547 C CA . GLY A 1 226 ? -9.707 11.731 22.418 1.00 94.31 226 GLY A CA 1
ATOM 1548 C C . GLY A 1 226 ? -10.192 10.384 21.856 1.00 94.31 226 GLY A C 1
ATOM 1549 O O . GLY A 1 226 ? -10.078 9.373 22.550 1.00 94.31 226 GLY A O 1
ATOM 1550 N N . PRO A 1 227 ? -10.723 10.339 20.618 1.00 93.44 227 PRO A N 1
ATOM 1551 C CA . PRO A 1 227 ? -11.053 9.096 19.916 1.00 93.44 227 PRO A CA 1
ATOM 1552 C C . PRO A 1 227 ? -9.929 8.048 19.893 1.00 93.44 227 PRO A C 1
ATOM 1554 O O . PRO A 1 227 ? -10.202 6.881 20.171 1.00 93.44 227 PRO A O 1
ATOM 1557 N N . LEU A 1 228 ? -8.680 8.449 19.628 1.00 95.31 228 LEU A N 1
ATOM 1558 C CA . LEU A 1 228 ? -7.535 7.529 19.547 1.00 95.31 228 LEU A CA 1
ATOM 1559 C C . LEU A 1 228 ? -7.234 6.841 20.888 1.00 95.31 228 LEU A C 1
ATOM 1561 O O . LEU A 1 228 ? -7.140 5.614 20.941 1.00 95.31 228 LEU A O 1
ATOM 1565 N N . ARG A 1 229 ? -7.205 7.598 21.993 1.00 95.62 229 ARG A N 1
ATOM 1566 C CA . ARG A 1 229 ? -7.046 7.030 23.344 1.00 95.62 229 ARG A CA 1
ATOM 1567 C C . ARG A 1 229 ? -8.199 6.103 23.719 1.00 95.62 229 ARG A C 1
ATOM 1569 O O . ARG A 1 229 ? -7.981 5.082 24.367 1.00 95.62 229 ARG A O 1
ATOM 1576 N N . ARG A 1 230 ? -9.431 6.423 23.296 1.00 93.62 230 ARG A N 1
ATOM 1577 C CA . ARG A 1 230 ? -10.599 5.552 23.519 1.00 93.62 230 ARG A CA 1
ATOM 1578 C C . ARG A 1 230 ? -10.480 4.222 22.776 1.00 93.62 230 ARG A C 1
ATOM 1580 O O . ARG A 1 230 ? -10.782 3.196 23.375 1.00 93.62 230 ARG A O 1
ATOM 1587 N N . LEU A 1 231 ? -10.011 4.236 21.525 1.00 93.56 231 LEU A N 1
ATOM 1588 C CA . LEU A 1 231 ? -9.733 3.031 20.735 1.00 93.56 231 LEU A CA 1
ATOM 1589 C C . LEU A 1 231 ? -8.674 2.154 21.425 1.00 93.56 231 LEU A C 1
ATOM 1591 O O . LEU A 1 231 ? -8.883 0.960 21.625 1.00 93.56 231 LEU A O 1
ATOM 1595 N N . GLY A 1 232 ? -7.570 2.772 21.846 1.00 91.31 232 GLY A N 1
ATOM 1596 C CA . GLY A 1 232 ? -6.441 2.118 22.505 1.00 91.31 232 GLY A CA 1
ATOM 1597 C C . GLY A 1 232 ? -6.749 1.478 23.859 1.00 91.31 232 GLY A C 1
ATOM 1598 O O . GLY A 1 232 ? -6.314 0.357 24.148 1.00 91.31 232 GLY A O 1
ATOM 1599 N N . ALA A 1 233 ? -7.531 2.179 24.682 1.00 90.44 233 ALA A N 1
ATOM 1600 C CA . ALA A 1 233 ? -7.997 1.697 25.980 1.00 90.44 233 ALA A CA 1
ATOM 1601 C C . ALA A 1 233 ? -9.059 0.588 25.866 1.00 90.44 233 ALA A C 1
ATOM 1603 O O . ALA A 1 233 ? -9.237 -0.179 26.808 1.00 90.44 233 ALA A O 1
ATOM 1604 N N . ALA A 1 234 ? -9.757 0.502 24.730 1.00 86.06 234 ALA A N 1
ATOM 1605 C CA . ALA A 1 234 ? -10.784 -0.502 24.464 1.00 86.06 234 ALA A CA 1
ATOM 1606 C C . ALA A 1 234 ? -10.263 -1.776 23.772 1.00 86.06 234 ALA A C 1
ATOM 1608 O O . ALA A 1 234 ? -11.025 -2.728 23.595 1.00 86.06 234 ALA A O 1
ATOM 1609 N N . ALA A 1 235 ? -8.988 -1.807 23.370 1.00 88.19 235 ALA A N 1
ATOM 1610 C CA . ALA A 1 235 ? -8.369 -3.008 22.828 1.00 88.19 235 ALA A CA 1
ATOM 1611 C C . ALA A 1 235 ? -8.319 -4.105 23.907 1.00 88.19 235 ALA A C 1
ATOM 1613 O O . ALA A 1 235 ? -7.696 -3.925 24.954 1.00 88.19 235 ALA A O 1
ATOM 1614 N N . VAL A 1 236 ? -8.980 -5.236 23.650 1.00 85.81 236 VAL A N 1
ATOM 1615 C CA . VAL A 1 236 ? -9.074 -6.359 24.600 1.00 85.81 236 VAL A CA 1
ATOM 1616 C C . VAL A 1 236 ? -7.811 -7.214 24.623 1.00 85.81 236 VAL A C 1
ATOM 1618 O O . VAL A 1 236 ? -7.540 -7.855 25.630 1.00 85.81 236 VAL A O 1
ATOM 1621 N N . ASP A 1 237 ? -7.051 -7.192 23.527 1.00 84.94 237 ASP A N 1
ATOM 1622 C CA . ASP A 1 237 ? -5.814 -7.937 23.318 1.00 84.94 237 ASP A CA 1
ATOM 1623 C C . ASP A 1 237 ? -4.823 -7.061 22.529 1.00 84.94 237 ASP A C 1
ATOM 1625 O O . ASP A 1 237 ? -5.221 -6.284 21.654 1.00 84.94 237 ASP A O 1
ATOM 1629 N N . ARG A 1 238 ? -3.522 -7.201 22.813 1.00 86.25 238 ARG A N 1
ATOM 1630 C CA . ARG A 1 238 ? -2.425 -6.514 22.100 1.00 86.25 238 ARG A CA 1
ATOM 1631 C C . ARG A 1 238 ? -1.388 -7.533 21.605 1.00 86.25 238 ARG A C 1
ATOM 1633 O O . ARG A 1 238 ? -0.352 -7.693 22.241 1.00 86.25 238 ARG A O 1
ATOM 1640 N N . PRO A 1 239 ? -1.693 -8.284 20.533 1.00 88.50 239 PRO A N 1
ATOM 1641 C CA . PRO A 1 239 ? -0.775 -9.263 19.950 1.00 88.50 239 PRO A CA 1
ATOM 1642 C C . PRO A 1 239 ? 0.393 -8.569 19.239 1.00 88.50 239 PRO A C 1
ATOM 1644 O O . PRO A 1 239 ? 0.188 -7.550 18.589 1.00 88.50 239 PRO A O 1
ATOM 1647 N N . ASP A 1 240 ? 1.594 -9.151 19.281 1.00 86.62 240 ASP A N 1
ATOM 1648 C CA . ASP A 1 240 ? 2.816 -8.516 18.749 1.00 86.62 240 ASP A CA 1
ATOM 1649 C C . ASP A 1 240 ? 2.797 -8.266 17.226 1.00 86.62 240 ASP A C 1
ATOM 1651 O O . ASP A 1 240 ? 3.539 -7.426 16.721 1.00 86.62 240 ASP A O 1
ATOM 1655 N N . THR A 1 241 ? 1.964 -8.996 16.471 1.00 85.94 241 THR A N 1
ATOM 1656 C CA . THR A 1 241 ? 1.840 -8.878 15.005 1.00 85.94 241 THR A CA 1
ATOM 1657 C C . THR A 1 241 ? 0.397 -9.092 14.540 1.00 85.94 241 THR A C 1
ATOM 1659 O O . THR A 1 241 ? -0.340 -9.877 15.145 1.00 85.94 241 THR A O 1
ATOM 1662 N N . ALA A 1 242 ? -0.001 -8.479 13.416 1.00 86.00 242 ALA A N 1
ATOM 1663 C CA . ALA A 1 242 ? -1.298 -8.759 12.790 1.00 86.00 242 ALA A CA 1
ATOM 1664 C C . ALA A 1 242 ? -1.452 -10.228 12.365 1.00 86.00 242 ALA A C 1
ATOM 1666 O O . ALA A 1 242 ? -2.531 -10.793 12.517 1.00 86.00 242 ALA A O 1
ATOM 1667 N N . THR A 1 243 ? -0.385 -10.897 11.916 1.00 86.88 243 THR A N 1
ATOM 1668 C CA . THR A 1 243 ? -0.441 -12.329 11.571 1.00 86.88 243 THR A CA 1
ATOM 1669 C C . THR A 1 243 ? -0.819 -13.187 12.782 1.00 86.88 243 THR A C 1
ATOM 1671 O O . THR A 1 243 ? -1.680 -14.060 12.669 1.00 86.88 243 THR A O 1
ATOM 1674 N N . ALA A 1 244 ? -0.239 -12.913 13.957 1.00 88.56 244 ALA A N 1
ATOM 1675 C CA . ALA A 1 244 ? -0.621 -13.583 15.200 1.00 88.56 244 ALA A CA 1
ATOM 1676 C C . ALA A 1 244 ? -2.058 -13.227 15.623 1.00 88.56 244 ALA A C 1
ATOM 1678 O O . ALA A 1 244 ? -2.808 -14.110 16.037 1.00 88.56 244 ALA A O 1
ATOM 1679 N N . ALA A 1 245 ? -2.465 -11.964 15.461 1.00 91.25 245 ALA A N 1
ATOM 1680 C CA . ALA A 1 245 ? -3.821 -11.497 15.748 1.00 91.25 245 ALA A CA 1
ATOM 1681 C C . ALA A 1 245 ? -4.886 -12.220 14.903 1.00 91.25 245 ALA A C 1
ATOM 1683 O O . ALA A 1 245 ? -5.863 -12.742 15.437 1.00 91.25 245 ALA A O 1
ATOM 1684 N N . LEU A 1 246 ? -4.670 -12.301 13.587 1.00 92.06 246 LEU A N 1
ATOM 1685 C CA . LEU A 1 246 ? -5.558 -12.969 12.634 1.00 92.06 246 LEU A CA 1
ATOM 1686 C C . LEU A 1 246 ? -5.601 -14.484 12.860 1.00 92.06 246 LEU A C 1
ATOM 1688 O O . LEU A 1 246 ? -6.679 -15.077 12.817 1.00 92.06 246 LEU A O 1
ATOM 1692 N N . ALA A 1 247 ? -4.459 -15.110 13.160 1.00 89.75 247 ALA A N 1
ATOM 1693 C CA . ALA A 1 247 ? -4.407 -16.527 13.513 1.00 89.75 247 ALA A CA 1
ATOM 1694 C C . ALA A 1 247 ? -5.177 -16.823 14.814 1.00 89.75 247 ALA A C 1
ATOM 1696 O O . ALA A 1 247 ? -5.966 -17.768 14.853 1.00 89.75 247 ALA A O 1
ATOM 1697 N N . ALA A 1 248 ? -5.010 -15.994 15.851 1.00 90.50 248 ALA A N 1
ATOM 1698 C CA . ALA A 1 248 ? -5.749 -16.116 17.106 1.00 90.50 248 ALA A CA 1
ATOM 1699 C C . ALA A 1 248 ? -7.261 -15.910 16.904 1.00 90.50 248 ALA A C 1
ATOM 1701 O O . ALA A 1 248 ? -8.060 -16.693 17.416 1.00 90.50 248 ALA A O 1
ATOM 1702 N N . LEU A 1 249 ? -7.665 -14.922 16.100 1.00 91.56 249 LEU A N 1
ATOM 1703 C CA . LEU A 1 249 ? -9.066 -14.689 15.741 1.00 91.56 249 LEU A CA 1
ATOM 1704 C C . LEU A 1 249 ? -9.668 -15.901 15.003 1.00 91.56 249 LEU A C 1
ATOM 1706 O O . LEU A 1 249 ? -10.731 -16.389 15.384 1.00 91.56 249 LEU A O 1
ATOM 1710 N N . ALA A 1 250 ? -8.970 -16.453 14.003 1.00 90.62 250 ALA A N 1
ATOM 1711 C CA . ALA A 1 250 ? -9.411 -17.640 13.256 1.00 90.62 250 ALA A CA 1
ATOM 1712 C C . ALA A 1 250 ? -9.442 -18.932 14.106 1.00 90.62 250 ALA A C 1
ATOM 1714 O O . ALA A 1 250 ? -10.147 -19.895 13.771 1.00 90.62 250 ALA A O 1
ATOM 1715 N N . ALA A 1 251 ? -8.694 -18.959 15.211 1.00 89.94 251 ALA A N 1
ATOM 1716 C CA . ALA A 1 251 ? -8.713 -20.022 16.212 1.00 89.94 251 ALA A CA 1
ATOM 1717 C C . ALA A 1 251 ? -9.825 -19.861 17.271 1.00 89.94 251 ALA A C 1
ATOM 1719 O O . ALA A 1 251 ? -10.018 -20.775 18.069 1.00 89.94 251 ALA A O 1
ATOM 1720 N N . GLY A 1 252 ? -10.577 -18.751 17.268 1.00 84.88 252 GLY A N 1
ATOM 1721 C CA . GLY A 1 252 ? -11.617 -18.472 18.266 1.00 84.88 252 GLY A CA 1
ATOM 1722 C C . GLY A 1 252 ? -11.085 -17.841 19.557 1.00 84.88 252 GLY A C 1
ATOM 1723 O O . GLY A 1 252 ? -11.581 -18.149 20.638 1.00 84.88 252 GLY A O 1
ATOM 1724 N N . GLY A 1 253 ? -10.055 -16.997 19.449 1.00 83.25 253 GLY A N 1
ATOM 1725 C CA . GLY A 1 253 ? -9.499 -16.225 20.560 1.00 83.25 253 GLY A CA 1
ATOM 1726 C C . GLY A 1 253 ? -10.460 -15.185 21.154 1.00 83.25 253 GLY A C 1
ATOM 1727 O O . GLY A 1 253 ? -11.632 -15.085 20.797 1.00 83.25 253 GLY A O 1
ATOM 1728 N N . THR A 1 254 ? -9.952 -14.389 22.093 1.00 77.00 254 THR A N 1
ATOM 1729 C CA . THR A 1 254 ? -10.741 -13.424 22.875 1.00 77.00 254 THR A CA 1
ATOM 1730 C C . THR A 1 254 ? -11.189 -12.182 22.101 1.00 77.00 254 THR A C 1
ATOM 1732 O O . THR A 1 254 ? -12.221 -11.603 22.448 1.00 77.00 254 THR A O 1
ATOM 1735 N N . GLY A 1 255 ? -10.479 -11.780 21.047 1.00 80.19 255 GLY A N 1
ATOM 1736 C CA . GLY A 1 255 ? -10.946 -10.750 20.119 1.00 80.19 255 GLY A CA 1
ATOM 1737 C C . GLY A 1 255 ? -12.127 -11.225 19.261 1.00 80.19 255 GLY A C 1
ATOM 1738 O O . GLY A 1 255 ? -12.187 -12.379 18.849 1.00 80.19 255 GLY A O 1
ATOM 1739 N N . THR A 1 256 ? -13.053 -10.320 18.943 1.00 85.81 256 THR A N 1
ATOM 1740 C CA . THR A 1 256 ? -14.086 -10.520 17.907 1.00 85.81 256 THR A CA 1
ATOM 1741 C C . THR A 1 256 ? -13.748 -9.797 16.604 1.00 85.81 256 THR A C 1
ATOM 1743 O O . THR A 1 256 ? -14.327 -10.124 15.570 1.00 85.81 256 THR A O 1
ATOM 1746 N N . ALA A 1 257 ? -12.832 -8.822 16.650 1.00 91.75 257 ALA A N 1
ATOM 1747 C CA . ALA A 1 257 ? -12.355 -8.071 15.496 1.00 91.75 257 ALA A CA 1
ATOM 1748 C C . ALA A 1 257 ? -10.846 -7.787 15.581 1.00 91.75 257 ALA A C 1
ATOM 1750 O O . ALA A 1 257 ? -10.313 -7.567 16.669 1.00 91.75 257 ALA A O 1
ATOM 1751 N N . VAL A 1 258 ? -10.181 -7.738 14.428 1.00 94.81 258 VAL A N 1
ATOM 1752 C CA . VAL A 1 258 ? -8.764 -7.378 14.252 1.00 94.81 258 VAL A CA 1
ATOM 1753 C C . VAL A 1 258 ? -8.659 -6.445 13.037 1.00 94.81 258 VAL A C 1
ATOM 1755 O O . VAL A 1 258 ? -9.237 -6.776 12.000 1.00 94.81 258 VAL A O 1
ATOM 1758 N N . PRO A 1 259 ? -7.946 -5.306 13.097 1.00 95.38 259 PRO A N 1
ATOM 1759 C CA . PRO A 1 259 ? -7.635 -4.527 11.902 1.00 95.38 259 PRO A CA 1
ATOM 1760 C C . PRO A 1 259 ? -6.804 -5.347 10.914 1.00 95.38 259 PRO A C 1
ATOM 1762 O O . PRO A 1 259 ? -5.801 -5.946 11.291 1.00 95.38 259 PRO A O 1
ATOM 1765 N N . ALA A 1 260 ? -7.203 -5.350 9.648 1.00 95.81 260 ALA A N 1
ATOM 1766 C CA . ALA A 1 260 ? -6.451 -5.974 8.567 1.00 95.81 260 ALA A CA 1
ATOM 1767 C C . ALA A 1 260 ? -6.484 -5.085 7.324 1.00 95.81 260 ALA A C 1
ATOM 1769 O O . ALA A 1 260 ? -7.375 -4.255 7.163 1.00 95.81 260 ALA A O 1
ATOM 1770 N N . LEU A 1 261 ? -5.536 -5.287 6.420 1.00 95.00 261 LEU A N 1
ATOM 1771 C CA . LEU A 1 261 ? -5.637 -4.842 5.033 1.00 95.00 261 LEU A CA 1
ATOM 1772 C C . LEU A 1 261 ? -6.242 -5.990 4.210 1.00 95.00 261 LEU A C 1
ATOM 1774 O O . LEU A 1 261 ? -5.980 -7.160 4.495 1.00 95.00 261 LEU A O 1
ATOM 1778 N N . GLU A 1 262 ? -7.049 -5.694 3.190 1.00 93.81 262 GLU A N 1
ATOM 1779 C CA . GLU A 1 262 ? -7.674 -6.738 2.356 1.00 93.81 262 GLU A CA 1
ATOM 1780 C C . GLU A 1 262 ? -6.674 -7.743 1.769 1.00 93.81 262 GLU A C 1
ATOM 1782 O O . GLU A 1 262 ? -6.933 -8.949 1.809 1.00 93.81 262 GLU A O 1
ATOM 1787 N N . TRP A 1 263 ? -5.505 -7.277 1.313 1.00 92.62 263 TRP A N 1
ATOM 1788 C CA . TRP A 1 263 ? -4.452 -8.158 0.796 1.00 92.62 263 TRP A CA 1
ATOM 1789 C C . TRP A 1 263 ? -3.973 -9.173 1.846 1.00 92.62 263 TRP A C 1
ATOM 1791 O O . TRP A 1 263 ? -3.708 -10.327 1.513 1.00 92.62 263 TRP A O 1
ATOM 1801 N N . GLN A 1 264 ? -3.913 -8.787 3.127 1.00 92.94 264 GLN A N 1
ATOM 1802 C CA . GLN A 1 264 ? -3.493 -9.683 4.211 1.00 92.94 264 GLN A CA 1
ATOM 1803 C C . GLN A 1 264 ? -4.512 -10.805 4.416 1.00 92.94 264 GLN A C 1
ATOM 1805 O O . GLN A 1 264 ? -4.123 -11.948 4.640 1.00 92.94 264 GLN A O 1
ATOM 1810 N N . LEU A 1 265 ? -5.811 -10.499 4.303 1.00 91.38 265 LEU A N 1
ATOM 1811 C CA . LEU A 1 265 ? -6.877 -11.499 4.400 1.00 91.38 265 LEU A CA 1
ATOM 1812 C C . LEU A 1 265 ? -6.892 -12.444 3.198 1.00 91.38 265 LEU A C 1
ATOM 1814 O O . LEU A 1 265 ? -7.079 -13.645 3.381 1.00 91.38 265 LEU A O 1
ATOM 1818 N N . ALA A 1 266 ? -6.643 -11.928 1.993 1.00 89.31 266 ALA A N 1
ATOM 1819 C CA . ALA A 1 266 ? -6.531 -12.740 0.783 1.00 89.31 266 ALA A CA 1
ATOM 1820 C C . ALA A 1 266 ? -5.331 -13.707 0.813 1.00 89.31 266 ALA A C 1
ATOM 1822 O O . ALA A 1 266 ? -5.394 -14.780 0.217 1.00 89.31 266 ALA A O 1
ATOM 1823 N N . GLN A 1 267 ? -4.258 -13.355 1.532 1.00 87.31 267 GLN A N 1
ATOM 1824 C CA . GLN A 1 267 ? -3.066 -14.194 1.701 1.00 87.31 267 GLN A CA 1
ATOM 1825 C C . GLN A 1 267 ? -3.150 -15.189 2.875 1.00 87.31 267 GLN A C 1
ATOM 1827 O O . GLN A 1 267 ? -2.220 -15.975 3.080 1.00 87.31 267 GLN A O 1
ATOM 1832 N N . LEU A 1 268 ? -4.245 -15.211 3.647 1.00 87.69 268 LEU A N 1
ATOM 1833 C CA . LEU A 1 268 ? -4.408 -16.199 4.716 1.00 87.69 268 LEU A CA 1
ATOM 1834 C C . LEU A 1 268 ? -4.547 -17.627 4.152 1.00 87.69 268 LEU A C 1
ATOM 1836 O O . LEU A 1 268 ? -5.262 -17.841 3.170 1.00 87.69 268 LEU A O 1
ATOM 1840 N N . PRO A 1 269 ? -3.961 -18.649 4.809 1.00 84.56 269 PRO A N 1
ATOM 1841 C CA . PRO A 1 269 ? -4.204 -20.045 4.454 1.00 84.56 269 PRO A CA 1
ATOM 1842 C C . PRO A 1 269 ? -5.703 -20.364 4.468 1.00 84.56 269 PRO A C 1
ATOM 1844 O O . PRO A 1 269 ? -6.409 -19.948 5.386 1.00 84.56 269 PRO A O 1
ATOM 1847 N N . ALA A 1 270 ? -6.190 -21.157 3.508 1.00 79.31 270 ALA A N 1
ATOM 1848 C CA . ALA A 1 270 ? -7.626 -21.402 3.303 1.00 79.31 270 ALA A CA 1
ATOM 1849 C C . ALA A 1 270 ? -8.393 -21.842 4.572 1.00 79.31 270 ALA A C 1
ATOM 1851 O O . ALA A 1 270 ? -9.541 -21.448 4.772 1.00 79.31 270 ALA A O 1
ATOM 1852 N N . ALA A 1 271 ? -7.749 -22.602 5.467 1.00 72.19 271 ALA A N 1
ATOM 1853 C CA . ALA A 1 271 ? -8.326 -23.027 6.747 1.00 72.19 271 ALA A CA 1
ATOM 1854 C C . ALA A 1 271 ? -8.616 -21.869 7.728 1.00 72.19 271 ALA A C 1
ATOM 1856 O O . ALA A 1 271 ? -9.519 -21.988 8.557 1.00 72.19 271 ALA A O 1
ATOM 1857 N N . ALA A 1 272 ? -7.866 -20.765 7.637 1.00 76.56 272 ALA A N 1
ATOM 1858 C CA . ALA A 1 272 ? -8.112 -19.519 8.360 1.00 76.56 272 ALA A CA 1
ATOM 1859 C C . ALA A 1 272 ? -9.000 -18.565 7.542 1.00 76.56 272 ALA A C 1
ATOM 1861 O O . ALA A 1 272 ? -9.945 -18.000 8.089 1.00 76.56 272 ALA A O 1
ATOM 1862 N N . GLY A 1 273 ? -8.758 -18.448 6.230 1.00 75.44 273 GLY A N 1
ATOM 1863 C CA . GLY A 1 273 ? -9.542 -17.604 5.322 1.00 75.44 273 GLY A CA 1
ATOM 1864 C C . GLY A 1 273 ? -11.039 -17.934 5.328 1.00 75.44 273 GLY A C 1
ATOM 1865 O O . GLY A 1 273 ? -11.859 -17.033 5.431 1.00 75.44 273 GLY A O 1
ATOM 1866 N N . GLY A 1 274 ? -11.417 -19.218 5.351 1.00 80.44 274 GLY A N 1
ATOM 1867 C CA . GLY A 1 274 ? -12.825 -19.638 5.449 1.00 80.44 274 GLY A CA 1
ATOM 1868 C C . GLY A 1 274 ? -13.501 -19.382 6.808 1.00 80.44 274 GLY A C 1
ATOM 1869 O O . GLY A 1 274 ? -14.696 -19.636 6.955 1.00 80.44 274 GLY A O 1
ATOM 1870 N N . ARG A 1 275 ? -12.757 -18.910 7.818 1.00 87.12 275 ARG A N 1
ATOM 1871 C CA . ARG A 1 275 ? -13.265 -18.598 9.168 1.00 87.12 275 ARG A CA 1
ATOM 1872 C C . ARG A 1 275 ? -13.345 -17.108 9.456 1.00 87.12 275 ARG A C 1
ATOM 1874 O O . ARG A 1 275 ? -13.970 -16.729 10.447 1.00 87.12 275 ARG A O 1
ATOM 1881 N N . LEU A 1 276 ? -12.712 -16.279 8.630 1.00 92.38 276 LEU A N 1
ATOM 1882 C CA . LEU A 1 276 ? -12.697 -14.832 8.776 1.00 92.38 276 LEU A CA 1
ATOM 1883 C C . LEU A 1 276 ? -13.474 -14.174 7.636 1.00 92.38 276 LEU A C 1
ATOM 1885 O O . LEU A 1 276 ? -13.528 -14.680 6.520 1.00 92.38 276 LEU A O 1
ATOM 1889 N N . ARG A 1 277 ? -14.069 -13.020 7.919 1.00 90.38 277 ARG A N 1
ATOM 1890 C CA . ARG A 1 277 ? -14.717 -12.166 6.927 1.00 90.38 277 ARG A CA 1
ATOM 1891 C C . ARG A 1 277 ? -14.223 -10.739 7.112 1.00 90.38 277 ARG A C 1
ATOM 1893 O O . ARG A 1 277 ? -14.077 -10.279 8.243 1.00 90.38 277 ARG A O 1
ATOM 1900 N N . ALA A 1 278 ? -14.001 -10.036 6.007 1.00 92.19 278 ALA A N 1
ATOM 1901 C CA . ALA A 1 278 ? -13.836 -8.592 6.040 1.00 92.19 278 ALA A CA 1
ATOM 1902 C C . ALA A 1 278 ? -15.187 -7.922 6.344 1.00 92.19 278 ALA A C 1
ATOM 1904 O O . ALA A 1 278 ? -16.206 -8.223 5.713 1.00 92.19 278 ALA A O 1
ATOM 1905 N N . VAL A 1 279 ? -15.192 -7.012 7.310 1.00 92.69 279 VAL A N 1
ATOM 1906 C CA . VAL A 1 279 ? -16.192 -5.951 7.431 1.00 92.69 279 VAL A CA 1
ATOM 1907 C C . VAL A 1 279 ? -15.519 -4.653 7.015 1.00 92.69 279 VAL A C 1
ATOM 1909 O O . VAL A 1 279 ? -14.411 -4.361 7.463 1.00 92.69 279 VAL A O 1
ATOM 1912 N N . HIS A 1 280 ? -16.196 -3.883 6.169 1.00 92.62 280 HIS A N 1
ATOM 1913 C CA . HIS A 1 280 ? -15.747 -2.590 5.663 1.00 92.62 280 HIS A CA 1
ATOM 1914 C C . HIS A 1 280 ? -16.475 -1.486 6.423 1.00 92.62 280 HIS A C 1
ATOM 1916 O O . HIS A 1 280 ? -17.654 -1.264 6.143 1.00 92.62 280 HIS A O 1
ATOM 1922 N N . PRO A 1 281 ? -15.836 -0.804 7.390 1.00 92.38 281 PRO A N 1
ATOM 1923 C CA . PRO A 1 281 ? -16.479 0.314 8.052 1.00 92.38 281 PRO A CA 1
ATOM 1924 C C . PRO A 1 281 ? -16.705 1.464 7.068 1.00 92.38 281 PRO A C 1
ATOM 1926 O O . PRO A 1 281 ? -15.852 1.771 6.234 1.00 92.38 281 PRO A O 1
ATOM 1929 N N . ALA A 1 282 ? -17.853 2.118 7.182 1.00 90.69 282 ALA A N 1
ATOM 1930 C CA . ALA A 1 282 ? -18.200 3.293 6.406 1.00 90.69 282 ALA A CA 1
ATOM 1931 C C . ALA A 1 282 ? -17.297 4.497 6.737 1.00 90.69 282 ALA A C 1
ATOM 1933 O O . ALA A 1 282 ? -16.767 4.644 7.845 1.00 90.69 282 ALA A O 1
ATOM 1934 N N . GLY A 1 283 ? -17.196 5.406 5.766 1.00 88.19 283 GLY A N 1
ATOM 1935 C CA . GLY A 1 283 ? -16.419 6.639 5.861 1.00 88.19 283 GLY A CA 1
ATOM 1936 C C . GLY A 1 283 ? -15.029 6.548 5.217 1.00 88.19 283 GLY A C 1
ATOM 1937 O O . GLY A 1 283 ? -14.686 5.542 4.589 1.00 88.19 283 GLY A O 1
ATOM 1938 N N . PRO A 1 284 ? -14.224 7.618 5.331 1.00 89.50 284 PRO A N 1
ATOM 1939 C CA . PRO A 1 284 ? -12.896 7.669 4.736 1.00 89.50 284 PRO A CA 1
ATOM 1940 C C . PRO A 1 284 ? -11.996 6.575 5.320 1.00 89.50 284 PRO A C 1
ATOM 1942 O O . PRO A 1 284 ? -11.847 6.473 6.537 1.00 89.50 284 PRO A O 1
ATOM 1945 N N . THR A 1 285 ? -11.406 5.760 4.448 1.00 91.06 285 THR A N 1
ATOM 1946 C CA . THR A 1 285 ? -10.647 4.565 4.835 1.00 91.06 285 THR A CA 1
ATOM 1947 C C . THR A 1 285 ? -9.220 4.675 4.320 1.00 91.06 285 THR A C 1
ATOM 1949 O O . THR A 1 285 ? -9.003 4.784 3.115 1.00 91.06 2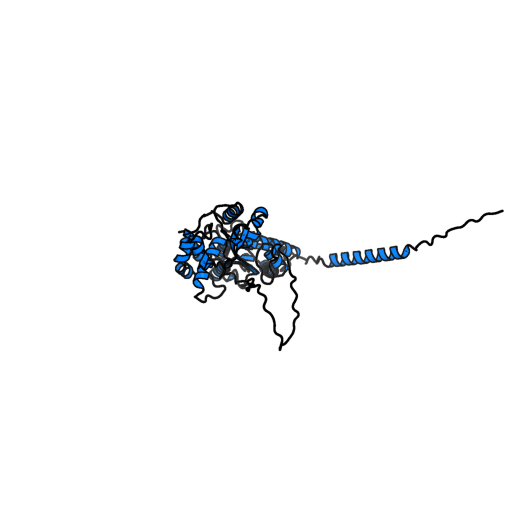85 THR A O 1
ATOM 1952 N N . ALA A 1 286 ? -8.244 4.641 5.223 1.00 93.50 286 ALA A N 1
ATOM 1953 C CA . ALA A 1 286 ? -6.835 4.541 4.865 1.00 93.50 286 ALA A CA 1
ATOM 1954 C C . ALA A 1 286 ? -6.466 3.101 4.476 1.00 93.50 286 ALA A C 1
ATOM 1956 O O . ALA A 1 286 ? -7.138 2.148 4.876 1.00 93.50 286 ALA A O 1
ATOM 1957 N N . GLY A 1 287 ? -5.387 2.921 3.723 1.00 93.56 287 GLY A N 1
ATOM 1958 C CA . GLY A 1 287 ? -4.898 1.599 3.338 1.00 93.56 287 GLY A CA 1
ATOM 1959 C C . GLY A 1 287 ? -3.692 1.673 2.414 1.00 93.56 287 GLY A C 1
ATOM 1960 O O . GLY A 1 287 ? -3.206 2.759 2.108 1.00 93.56 287 GLY A O 1
ATOM 1961 N N . SER A 1 288 ? -3.197 0.514 1.980 1.00 94.06 288 SER A N 1
ATOM 1962 C CA . SER A 1 288 ? -2.067 0.472 1.051 1.00 94.06 288 SER A CA 1
ATOM 1963 C C . SER A 1 288 ? -2.461 1.032 -0.313 1.00 94.06 288 SER A C 1
ATOM 1965 O O . SER A 1 288 ? -3.515 0.694 -0.855 1.00 94.06 288 SER A O 1
ATOM 1967 N N . GLU A 1 289 ? -1.566 1.820 -0.893 1.00 93.06 289 GLU A N 1
ATOM 1968 C CA . GLU A 1 289 ? -1.635 2.357 -2.247 1.00 93.06 289 GLU A CA 1
ATOM 1969 C C . GLU A 1 289 ? -0.423 1.841 -3.019 1.00 93.06 289 GLU A C 1
ATOM 1971 O O . GLU A 1 289 ? 0.706 2.216 -2.723 1.00 93.06 289 GLU A O 1
ATOM 1976 N N . VAL A 1 290 ? -0.631 0.960 -3.993 1.00 94.75 290 VAL A N 1
ATOM 1977 C CA . VAL A 1 290 ? 0.462 0.395 -4.787 1.00 94.75 290 VAL A CA 1
ATOM 1978 C C . VAL A 1 290 ? 0.836 1.383 -5.886 1.00 94.75 290 VAL A C 1
ATOM 1980 O O . VAL A 1 290 ? 0.079 1.550 -6.843 1.00 94.75 290 VAL A O 1
ATOM 1983 N N . LEU A 1 291 ? 1.999 2.024 -5.762 1.00 95.31 291 LEU A N 1
ATOM 1984 C CA . LEU A 1 291 ? 2.548 2.937 -6.771 1.00 95.31 291 LEU A CA 1
ATOM 1985 C C . LEU A 1 291 ? 3.832 2.354 -7.358 1.00 95.31 291 LEU A C 1
ATOM 1987 O O . LEU A 1 291 ? 4.749 1.998 -6.619 1.00 95.31 291 LEU A O 1
ATOM 1991 N N . ALA A 1 292 ? 3.917 2.290 -8.685 1.00 96.12 292 ALA A N 1
ATOM 1992 C CA . ALA A 1 292 ? 5.157 1.994 -9.389 1.00 96.12 292 ALA A CA 1
ATOM 1993 C C . ALA A 1 292 ? 5.941 3.300 -9.605 1.00 96.12 292 ALA A C 1
ATOM 1995 O O . ALA A 1 292 ? 5.423 4.278 -10.140 1.00 96.12 292 ALA A O 1
ATOM 1996 N N . VAL A 1 293 ? 7.189 3.319 -9.141 1.00 97.38 293 VAL A N 1
ATOM 1997 C CA . VAL A 1 293 ? 8.062 4.496 -9.090 1.00 97.38 293 VAL A CA 1
ATOM 1998 C C . VAL A 1 293 ? 9.397 4.142 -9.755 1.00 97.38 293 VAL A C 1
ATOM 2000 O O . VAL A 1 293 ? 10.276 3.552 -9.114 1.00 97.38 293 VAL A O 1
ATOM 2003 N N . PRO A 1 294 ? 9.560 4.426 -11.062 1.00 97.00 294 PRO A N 1
ATOM 2004 C CA . PRO A 1 294 ? 10.835 4.266 -11.756 1.00 97.00 294 PRO A CA 1
ATOM 2005 C C . PRO A 1 294 ? 11.932 5.112 -11.098 1.00 97.00 294 PRO A C 1
ATOM 2007 O O . PRO A 1 294 ? 11.694 6.250 -10.699 1.00 97.00 294 PRO A O 1
ATOM 2010 N N . VAL A 1 295 ? 13.138 4.553 -10.977 1.00 96.88 295 VAL A N 1
ATOM 2011 C CA . VAL A 1 295 ? 14.255 5.175 -10.256 1.00 96.88 295 VAL A CA 1
ATOM 2012 C C . VAL A 1 295 ? 15.317 5.673 -11.237 1.00 96.88 295 VAL A C 1
ATOM 2014 O O . VAL A 1 295 ? 15.917 4.893 -11.974 1.00 96.88 295 VAL A O 1
ATOM 2017 N N . THR A 1 296 ? 15.595 6.975 -11.210 1.00 94.44 296 THR A N 1
ATOM 2018 C CA . THR A 1 296 ? 16.553 7.682 -12.082 1.00 94.44 296 THR A CA 1
ATOM 2019 C C . THR A 1 296 ? 17.820 8.092 -11.327 1.00 94.44 296 THR A C 1
ATOM 2021 O O . THR A 1 296 ? 18.265 9.238 -11.371 1.00 94.44 296 THR A O 1
ATOM 2024 N N . ALA A 1 297 ? 18.407 7.153 -10.586 1.00 93.56 297 ALA A N 1
ATOM 2025 C CA . ALA A 1 297 ? 19.613 7.382 -9.792 1.00 93.56 297 ALA A CA 1
ATOM 2026 C C . ALA A 1 297 ? 20.897 6.948 -10.515 1.00 93.56 297 ALA A C 1
ATOM 2028 O O . ALA A 1 297 ? 20.875 6.075 -11.373 1.00 93.56 297 ALA A O 1
ATOM 2029 N N . GLY A 1 298 ? 22.054 7.469 -10.088 1.00 91.88 298 GLY A N 1
ATOM 2030 C CA . GLY A 1 298 ? 23.361 7.173 -10.703 1.00 91.88 298 GLY A CA 1
ATOM 2031 C C . GLY A 1 298 ? 23.871 5.724 -10.587 1.00 91.88 298 GLY A C 1
ATOM 2032 O O . GLY A 1 298 ? 24.968 5.442 -11.059 1.00 91.88 298 GLY A O 1
ATOM 2033 N N . TRP A 1 299 ? 23.121 4.815 -9.952 1.00 92.88 299 TRP A N 1
ATOM 2034 C CA . TRP A 1 299 ? 23.364 3.362 -9.987 1.00 92.88 299 TRP A CA 1
ATOM 2035 C C . TRP A 1 299 ? 22.489 2.625 -11.017 1.00 92.88 299 TRP A C 1
ATOM 2037 O O . TRP A 1 299 ? 22.668 1.424 -11.211 1.00 92.88 299 TRP A O 1
ATOM 2047 N N . VAL A 1 300 ? 21.540 3.317 -11.653 1.00 95.06 300 VAL A N 1
ATOM 2048 C CA . VAL A 1 300 ? 20.616 2.778 -12.655 1.00 95.06 300 VAL A CA 1
ATOM 2049 C C . VAL A 1 300 ? 21.109 3.185 -14.042 1.00 95.06 300 VAL A C 1
ATOM 2051 O O . VAL A 1 300 ? 21.382 4.354 -14.298 1.00 95.06 300 VAL A O 1
ATOM 2054 N N . SER A 1 301 ? 21.242 2.217 -14.945 1.00 94.44 301 SER A N 1
ATOM 2055 C CA . SER A 1 301 ? 21.619 2.476 -16.343 1.00 94.44 301 SER A CA 1
ATOM 2056 C C . SER A 1 301 ? 20.430 2.952 -17.188 1.00 94.44 301 SER A C 1
ATOM 2058 O O . SER A 1 301 ? 19.294 2.572 -16.919 1.00 94.44 301 SER A O 1
ATOM 2060 N N . ASP A 1 302 ? 20.674 3.687 -18.280 1.00 95.12 302 ASP A N 1
ATOM 2061 C CA . ASP A 1 302 ? 19.620 4.128 -19.219 1.00 95.12 302 ASP A CA 1
ATOM 2062 C C . ASP A 1 302 ? 18.739 2.972 -19.729 1.00 95.12 302 ASP A C 1
ATOM 2064 O O . ASP A 1 302 ? 17.530 3.122 -19.918 1.00 95.12 302 ASP A O 1
ATOM 2068 N N . ALA A 1 303 ? 19.340 1.795 -19.937 1.00 95.25 303 ALA A N 1
ATOM 2069 C CA . ALA A 1 303 ? 18.626 0.585 -20.332 1.00 95.25 303 ALA A CA 1
ATOM 2070 C C . ALA A 1 303 ? 17.688 0.089 -19.216 1.00 95.25 303 ALA A C 1
ATOM 2072 O O . ALA A 1 303 ? 16.556 -0.297 -19.499 1.00 95.25 303 ALA A O 1
ATOM 2073 N N . GLN A 1 304 ? 18.120 0.160 -17.951 1.00 96.31 304 GLN A N 1
ATOM 2074 C CA . GLN A 1 304 ? 17.282 -0.149 -16.790 1.00 96.31 304 GLN A CA 1
ATOM 2075 C C . GLN A 1 304 ? 16.199 0.905 -16.541 1.00 96.31 304 GLN A C 1
ATOM 2077 O O . GLN A 1 304 ? 15.100 0.513 -16.171 1.00 96.31 304 GLN A O 1
ATOM 2082 N N . VAL A 1 305 ? 16.446 2.198 -16.784 1.00 96.06 305 VAL A N 1
ATOM 2083 C CA . VAL A 1 305 ? 15.397 3.239 -16.717 1.00 96.06 305 VAL A CA 1
ATOM 2084 C C . VAL A 1 305 ? 14.301 2.947 -17.747 1.00 96.06 305 VAL A C 1
ATOM 2086 O O . VAL A 1 305 ? 13.116 2.941 -17.416 1.00 96.06 305 VAL A O 1
ATOM 2089 N N . GLN A 1 306 ? 14.684 2.623 -18.988 1.00 96.06 306 GLN A N 1
ATOM 2090 C CA . GLN A 1 306 ? 13.726 2.257 -20.034 1.00 96.06 306 GLN A CA 1
ATOM 2091 C C . GLN A 1 306 ? 12.990 0.940 -19.719 1.00 96.06 306 GLN A C 1
ATOM 2093 O O . GLN A 1 306 ? 11.785 0.850 -19.953 1.00 96.06 306 GLN A O 1
ATOM 2098 N N . ALA A 1 307 ? 13.674 -0.063 -19.160 1.00 97.00 307 ALA A N 1
ATOM 2099 C CA . ALA A 1 307 ? 13.051 -1.315 -18.729 1.00 97.00 307 ALA A CA 1
ATOM 2100 C C . ALA A 1 307 ? 12.116 -1.129 -17.515 1.00 97.00 307 ALA A C 1
ATOM 2102 O O . ALA A 1 307 ? 11.051 -1.737 -17.478 1.00 97.00 307 ALA A O 1
ATOM 2103 N N . ALA A 1 308 ? 12.459 -0.253 -16.564 1.00 97.25 308 ALA A N 1
ATOM 2104 C CA . ALA A 1 308 ? 11.613 0.095 -15.422 1.00 97.25 308 ALA A CA 1
ATOM 2105 C C . ALA A 1 308 ? 10.315 0.776 -15.871 1.00 97.25 308 ALA A C 1
ATOM 2107 O O . ALA A 1 308 ? 9.241 0.369 -15.439 1.00 97.25 308 ALA A O 1
ATOM 2108 N N . ALA A 1 309 ? 10.398 1.742 -16.793 1.00 95.94 309 ALA A N 1
ATOM 2109 C CA . ALA A 1 309 ? 9.223 2.383 -17.387 1.00 95.94 309 ALA A CA 1
ATOM 2110 C C . ALA A 1 309 ? 8.360 1.393 -18.198 1.00 95.94 309 ALA A C 1
ATOM 2112 O O . ALA A 1 309 ? 7.133 1.456 -18.160 1.00 95.94 309 ALA A O 1
ATOM 2113 N N . ALA A 1 310 ? 8.982 0.437 -18.900 1.00 96.62 310 ALA A N 1
ATOM 2114 C CA . ALA A 1 310 ? 8.256 -0.626 -19.594 1.00 96.62 310 ALA A CA 1
ATOM 2115 C C . ALA A 1 310 ? 7.558 -1.600 -18.624 1.00 96.62 310 ALA A C 1
ATOM 2117 O O . ALA A 1 310 ? 6.458 -2.068 -18.920 1.00 96.62 310 ALA A O 1
ATOM 2118 N N . PHE A 1 311 ? 8.164 -1.897 -17.469 1.00 97.75 311 PHE A N 1
ATOM 2119 C CA . PHE A 1 311 ? 7.558 -2.759 -16.453 1.00 97.75 311 PHE A CA 1
ATOM 2120 C C . PHE A 1 311 ? 6.464 -2.037 -15.644 1.00 97.75 311 PHE A C 1
ATOM 2122 O O . PHE A 1 311 ? 5.434 -2.639 -15.363 1.00 97.75 311 PHE A O 1
ATOM 2129 N N . ASP A 1 312 ? 6.601 -0.738 -15.367 1.00 96.56 312 ASP A N 1
ATOM 2130 C CA . ASP A 1 312 ? 5.520 0.117 -14.842 1.00 96.56 312 ASP A CA 1
ATOM 2131 C C . ASP A 1 312 ? 4.300 0.132 -15.788 1.00 96.56 312 ASP A C 1
ATOM 2133 O O . ASP A 1 312 ? 3.173 -0.194 -15.395 1.00 96.56 312 ASP A O 1
ATOM 2137 N N . ALA A 1 313 ? 4.531 0.366 -17.085 1.00 95.50 313 ALA A N 1
ATOM 2138 C CA . ALA A 1 313 ? 3.481 0.271 -18.099 1.00 95.50 313 ALA A CA 1
ATOM 2139 C C . ALA A 1 313 ? 2.833 -1.130 -18.160 1.00 95.50 313 ALA A C 1
ATOM 2141 O O . ALA A 1 313 ? 1.629 -1.240 -18.401 1.00 95.50 313 ALA A O 1
ATOM 2142 N N . PHE A 1 314 ? 3.594 -2.201 -17.901 1.00 96.75 314 PHE A N 1
ATOM 2143 C CA . PHE A 1 314 ? 3.068 -3.566 -17.799 1.00 96.75 314 PHE A CA 1
ATOM 2144 C C . PHE A 1 314 ? 2.222 -3.784 -16.533 1.00 96.75 314 PHE A C 1
ATOM 2146 O O . PHE A 1 314 ? 1.139 -4.364 -16.630 1.00 96.75 314 PHE A O 1
ATOM 2153 N N . LEU A 1 315 ? 2.665 -3.284 -15.370 1.00 96.06 315 LEU A N 1
ATOM 2154 C CA . LEU A 1 315 ? 1.919 -3.317 -14.101 1.00 96.06 315 LEU A CA 1
ATOM 2155 C C . LEU A 1 315 ? 0.574 -2.581 -14.217 1.00 96.06 315 LEU A C 1
ATOM 2157 O O . LEU A 1 315 ? -0.444 -3.075 -13.734 1.00 96.06 315 LEU A O 1
ATOM 2161 N N . SER A 1 316 ? 0.560 -1.450 -14.925 1.00 93.94 316 SER A N 1
ATOM 2162 C CA . SER A 1 316 ? -0.648 -0.691 -15.278 1.00 93.94 316 SER A CA 1
ATOM 2163 C C . SER A 1 316 ? -1.507 -1.372 -16.365 1.00 93.94 316 SER A C 1
ATOM 2165 O O . SER A 1 316 ? -2.713 -1.120 -16.489 1.00 93.94 316 SER A O 1
ATOM 2167 N N . GLY A 1 317 ? -0.906 -2.253 -17.169 1.00 94.38 317 GLY A N 1
ATOM 2168 C CA . GLY A 1 317 ? -1.558 -3.014 -18.234 1.00 94.38 317 GLY A CA 1
ATOM 2169 C C . GLY A 1 317 ? -2.490 -4.124 -17.720 1.00 94.38 317 GLY A C 1
ATOM 2170 O O . GLY A 1 317 ? -2.510 -4.420 -16.528 1.00 94.38 317 GLY A O 1
ATOM 2171 N N . PRO A 1 318 ? -3.295 -4.765 -18.593 1.00 93.38 318 PRO A N 1
ATOM 2172 C CA . PRO A 1 318 ? -4.270 -5.777 -18.171 1.00 93.38 318 PRO A CA 1
ATOM 2173 C C . PRO A 1 318 ? -3.661 -6.982 -17.437 1.00 93.38 318 PRO A C 1
ATOM 2175 O O . PRO A 1 318 ? -4.236 -7.425 -16.449 1.00 93.38 318 PRO A O 1
ATOM 2178 N N . ALA A 1 319 ? -2.503 -7.477 -17.890 1.00 92.81 319 ALA A N 1
ATOM 2179 C CA . ALA A 1 319 ? -1.812 -8.625 -17.293 1.00 92.81 319 ALA A CA 1
ATOM 2180 C C . ALA A 1 319 ? -1.282 -8.301 -15.884 1.00 92.81 319 ALA A C 1
ATOM 2182 O O . ALA A 1 319 ? -1.680 -8.936 -14.910 1.00 92.81 319 ALA A O 1
ATOM 2183 N N . GLY A 1 320 ? -0.505 -7.219 -15.741 1.00 94.69 320 GLY A N 1
ATOM 2184 C CA . GLY A 1 320 ? -0.045 -6.742 -14.436 1.00 94.69 320 GLY A CA 1
ATOM 2185 C C . GLY A 1 320 ? -1.193 -6.450 -13.464 1.00 94.69 320 GLY A C 1
ATOM 2186 O O . GLY A 1 320 ? -1.158 -6.890 -12.316 1.00 94.69 320 GLY A O 1
ATOM 2187 N N . ARG A 1 321 ? -2.270 -5.814 -13.942 1.00 94.25 321 ARG A N 1
ATOM 2188 C CA . ARG A 1 321 ? -3.498 -5.592 -13.163 1.00 94.25 321 ARG A CA 1
ATOM 2189 C C . ARG A 1 321 ? -4.189 -6.890 -12.735 1.00 94.25 321 ARG A C 1
ATOM 2191 O O . ARG A 1 321 ? -4.656 -6.971 -11.601 1.00 94.25 321 ARG A O 1
ATOM 2198 N N . GLN A 1 322 ? -4.215 -7.919 -13.581 1.00 94.25 322 GLN A N 1
ATOM 2199 C CA . GLN A 1 322 ? -4.736 -9.241 -13.225 1.00 94.25 322 GLN A CA 1
ATOM 2200 C C . GLN A 1 322 ? -3.863 -9.933 -12.163 1.00 94.25 322 GLN A C 1
ATOM 2202 O O . GLN A 1 322 ? -4.402 -10.468 -11.194 1.00 94.25 322 GLN A O 1
ATOM 2207 N N . ALA A 1 323 ? -2.536 -9.875 -12.293 1.00 94.50 323 ALA A N 1
ATOM 2208 C CA . ALA A 1 323 ? -1.594 -10.431 -11.321 1.00 94.50 323 ALA A CA 1
ATOM 2209 C C . ALA A 1 323 ? -1.670 -9.727 -9.948 1.00 94.50 323 ALA A C 1
ATOM 2211 O O . ALA A 1 323 ? -1.643 -10.387 -8.906 1.00 94.50 323 ALA A O 1
ATOM 2212 N N . LEU A 1 324 ? -1.841 -8.399 -9.931 1.00 95.12 324 LEU A N 1
ATOM 2213 C CA . LEU A 1 324 ? -2.091 -7.622 -8.712 1.00 95.12 324 LEU A CA 1
ATOM 2214 C C . LEU A 1 324 ? -3.435 -8.009 -8.071 1.00 95.12 324 LEU A C 1
ATOM 2216 O O . LEU A 1 324 ? -3.469 -8.332 -6.880 1.00 95.12 324 LEU A O 1
ATOM 2220 N N . ALA A 1 325 ? -4.518 -8.072 -8.852 1.00 94.00 325 ALA A N 1
ATOM 2221 C CA . ALA A 1 325 ? -5.839 -8.470 -8.361 1.00 94.00 325 ALA A CA 1
ATOM 2222 C C . ALA A 1 325 ? -5.856 -9.902 -7.790 1.00 94.00 325 ALA A C 1
ATOM 2224 O O . ALA A 1 325 ? -6.458 -10.149 -6.745 1.00 94.00 325 ALA A O 1
ATOM 2225 N N . ALA A 1 326 ? -5.128 -10.836 -8.411 1.00 92.19 326 ALA A N 1
ATOM 2226 C CA . ALA A 1 326 ? -4.972 -12.209 -7.926 1.00 92.19 326 ALA A CA 1
ATOM 2227 C C . ALA A 1 326 ? -4.248 -12.310 -6.565 1.00 92.19 326 ALA A C 1
ATOM 2229 O O . ALA A 1 326 ? -4.389 -13.319 -5.877 1.00 92.19 326 ALA A O 1
ATOM 2230 N N . SER A 1 327 ? -3.508 -11.272 -6.152 1.00 91.25 327 SER A N 1
ATOM 2231 C CA . SER A 1 327 ? -2.893 -11.171 -4.817 1.00 91.25 327 SER A CA 1
ATOM 2232 C C . SER A 1 327 ? -3.785 -10.508 -3.752 1.00 91.25 327 SER A C 1
ATOM 2234 O O . SER A 1 327 ? -3.334 -10.272 -2.632 1.00 91.25 327 SER A O 1
ATOM 2236 N N . GLY A 1 328 ? -5.055 -10.227 -4.078 1.00 90.75 328 GLY A N 1
ATOM 2237 C CA . GLY A 1 328 ? -6.033 -9.637 -3.155 1.00 90.75 328 GLY A CA 1
ATOM 2238 C C . GLY A 1 328 ? -6.053 -8.110 -3.114 1.00 90.75 328 GLY A C 1
ATOM 2239 O O . GLY A 1 328 ? -6.699 -7.536 -2.241 1.00 90.75 328 GLY A O 1
ATOM 2240 N N . LEU A 1 329 ? -5.357 -7.447 -4.039 1.00 94.19 329 LEU A N 1
ATOM 2241 C CA . LEU A 1 329 ? -5.389 -5.994 -4.180 1.00 94.19 329 LEU A CA 1
ATOM 2242 C C . LEU A 1 329 ? -6.614 -5.560 -5.001 1.00 94.19 329 LEU A C 1
ATOM 2244 O O . LEU A 1 329 ? -6.958 -6.180 -6.008 1.00 94.19 329 LEU A O 1
ATOM 2248 N N . ARG A 1 330 ? -7.248 -4.447 -4.627 1.00 93.31 330 ARG A N 1
ATOM 2249 C CA . ARG A 1 330 ? -8.253 -3.782 -5.463 1.00 93.31 330 ARG A CA 1
ATOM 2250 C C . ARG A 1 330 ? -7.564 -3.070 -6.608 1.00 93.31 330 ARG A C 1
ATOM 2252 O O . ARG A 1 330 ? -6.681 -2.250 -6.389 1.00 93.31 330 ARG A O 1
ATOM 2259 N N . VAL A 1 331 ? -8.010 -3.326 -7.828 1.00 90.56 331 VAL A N 1
ATOM 2260 C CA . VAL A 1 331 ? -7.437 -2.707 -9.021 1.00 90.56 331 VAL A CA 1
ATOM 2261 C C . VAL A 1 331 ? -8.510 -1.877 -9.742 1.00 90.56 331 VAL A C 1
ATOM 2263 O O . VAL A 1 331 ? -9.627 -2.368 -9.944 1.00 90.56 331 VAL A O 1
ATOM 2266 N N . PRO A 1 332 ? -8.232 -0.614 -10.128 1.00 77.75 332 PRO A N 1
ATOM 2267 C CA . PRO A 1 332 ? -9.208 0.222 -10.819 1.00 77.75 332 PRO A CA 1
ATOM 2268 C C . PRO A 1 332 ? -9.703 -0.410 -12.128 1.00 77.75 332 PRO A C 1
ATOM 2270 O O . PRO A 1 332 ? -8.919 -0.828 -12.986 1.00 77.75 332 PRO A O 1
ATOM 2273 N N . GLY A 1 333 ? -11.027 -0.460 -12.291 1.00 63.16 333 GLY A N 1
ATOM 2274 C CA . GLY A 1 333 ? -11.692 -0.982 -13.490 1.00 63.16 333 GLY A CA 1
ATOM 2275 C C . GLY A 1 333 ? -11.854 -2.506 -13.556 1.00 63.16 333 GLY A C 1
ATOM 2276 O O . GLY A 1 333 ? -12.490 -2.988 -14.489 1.00 63.16 333 GLY A O 1
ATOM 2277 N N . THR A 1 334 ? -11.350 -3.270 -12.583 1.00 53.41 334 THR A N 1
ATOM 2278 C CA . THR A 1 334 ? -11.692 -4.694 -12.421 1.00 53.41 334 THR A CA 1
ATOM 2279 C C . THR A 1 334 ? -12.705 -4.860 -11.295 1.00 53.41 334 THR A C 1
ATOM 2281 O O . THR A 1 334 ? -12.456 -4.408 -10.177 1.00 53.41 334 THR A O 1
ATOM 2284 N N . GLN A 1 335 ? -13.823 -5.544 -11.550 1.00 40.06 335 GLN A N 1
ATOM 2285 C CA . GLN A 1 335 ? -14.642 -6.048 -10.450 1.00 40.06 335 GLN A CA 1
ATOM 2286 C C . GLN A 1 335 ? -13.848 -7.137 -9.726 1.00 40.06 335 GLN A C 1
ATOM 2288 O O . GLN A 1 335 ? -13.408 -8.102 -10.351 1.00 40.06 335 GLN A O 1
ATOM 2293 N N . VAL A 1 336 ? -13.655 -6.976 -8.414 1.00 40.28 336 VAL A N 1
ATOM 2294 C CA . VAL A 1 336 ? -13.122 -8.047 -7.568 1.00 40.28 336 VAL A CA 1
ATOM 2295 C C . VAL A 1 336 ? -14.098 -9.212 -7.675 1.00 40.28 336 VAL A C 1
ATOM 2297 O O . VAL A 1 336 ? -15.270 -9.065 -7.329 1.00 40.28 336 VAL A O 1
ATOM 2300 N N . GLY A 1 337 ? -13.627 -10.351 -8.183 1.00 32.84 337 GLY A N 1
ATOM 2301 C CA . GLY A 1 337 ? -14.430 -11.564 -8.233 1.00 32.84 337 GLY A CA 1
ATOM 2302 C C . GLY A 1 337 ? -14.815 -11.955 -6.813 1.00 32.84 337 GLY A C 1
ATOM 2303 O O . GLY A 1 337 ? -13.960 -12.395 -6.046 1.00 32.84 337 GLY A O 1
ATOM 2304 N N . ALA A 1 338 ? -16.088 -11.769 -6.459 1.00 30.97 338 ALA A N 1
ATOM 2305 C CA . ALA A 1 338 ? -16.610 -12.234 -5.186 1.00 30.97 338 ALA A CA 1
ATOM 2306 C C . ALA A 1 338 ? -16.322 -13.734 -5.060 1.00 30.97 338 ALA A C 1
ATOM 2308 O O . ALA A 1 338 ? -16.583 -14.506 -5.987 1.00 30.97 338 ALA A O 1
ATOM 2309 N N . ALA A 1 339 ? -15.776 -14.150 -3.918 1.00 32.22 339 ALA A N 1
ATOM 2310 C CA . ALA A 1 339 ? -15.583 -15.559 -3.624 1.00 32.22 339 ALA A CA 1
ATOM 2311 C C . ALA A 1 339 ? -16.960 -16.244 -3.548 1.00 32.22 339 ALA A C 1
ATOM 2313 O O . ALA A 1 339 ? -17.643 -16.137 -2.537 1.00 32.22 339 ALA A O 1
ATOM 2314 N N . SER A 1 340 ? -17.347 -16.888 -4.656 1.00 36.19 340 SER A N 1
ATOM 2315 C CA . SER A 1 340 ? -18.520 -17.750 -4.882 1.00 36.19 340 SER A CA 1
ATOM 2316 C C . SER A 1 340 ? -19.731 -17.528 -3.961 1.00 36.19 340 SER A C 1
ATOM 2318 O O . SER A 1 340 ? -19.833 -18.135 -2.897 1.00 36.19 340 SER A O 1
ATOM 2320 N N . GLY A 1 341 ? -20.698 -16.745 -4.440 1.00 27.16 341 GLY A N 1
ATOM 2321 C CA . GLY A 1 341 ? -22.025 -16.606 -3.839 1.00 27.16 341 GLY A CA 1
ATOM 2322 C C . GLY A 1 341 ? -23.020 -16.051 -4.855 1.00 27.16 341 GLY A C 1
ATOM 2323 O O . GLY A 1 341 ? -23.174 -14.843 -4.926 1.00 27.16 341 GLY A O 1
ATOM 2324 N N . ASP A 1 342 ? -23.602 -16.957 -5.649 1.00 30.09 342 ASP A N 1
ATOM 2325 C CA . ASP A 1 342 ? -24.709 -16.827 -6.614 1.00 30.09 342 ASP A CA 1
ATOM 2326 C C . ASP A 1 342 ? -24.806 -15.566 -7.499 1.00 30.09 342 ASP A C 1
ATOM 2328 O O . ASP A 1 342 ? -24.957 -14.429 -7.066 1.00 30.09 342 ASP A O 1
ATOM 2332 N N . GLY A 1 343 ? -24.747 -15.788 -8.815 1.00 30.42 343 GLY A N 1
ATOM 2333 C CA . GLY A 1 343 ? -24.614 -14.710 -9.790 1.00 30.42 343 GLY A CA 1
ATOM 2334 C C . GLY A 1 343 ? -25.924 -14.074 -10.255 1.00 30.42 343 GLY A C 1
ATOM 2335 O O . GLY A 1 343 ? -26.995 -14.670 -10.218 1.00 30.42 343 GLY A O 1
ATOM 2336 N N . THR A 1 344 ? -25.788 -12.907 -10.880 1.00 28.81 344 THR A N 1
ATOM 2337 C CA . THR A 1 344 ? -26.553 -12.555 -12.087 1.00 28.81 344 THR A CA 1
ATOM 2338 C C . THR A 1 344 ? -25.624 -11.871 -13.090 1.00 28.81 344 THR A C 1
ATOM 2340 O O . THR A 1 344 ? -24.614 -11.272 -12.722 1.00 28.81 344 THR A O 1
ATOM 2343 N N . ALA A 1 345 ? -25.900 -12.052 -14.383 1.00 30.27 345 ALA A N 1
ATOM 2344 C CA . ALA A 1 345 ? -24.968 -11.691 -15.446 1.00 30.27 345 ALA A CA 1
ATOM 2345 C C . ALA A 1 345 ? -24.859 -10.171 -15.650 1.00 30.27 345 ALA A C 1
ATOM 2347 O O . ALA A 1 345 ? -25.866 -9.479 -15.812 1.00 30.27 345 ALA A O 1
ATOM 2348 N N . SER A 1 346 ? -23.624 -9.671 -15.740 1.00 28.66 346 SER A N 1
ATOM 2349 C CA . SER A 1 346 ? -23.354 -8.299 -16.175 1.00 28.66 346 SER A CA 1
ATOM 2350 C C . SER A 1 346 ? -23.788 -8.129 -17.633 1.00 28.66 346 SER A C 1
ATOM 2352 O O . SER A 1 346 ? -23.215 -8.734 -18.542 1.00 28.66 346 SER A O 1
ATOM 2354 N N . THR A 1 347 ? -24.833 -7.333 -17.856 1.00 28.91 347 THR A N 1
ATOM 2355 C CA . THR A 1 347 ? -25.313 -7.006 -19.202 1.00 28.91 347 THR A CA 1
ATOM 2356 C C . THR A 1 347 ? -24.505 -5.830 -19.735 1.00 28.91 347 THR A C 1
ATOM 2358 O O . THR A 1 347 ? -24.536 -4.741 -19.165 1.00 28.91 347 THR A O 1
ATOM 2361 N N . ALA A 1 348 ? -23.776 -6.043 -20.830 1.00 32.19 348 ALA A N 1
ATOM 2362 C CA . ALA A 1 348 ? -23.023 -4.985 -21.491 1.00 32.19 348 ALA A CA 1
ATOM 2363 C C . ALA A 1 348 ? -23.964 -3.889 -22.024 1.00 32.19 348 ALA A C 1
ATOM 2365 O O . ALA A 1 348 ? -24.948 -4.187 -22.701 1.00 32.19 348 ALA A O 1
ATOM 2366 N N . VAL A 1 349 ? -23.635 -2.623 -21.759 1.00 30.16 349 VAL A N 1
ATOM 2367 C CA . VAL A 1 349 ? -24.373 -1.467 -22.287 1.00 30.16 349 VAL A CA 1
ATOM 2368 C C . VAL A 1 349 ? -23.739 -1.021 -23.614 1.00 30.16 349 VAL A C 1
ATOM 2370 O O . VAL A 1 349 ? -22.549 -0.697 -23.625 1.00 30.16 349 VAL A O 1
ATOM 2373 N N . PRO A 1 350 ? -24.486 -0.983 -24.733 1.00 31.77 350 PRO A N 1
ATOM 2374 C CA . PRO A 1 350 ? -24.010 -0.404 -25.985 1.00 31.77 350 PRO A CA 1
ATOM 2375 C C . PRO A 1 350 ? -24.078 1.132 -25.950 1.00 31.77 350 PRO A C 1
ATOM 2377 O O . PRO A 1 350 ? -24.892 1.727 -25.247 1.00 31.77 350 PRO A O 1
ATOM 2380 N N . SER A 1 351 ? -23.232 1.791 -26.739 1.00 34.28 351 SER A N 1
ATOM 2381 C CA . SER A 1 351 ? -23.210 3.254 -26.856 1.00 34.28 351 SER A CA 1
ATOM 2382 C C . SER A 1 351 ? -24.397 3.798 -27.667 1.00 34.28 351 SER A C 1
ATOM 2384 O O . SER A 1 351 ? -24.644 3.303 -28.765 1.00 34.28 351 SER A O 1
ATOM 2386 N N . GLY A 1 352 ? -25.038 4.886 -27.209 1.00 28.25 352 GLY A N 1
ATOM 2387 C CA . GLY A 1 352 ? -25.807 5.776 -28.098 1.00 28.25 352 GLY A CA 1
ATOM 2388 C C . GLY A 1 352 ? -27.087 6.430 -27.549 1.00 28.25 352 GLY A C 1
ATOM 2389 O O . GLY A 1 352 ? -28.126 5.790 -27.494 1.00 28.25 352 GLY A O 1
ATOM 2390 N N . SER A 1 353 ? -27.008 7.748 -27.327 1.00 31.95 353 SER A N 1
ATOM 2391 C CA . SER A 1 353 ? -27.997 8.762 -27.766 1.00 31.95 353 SER A CA 1
ATOM 2392 C C . SER A 1 353 ? -29.432 8.835 -27.181 1.00 31.95 353 SER A C 1
ATOM 2394 O O . SER A 1 353 ? -30.319 8.096 -27.583 1.00 31.95 353 SER A O 1
ATOM 2396 N N . THR A 1 354 ? -29.666 9.924 -26.429 1.00 32.19 354 THR A N 1
ATOM 2397 C CA . THR A 1 354 ? -30.832 10.851 -26.502 1.00 32.19 354 THR A CA 1
ATOM 2398 C C . THR A 1 354 ? -32.255 10.380 -26.089 1.00 32.19 354 THR A C 1
ATOM 2400 O O . THR A 1 354 ? -32.909 9.612 -26.783 1.00 32.19 354 THR A O 1
ATOM 2403 N N . GLU A 1 355 ? -32.766 10.971 -24.994 1.00 32.44 355 GLU A N 1
ATOM 2404 C CA . GLU A 1 355 ? -34.173 10.994 -24.492 1.00 32.44 355 GLU A CA 1
ATOM 2405 C C . GLU A 1 355 ? -35.100 11.951 -25.315 1.00 32.44 355 GLU A C 1
ATOM 2407 O O . GLU A 1 355 ? -34.564 12.583 -26.229 1.00 32.44 355 GLU A O 1
ATOM 2412 N N . PRO A 1 356 ? -36.424 12.178 -25.036 1.00 41.50 356 PRO A N 1
ATOM 2413 C CA . PRO A 1 356 ? -37.294 11.803 -23.887 1.00 41.50 356 PRO A CA 1
ATOM 2414 C C . PRO A 1 356 ? -38.680 11.193 -24.323 1.00 41.50 356 PRO A C 1
ATOM 2416 O O . PRO A 1 356 ? -38.786 10.725 -25.456 1.00 41.50 356 PRO A O 1
ATOM 2419 N N . PRO A 1 357 ? -39.797 11.242 -23.546 1.00 46.97 357 PRO A N 1
ATOM 2420 C CA . PRO A 1 357 ? -40.046 10.557 -22.264 1.00 46.97 357 PRO A CA 1
ATOM 2421 C C . PRO A 1 357 ? -41.378 9.749 -22.217 1.00 46.97 357 PRO A C 1
ATOM 2423 O O . PRO A 1 357 ? -42.306 9.999 -22.986 1.00 46.97 357 PRO A O 1
ATOM 2426 N N . GLY A 1 358 ? -41.553 8.896 -21.193 1.00 29.84 358 GLY A N 1
ATOM 2427 C CA . GLY A 1 358 ? -42.889 8.511 -20.689 1.00 29.84 358 GLY A CA 1
ATOM 2428 C C . GLY A 1 358 ? -43.078 7.041 -20.286 1.00 29.84 358 GLY A C 1
ATOM 2429 O O . GLY A 1 358 ? -43.032 6.153 -21.130 1.00 29.84 358 GLY A O 1
ATOM 2430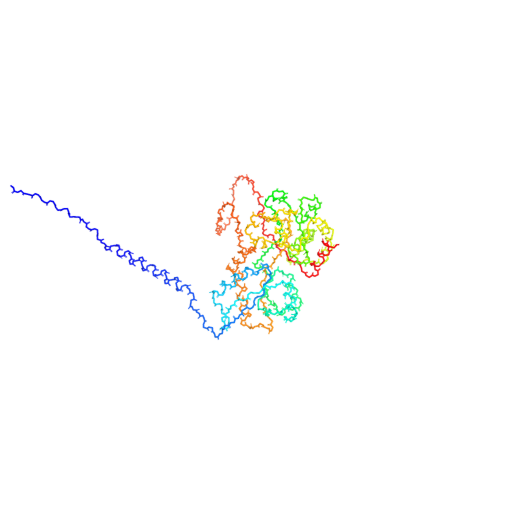 N N . GLY A 1 359 ? -43.386 6.789 -19.007 1.00 28.84 359 GLY A N 1
ATOM 2431 C CA . GLY A 1 359 ? -43.793 5.465 -18.507 1.00 28.84 359 GLY A CA 1
ATOM 2432 C C . GLY A 1 359 ? -43.568 5.290 -17.001 1.00 28.84 359 GLY A C 1
ATOM 2433 O O . GLY A 1 359 ? -42.437 5.329 -16.532 1.00 28.84 359 GLY A O 1
ATOM 2434 N N . THR A 1 360 ? -44.642 5.115 -16.231 1.00 35.44 360 THR A N 1
ATOM 2435 C CA . THR A 1 360 ? -44.618 4.924 -14.769 1.00 35.44 360 THR A CA 1
ATOM 2436 C C . THR A 1 360 ? -44.571 3.449 -14.344 1.00 35.44 360 THR A C 1
ATOM 2438 O O . THR A 1 360 ? -45.126 2.595 -15.029 1.00 35.44 360 THR A O 1
ATOM 2441 N N . ALA A 1 361 ? -44.053 3.229 -13.120 1.00 31.27 361 ALA A N 1
ATOM 2442 C CA . ALA A 1 361 ? -44.156 2.041 -12.243 1.00 31.27 361 ALA A CA 1
ATOM 2443 C C . ALA A 1 361 ? -42.989 1.020 -12.266 1.00 31.27 361 ALA A C 1
ATOM 2445 O O . ALA A 1 361 ? -42.332 0.861 -13.289 1.00 31.27 361 ALA A O 1
ATOM 2446 N N . PRO A 1 362 ? -42.800 0.231 -11.182 1.00 38.22 362 PRO A N 1
ATOM 2447 C CA . PRO A 1 362 ? -42.971 0.553 -9.758 1.00 38.22 362 PRO A CA 1
ATOM 2448 C C . PRO A 1 362 ? -41.672 0.335 -8.945 1.00 38.22 362 PRO A C 1
ATOM 2450 O O . PRO A 1 362 ? -40.718 -0.287 -9.403 1.00 38.22 362 PRO A O 1
ATOM 2453 N N . ALA A 1 363 ? -41.645 0.809 -7.697 1.00 36.66 363 ALA A N 1
ATOM 2454 C CA . ALA A 1 363 ? -40.526 0.555 -6.789 1.00 36.66 363 ALA A CA 1
ATOM 2455 C C . ALA A 1 363 ? -40.465 -0.917 -6.334 1.00 36.66 363 ALA A C 1
ATOM 2457 O O . ALA A 1 363 ? -41.485 -1.532 -6.023 1.00 36.66 363 ALA A O 1
ATOM 2458 N N . SER A 1 364 ? -39.256 -1.461 -6.213 1.00 31.48 364 SER A N 1
ATOM 2459 C CA . SER A 1 364 ? -38.961 -2.667 -5.432 1.00 31.48 364 SER A CA 1
ATOM 2460 C C . SER A 1 364 ? -37.613 -2.469 -4.748 1.00 31.48 364 SER A C 1
ATOM 2462 O O . SER A 1 364 ? -36.624 -2.142 -5.398 1.00 31.48 364 SER A O 1
ATOM 2464 N N . GLY A 1 365 ? -37.614 -2.552 -3.418 1.00 33.12 365 GLY A N 1
ATOM 2465 C CA . GLY A 1 365 ? -36.462 -2.211 -2.587 1.00 33.12 365 GLY A CA 1
ATOM 2466 C C . GLY A 1 365 ? -35.395 -3.301 -2.583 1.00 33.12 365 GLY A C 1
ATOM 2467 O O . GLY A 1 365 ? -35.707 -4.488 -2.555 1.00 33.12 365 GLY A O 1
ATOM 2468 N N . GLY A 1 366 ? -34.136 -2.872 -2.567 1.00 25.84 366 GLY A N 1
ATOM 2469 C CA . GLY A 1 366 ? -32.961 -3.740 -2.590 1.00 25.84 366 GLY A CA 1
ATOM 2470 C C . GLY A 1 366 ? -31.687 -2.908 -2.510 1.00 25.84 366 GLY A C 1
ATOM 2471 O O . GLY A 1 366 ? -30.808 -3.039 -3.353 1.00 25.84 366 GLY A O 1
ATOM 2472 N N . THR A 1 367 ? -31.627 -1.977 -1.553 1.00 26.83 367 THR A N 1
ATOM 2473 C CA . THR A 1 367 ? -30.510 -1.032 -1.414 1.00 26.83 367 THR A CA 1
ATOM 2474 C C . THR A 1 367 ? -29.307 -1.699 -0.750 1.00 26.83 367 THR A C 1
ATOM 2476 O O . THR A 1 367 ? -28.944 -1.381 0.381 1.00 26.83 367 THR A O 1
ATOM 2479 N N . GLU A 1 368 ? -28.668 -2.622 -1.462 1.00 30.91 368 GLU A N 1
ATOM 2480 C CA . GLU A 1 368 ? -27.255 -2.893 -1.221 1.00 30.91 368 GLU A CA 1
ATOM 2481 C C . GLU A 1 368 ? -26.474 -1.620 -1.600 1.00 30.91 368 GLU A C 1
ATOM 2483 O O . GLU A 1 368 ? -26.711 -1.069 -2.684 1.00 30.91 368 GLU A O 1
ATOM 2488 N N . PRO A 1 369 ? -25.593 -1.085 -0.734 1.00 33.06 369 PRO A N 1
ATOM 2489 C CA . PRO A 1 369 ? -24.877 0.151 -1.017 1.00 33.06 369 PRO A CA 1
ATOM 2490 C C . PRO A 1 369 ? -23.790 -0.091 -2.070 1.00 33.06 369 PRO A C 1
ATOM 2492 O O . PRO A 1 369 ? -22.601 -0.175 -1.766 1.00 33.06 369 PRO A O 1
ATOM 2495 N N . SER A 1 370 ? -24.208 -0.120 -3.338 1.00 33.47 370 SER A N 1
ATOM 2496 C CA . SER A 1 370 ? -23.357 0.054 -4.519 1.00 33.47 370 SER A CA 1
ATOM 2497 C C . SER A 1 370 ? -22.850 1.500 -4.592 1.00 33.47 370 SER A C 1
ATOM 2499 O O . SER A 1 370 ? -23.130 2.242 -5.533 1.00 33.47 370 SER A O 1
ATOM 2501 N N . GLY A 1 371 ? -22.134 1.926 -3.552 1.00 25.86 371 GLY A N 1
ATOM 2502 C CA . GLY A 1 371 ? -21.370 3.162 -3.571 1.00 25.86 371 GLY A CA 1
ATOM 2503 C C . GLY A 1 371 ? -20.197 3.041 -4.549 1.00 25.86 371 GLY A C 1
ATOM 2504 O O . GLY A 1 371 ? -19.685 1.936 -4.762 1.00 25.86 371 GLY A O 1
ATOM 2505 N N . PRO A 1 372 ? -19.736 4.155 -5.144 1.00 29.28 372 PRO A N 1
ATOM 2506 C CA . PRO A 1 372 ? -18.472 4.153 -5.872 1.00 29.28 372 PRO A CA 1
ATOM 2507 C C . PRO A 1 372 ? -17.339 3.679 -4.943 1.00 29.28 372 PRO A C 1
ATOM 2509 O O . PRO A 1 372 ? -17.445 3.853 -3.724 1.00 29.28 372 PRO A O 1
ATOM 2512 N N . PRO A 1 373 ? -16.246 3.101 -5.480 1.00 42.59 373 PRO A N 1
ATOM 2513 C CA . PRO A 1 373 ? -15.109 2.704 -4.660 1.00 42.59 373 PRO A CA 1
ATOM 2514 C C . PRO A 1 373 ? -14.613 3.914 -3.865 1.00 42.59 373 PRO A C 1
ATOM 2516 O O . PRO A 1 373 ? -14.164 4.904 -4.444 1.00 42.59 373 PRO A O 1
ATOM 2519 N N . VAL A 1 374 ? -14.732 3.837 -2.537 1.00 54.56 374 VAL A N 1
ATOM 2520 C CA . VAL A 1 374 ? -14.235 4.871 -1.627 1.00 54.56 374 VAL A CA 1
ATOM 2521 C C . VAL A 1 374 ? -12.744 5.033 -1.896 1.00 54.56 374 VAL A C 1
ATOM 2523 O O . VAL A 1 374 ? -12.007 4.045 -1.888 1.00 54.56 374 VAL A O 1
ATOM 2526 N N . ALA A 1 375 ? -12.311 6.266 -2.167 1.00 67.62 375 ALA A N 1
ATOM 2527 C CA . ALA A 1 375 ? -10.902 6.561 -2.372 1.00 67.62 375 ALA A CA 1
ATOM 2528 C C . ALA A 1 375 ? -10.120 6.122 -1.127 1.00 67.62 375 ALA A C 1
ATOM 2530 O O . ALA A 1 375 ? -10.391 6.597 -0.021 1.00 67.62 375 ALA A O 1
ATOM 2531 N N . VAL A 1 376 ? -9.188 5.187 -1.317 1.00 81.81 376 VAL A N 1
ATOM 2532 C CA . VAL A 1 376 ? -8.294 4.740 -0.249 1.00 81.81 376 VAL A CA 1
ATOM 2533 C C . VAL A 1 376 ? -7.357 5.896 0.065 1.00 81.81 376 VAL A C 1
ATOM 2535 O O . VAL A 1 376 ? -6.793 6.495 -0.846 1.00 81.81 376 VAL A O 1
ATOM 2538 N N . LEU A 1 377 ? -7.255 6.252 1.340 1.00 89.69 377 LEU A N 1
ATOM 2539 C CA . LEU A 1 377 ? -6.376 7.324 1.794 1.00 89.69 377 LEU A CA 1
ATOM 2540 C C . LEU A 1 377 ? -4.983 6.779 2.149 1.00 89.69 377 LEU A C 1
ATOM 2542 O O . LEU A 1 377 ? -4.877 5.609 2.532 1.00 89.69 377 LEU A O 1
ATOM 2546 N N . PRO A 1 378 ? -3.929 7.612 2.072 1.00 88.62 378 PRO A N 1
ATOM 2547 C CA . PRO A 1 378 ? -2.560 7.152 2.273 1.00 88.62 378 PRO A CA 1
ATOM 2548 C C . PRO A 1 378 ? -2.344 6.505 3.644 1.00 88.62 378 PRO A C 1
ATOM 2550 O O . PRO A 1 378 ? -2.840 6.990 4.669 1.00 88.62 378 PRO A O 1
ATOM 2553 N N . LEU A 1 379 ? -1.546 5.436 3.678 1.00 89.94 379 LEU A N 1
ATOM 2554 C CA . LEU A 1 379 ? -1.012 4.886 4.923 1.00 89.94 379 LEU A CA 1
ATOM 2555 C C . LEU A 1 379 ? -0.207 5.975 5.659 1.00 89.94 379 LEU A C 1
ATOM 2557 O O . LEU A 1 379 ? 0.654 6.610 5.052 1.00 89.94 379 LEU A O 1
ATOM 2561 N N . PRO A 1 380 ? -0.409 6.194 6.970 1.00 89.25 380 PRO A N 1
ATOM 2562 C CA . PRO A 1 380 ? 0.443 7.106 7.724 1.00 89.25 380 PRO A CA 1
ATOM 2563 C C . PRO A 1 380 ? 1.851 6.508 7.856 1.00 89.25 380 PRO A C 1
ATOM 2565 O O . PRO A 1 380 ? 1.994 5.331 8.193 1.00 89.25 380 PRO A O 1
ATOM 2568 N N . SER A 1 381 ? 2.897 7.314 7.678 1.00 87.00 381 SER A N 1
ATOM 2569 C CA . SER A 1 381 ? 4.293 6.903 7.896 1.00 87.00 381 SER A CA 1
ATOM 2570 C C . SER A 1 381 ? 5.081 7.918 8.735 1.00 87.00 381 SER A C 1
ATOM 2572 O O . SER A 1 381 ? 4.570 8.988 9.093 1.00 87.00 381 SER A O 1
ATOM 2574 N N . GLY A 1 382 ? 6.299 7.549 9.153 1.00 88.31 382 GLY A N 1
ATOM 2575 C CA . GLY A 1 382 ? 7.200 8.417 9.914 1.00 88.31 382 GLY A CA 1
ATOM 2576 C C . GLY A 1 382 ? 6.570 9.030 11.175 1.00 88.31 382 GLY A C 1
ATOM 2577 O O . GLY A 1 382 ? 5.924 8.347 11.972 1.00 88.31 382 GLY A O 1
ATOM 2578 N N . ALA A 1 383 ? 6.742 10.343 11.358 1.00 90.69 383 ALA A N 1
ATOM 2579 C CA . ALA A 1 383 ? 6.274 11.069 12.545 1.00 90.69 383 ALA A CA 1
ATOM 2580 C C . ALA A 1 383 ? 4.749 10.985 12.771 1.00 90.69 383 ALA A C 1
ATOM 2582 O O . ALA A 1 383 ? 4.291 11.017 13.911 1.00 90.69 383 ALA A O 1
ATOM 2583 N N . VAL A 1 384 ? 3.955 10.842 11.704 1.00 92.50 384 VAL A N 1
ATOM 2584 C CA . VAL A 1 384 ? 2.489 10.722 11.791 1.00 92.50 384 VAL A CA 1
ATOM 2585 C C . VAL A 1 384 ? 2.101 9.365 12.380 1.00 92.50 384 VAL A C 1
ATOM 2587 O O . VAL A 1 384 ? 1.254 9.297 13.270 1.00 92.50 384 VAL A O 1
ATOM 2590 N N . ARG A 1 385 ? 2.775 8.290 11.946 1.00 94.31 385 ARG A N 1
ATOM 2591 C CA . ARG A 1 385 ? 2.614 6.940 12.511 1.00 94.31 385 ARG A CA 1
ATOM 2592 C C . ARG A 1 385 ? 3.075 6.876 13.969 1.00 94.31 385 ARG A C 1
ATOM 2594 O O . ARG A 1 385 ? 2.402 6.260 14.791 1.00 94.31 385 ARG A O 1
ATOM 2601 N N . GLN A 1 386 ? 4.176 7.550 14.305 1.00 94.69 386 GLN A N 1
ATOM 2602 C CA . GLN A 1 386 ? 4.671 7.643 15.684 1.00 94.69 386 GLN A CA 1
ATOM 2603 C C . GLN A 1 386 ? 3.679 8.363 16.611 1.00 94.69 386 GLN A C 1
ATOM 2605 O O . GLN A 1 386 ? 3.406 7.869 17.702 1.00 94.69 386 GLN A O 1
ATOM 2610 N N . GLU A 1 387 ? 3.087 9.480 16.175 1.00 96.50 387 GLU A N 1
ATOM 2611 C CA . GLU A 1 387 ? 2.061 10.191 16.953 1.00 96.50 387 GLU A CA 1
ATOM 2612 C C . GLU A 1 387 ? 0.779 9.351 17.113 1.00 96.50 387 GLU A C 1
ATOM 2614 O O . GLU A 1 387 ? 0.219 9.290 18.208 1.00 96.50 387 GLU A O 1
ATOM 2619 N N . LEU A 1 388 ? 0.337 8.647 16.059 1.00 96.19 388 LEU A N 1
ATOM 2620 C CA . LEU A 1 388 ? -0.787 7.704 16.145 1.00 96.19 388 LEU A CA 1
ATOM 2621 C C . LEU A 1 388 ? -0.508 6.609 17.183 1.00 96.19 388 LEU A C 1
ATOM 2623 O O . LEU A 1 388 ? -1.348 6.356 18.045 1.00 96.19 388 LEU A O 1
ATOM 2627 N N . ALA A 1 389 ? 0.678 5.998 17.149 1.00 96.31 389 ALA A N 1
ATOM 2628 C CA . ALA A 1 389 ? 1.067 4.978 18.117 1.00 96.31 389 ALA A CA 1
ATOM 2629 C C . ALA A 1 389 ? 1.105 5.530 19.551 1.00 96.31 389 ALA A C 1
ATOM 2631 O O . ALA A 1 389 ? 0.555 4.907 20.456 1.00 96.31 389 ALA A O 1
ATOM 2632 N N . ALA A 1 390 ? 1.663 6.726 19.753 1.00 96.94 390 ALA A N 1
ATOM 2633 C CA . ALA A 1 390 ? 1.719 7.376 21.061 1.00 96.94 390 ALA A CA 1
ATOM 2634 C C . ALA A 1 390 ? 0.331 7.719 21.636 1.00 96.94 390 ALA A C 1
ATOM 2636 O O . ALA A 1 390 ? 0.157 7.706 22.850 1.00 96.94 390 ALA A O 1
ATOM 2637 N N . LEU A 1 391 ? -0.668 8.016 20.796 1.00 96.38 391 LEU A N 1
ATOM 2638 C CA . LEU A 1 391 ? -2.030 8.334 21.247 1.00 96.38 391 LEU A CA 1
ATOM 2639 C C . LEU A 1 391 ? -2.947 7.112 21.391 1.00 96.38 391 LEU A C 1
ATOM 2641 O O . LEU A 1 391 ? -3.960 7.206 22.082 1.00 96.38 391 LEU A O 1
ATOM 2645 N N . VAL A 1 392 ? -2.625 5.991 20.741 1.00 94.69 392 VAL A N 1
ATOM 2646 C CA . VAL A 1 392 ? -3.405 4.743 20.813 1.00 94.69 392 VAL A CA 1
ATOM 2647 C C . VAL A 1 392 ? -2.798 3.744 21.809 1.00 94.69 392 VAL A C 1
ATOM 2649 O O . VAL A 1 392 ? -3.516 2.904 22.342 1.00 94.69 392 VAL A O 1
ATOM 2652 N N . GLN A 1 393 ? -1.490 3.785 22.068 1.00 91.81 393 GLN A N 1
ATOM 2653 C CA . GLN A 1 393 ? -0.784 2.764 22.862 1.00 91.81 393 GLN A CA 1
ATOM 2654 C C . GLN A 1 393 ? 0.146 3.340 23.949 1.00 91.81 393 GLN A C 1
ATOM 2656 O O . GLN A 1 393 ? 0.845 2.563 24.600 1.00 91.81 393 GLN A O 1
ATOM 2661 N N . GLY A 1 394 ? 0.124 4.663 24.168 1.00 84.62 394 GLY A N 1
ATOM 2662 C CA . GLY A 1 394 ? 0.763 5.360 25.296 1.00 84.62 394 GLY A CA 1
ATOM 2663 C C . GLY A 1 394 ? -0.230 5.796 26.371 1.00 84.62 394 GLY A C 1
ATOM 2664 O O . GLY A 1 394 ? 0.132 5.663 27.558 1.00 84.62 394 GLY A O 1
#

Sequence (394 aa):
MGRHTTAERRRGVAAWPFVVLAVLVLAAAATVVYLVTQRRPSTVADCTATAVLPVVAAPAAVQGVTAAAREWDDTHPVARSTCFTAQVRPMAGEATARALVAGWRGAGTSGVPGPALWVADSSSDVATVDAGAPAVVAGHSTVPVATSPAVLAVTTAAAPGVPGDLSWADLPSLAQRGTVRLALPPVATDDASAAAAASVVYGASASGGGSAGAGLTVAQVRSAAGPLRRLGAAAVDRPDTATAALAALAAGGTGTAVPALEWQLAQLPAAAGGRLRAVHPAGPTAGSEVLAVPVTAGWVSDAQVQAAAAFDAFLSGPAGRQALAASGLRVPGTQVGAASGDGTASTAVPSGSTEPPGGTAPASGGTEPSGPPVAVLPLPSGAVRQELAALVQG

Secondary structure (DSSP, 8-state):
-----------PPPSHHHHHHHHHHHHHHHHHHHHHHHTS-------SEEEEEEEEE-HHHHHHHHHHHHHHHTT--EETTEEEEEEEEE--HHHHHHHHHTTT-STT-TT-PPPSEEEES-HHHHHHHHHH-GGGSTT--SS-SEEEEEEEEEETTTGGGS-TT-BTTTHHHHHHTTSS-BB---TTT-HHHHHHHHHHHHHHTTTS-PPTTPPPPHHHHHHTHHHHHHHHHT-SB--SSHHHHHHHHHTT-S-SEEEEEHHHHHTS-HHHHTTEEEE--BS-EEEEEEEEEE---TTS-HHHHHHHHHHHHHHHSHHHHHHHHHTT-B-TTPPP--SS------PPPPP----------------------PPEEEPP-HHHHHHHHHHHH-

Foldseek 3Di:
DDDDDDDPDDDDDPCVVVVVVVVVVVVVVVVVVVVVVVVQPPPLPQAPEEDEQQEEEEPLCQQLLVQLQVVVLSVQDFFPSYTYHYDYDYDHLLLLLVCVLVLNDDPSNVPRDNHQKYWHFFVVSVVSCCVRPVLFQPPFDPAFQWWWWKFKKFFPVCVVLDDLQAALLCQLVCLLVVSFQEAAEQLLPALLNLQSLQRNLQQVCVVDDDDFQDADDLVSLVVCLVSQQSNQVSHNHYDHYLVVVLVCNLVVHPGRIYIDTQLVLLPDDPSSNNGIDTDDHDDATATTGTTMGRTNHPSADPRSSVVSVVSNVSCSDPSVSVSSLNSRIGGPPDDNPPPDDDDDDDDDDDDDDDDDDDDDDDDDDDPPPPDDPRRHYGRDDDPNSVSSSVSNPD

Organism: NCBI:txid1748367

pLDDT: mean 81.01, std 20.62, range [25.84, 98.0]